Protein 9FMA (pdb70)

Secondary structure (DSSP, 8-state):
-PPPSS-GGG--TTS-TTT-HHHHHHHHHHHH-PPPTT-SEEEHHHHHHHHHHHHHHHHHHHHTTS---TTSHHHHHHHHHHHHT-HHHHHHHTTGGGHHHHHHHHT--SHHHHHHHHHHHHTTT--SSSEEEEEEETTEEEEEEEEEEPPPPTTSSTHHHH--SHHHHHHHHHHHHHHHHHHHHTT--HHHHHHHHHHHHHHHHHHHHHSPPHHHHT-TTTT--EEEHHHHHHH--SS-HHHHHHHTT-TT--EEEESSHHHHHHHHHHHHHS-HHHHHHHHHHHHHHHHTTSS-HHHHHHHIIIIIIIHH---SPPPHHHHHHHHHHHHSHHHHHHHHHHHH--HHHHHHHHHHHHHHHHHHHHHHHH-SSS-HHHHHHHHHHHHT-EEEEES-SS----TT-----S-HHHHHHHHHHHHHHHHHTTTTSBP-TT--SS-TT-S--EEETTTTEEEEEGGGSSTTT--TTS-HHHHIIIIIHHHHHHHHHTTSTTGGGS-TTS-----S-HHHHHHHHHHHHHHHHHHHTSEEETTEE--TTTTHHHHHHHHHHHHHHHHHHHHHHTTS----BTTB-HHHHHHHHHHHTS-EEE-HHHHHHHHHH-SSPPHHHHHHTGGGG-HHHHHHHT--TTSTT---GGG-----

Sequence (652 aa):
EPVPAIDLSAMDTSVRPQDDFYRYCNGNWMKNNPLKPAYSRYGSFDILHDSTLERVHLIVDNLAAGQHEVGTNEYRIATLYRQAMDSIKRNKDGAAPLKEDLQKIEAIADRAAMVKYAAAKDNMGGSTFFGSYVYADAKNSEMNIFHITQTGLALDNRDDYYLKQDAKSQQIREAYVAYLNKIAKLAGYDDEAATRIAKNAMKMETELAQICYSKEELRDTHRNYNKMAVKEFTNKYQGFDWTTYLADRQLTTLEEWDVEQLDFFKKFDSWFAKADLNEMRDYLLAGTISGAASYLSDDFEQARFDFFGKTLSGTTEMHPRWKRSVGMVSSFLGEALGEVYVKQYFPPEAKERMLKLVKNLQTALGERINMLTWMGDSTKMKAQEKLNSFIIKIGYPDKWKDYSKMEIKGDSYYADIKRASKWMHDDNMADLGKTVDRERWLMNPQDVNAYYNPTTNEICFPAAILQPPFFNMDADDAVNYGGIGVVIGHEMTHGFDDQGRNFDKDGNMINWWTAEDAQKFETTARKLADQFSEIYVADGVRANGNMTLGENIADQGGLLISYLAFRNAAKGEVMEEIDGFTPDQRFFIGYARLWGQNIRPEEVLRLTQQIDVHSLGELRVNQALRNIEAFYEAFNIQPTDKMYLEPEKRVVVW

Structure (mmCIF, N/CA/C/O backbone):
data_9FMA
#
_entry.id   9FMA
#
_cell.length_a   93.222
_cell.length_b   93.222
_cell.length_c   182.506
_cell.angle_alpha   90.000
_cell.angle_beta   90.000
_cell.angle_gamma   90.000
#
_symmetry.space_group_name_H-M   'P 41 21 2'
#
loop_
_entity.id
_entity.type
_entity.pdbx_description
1 polymer 'Endopeptidase PepO'
2 non-polymer 1,2-ETHANEDIOL
3 non-polymer 'ZINC ION'
4 water water
#
loop_
_atom_site.group_PDB
_atom_site.id
_atom_site.type_symbol
_atom_site.label_atom_id
_atom_site.label_alt_id
_atom_site.label_comp_id
_atom_site.label_asym_id
_atom_site.label_entity_id
_atom_site.label_seq_id
_atom_site.pdbx_PDB_ins_code
_atom_site.Cartn_x
_atom_site.Cartn_y
_atom_site.Cartn_z
_atom_site.occupancy
_atom_site.B_iso_or_equiv
_atom_site.auth_seq_id
_atom_site.auth_comp_id
_atom_site.auth_asym_id
_atom_site.auth_atom_id
_atom_site.pdbx_PDB_model_num
ATOM 1 N N . GLU A 1 16 ? 45.11105 34.36276 116.12632 1.000 75.92842 13 GLU A N 1
ATOM 2 C CA . GLU A 1 16 ? 44.02679 33.40112 116.29586 1.000 80.37904 13 GLU A CA 1
ATOM 3 C C . GLU A 1 16 ? 44.45997 32.02279 115.79135 1.000 75.22371 13 GLU A C 1
ATOM 4 O O . GLU A 1 16 ? 44.92052 31.89250 114.65661 1.000 64.57164 13 GLU A O 1
ATOM 10 N N . PRO A 1 17 ? 44.31498 30.99947 116.63576 1.000 68.72780 14 PRO A N 1
ATOM 11 C CA . PRO A 1 17 ? 44.84436 29.67453 116.28418 1.000 62.17831 14 PRO A CA 1
ATOM 12 C C . PRO A 1 17 ? 44.10893 29.04405 115.11018 1.000 56.19359 14 PRO A C 1
ATOM 13 O O . PRO A 1 17 ? 42.89288 29.17668 114.96326 1.000 50.42103 14 PRO A O 1
ATOM 17 N N . VAL A 1 18 ? 44.87021 28.35157 114.27665 1.000 37.29736 15 VAL A N 1
ATOM 18 C CA . VAL A 1 18 ? 44.34942 27.63159 113.11653 1.000 35.95767 15 VAL A CA 1
ATOM 19 C C . VAL A 1 18 ? 44.12244 26.17793 113.52488 1.000 33.69426 15 VAL A C 1
ATOM 20 O O . VAL A 1 18 ? 44.99573 25.59468 114.18316 1.000 31.40479 15 VAL A O 1
ATOM 24 N N . PRO A 1 19 ? 42.98518 25.57178 113.17479 1.000 35.20331 16 PRO A N 1
ATOM 25 C CA . PRO A 1 19 ? 42.74545 24.16936 113.55224 1.000 37.22154 16 PRO A CA 1
ATOM 26 C C . PRO A 1 19 ? 43.81506 23.23112 113.00483 1.000 26.04137 16 PRO A C 1
ATOM 27 O O . PRO A 1 19 ? 44.25806 23.36327 111.86238 1.000 25.20966 16 PRO A O 1
ATOM 31 N N . ALA A 1 20 ? 44.21615 22.26643 113.84097 1.000 24.99974 17 ALA A N 1
ATOM 32 C CA . ALA A 1 20 ? 45.25782 21.31409 113.45093 1.000 24.44907 17 ALA A CA 1
ATOM 33 C C . ALA A 1 20 ? 44.85222 20.51135 112.22213 1.000 24.12754 17 ALA A C 1
ATOM 34 O O . ALA A 1 20 ? 45.66532 20.29805 111.31559 1.000 26.10526 17 ALA A O 1
ATOM 36 N N . ILE A 1 21 ? 43.61091 20.02996 112.18994 1.000 27.82024 18 ILE A N 1
ATOM 37 C CA . ILE A 1 21 ? 43.05482 19.32474 111.04054 1.000 27.52296 18 ILE A CA 1
ATOM 38 C C . ILE A 1 21 ? 41.73780 19.99014 110.67457 1.000 25.86868 18 ILE A C 1
ATOM 39 O O . ILE A 1 21 ? 40.88190 20.19924 111.54218 1.000 28.87830 18 ILE A O 1
ATOM 44 N N . ASP A 1 22 ? 41.57613 20.32628 109.39855 1.000 26.80564 19 ASP A N 1
ATOM 45 C CA . ASP A 1 22 ? 40.31086 20.87199 108.91229 1.000 29.96697 19 ASP A CA 1
ATOM 46 C C . ASP A 1 22 ? 39.35503 19.69851 108.73025 1.000 26.07190 19 ASP A C 1
ATOM 47 O O . ASP A 1 22 ? 39.30137 19.06752 107.67294 1.000 24.34938 19 ASP A O 1
ATOM 52 N N . LEU A 1 23 ? 38.58418 19.40153 109.78169 1.000 21.79112 20 LEU A N 1
ATOM 53 C CA . LEU A 1 23 ? 37.70263 18.24277 109.73448 1.000 21.18531 20 LEU A CA 1
ATOM 54 C C . LEU A 1 23 ? 36.62863 18.38738 108.66546 1.000 26.68139 20 LEU A C 1
ATOM 55 O O . LEU A 1 23 ? 36.13615 17.37801 108.14419 1.000 24.10119 20 LEU A O 1
ATOM 60 N N . SER A 1 24 ? 36.25989 19.62194 108.31331 1.000 24.05815 21 SER A N 1
ATOM 61 C CA . SER A 1 24 ? 35.22021 19.82308 107.30795 1.000 26.69420 21 SER A CA 1
ATOM 62 C C . SER A 1 24 ? 35.66563 19.38239 105.91686 1.000 23.51158 21 SER A C 1
ATOM 63 O O . SER A 1 24 ? 34.82009 19.21766 105.02998 1.000 26.04722 21 SER A O 1
ATOM 66 N N . ALA A 1 25 ? 36.96751 19.19277 105.70093 1.000 22.21469 22 ALA A N 1
ATOM 67 C CA . ALA A 1 25 ? 37.44671 18.69382 104.41919 1.000 24.63424 22 ALA A CA 1
ATOM 68 C C . ALA A 1 25 ? 37.26938 17.18883 104.28855 1.000 29.55130 22 ALA A C 1
ATOM 69 O O . ALA A 1 25 ? 37.29549 16.66399 103.16753 1.000 23.74680 22 ALA A O 1
ATOM 71 N N . MET A 1 26 ? 37.09551 16.48749 105.40381 1.000 23.00676 23 MET A N 1
ATOM 72 C CA . MET A 1 26 ? 37.03762 15.03415 105.37985 1.000 24.45713 23 MET A CA 1
ATOM 73 C C . MET A 1 26 ? 35.65468 14.55664 104.95405 1.000 24.05950 23 MET A C 1
ATOM 74 O O . MET A 1 26 ? 34.64411 15.20252 105.23547 1.000 27.57819 23 MET A O 1
ATOM 79 N N . ASP A 1 27 ? 35.61771 13.40733 104.27564 1.000 24.51462 24 ASP A N 1
ATOM 80 C CA . ASP A 1 27 ? 34.37167 12.73329 103.89748 1.000 32.03894 24 ASP A CA 1
ATOM 81 C C . ASP A 1 27 ? 34.26881 11.43226 104.69864 1.000 31.54473 24 ASP A C 1
ATOM 82 O O . ASP A 1 27 ? 34.84495 10.40817 104.32012 1.000 25.19929 24 ASP A O 1
ATOM 87 N N . THR A 1 28 ? 33.52331 11.46199 105.80421 1.000 26.65670 25 THR A N 1
ATOM 88 C CA . THR A 1 28 ? 33.47602 10.29129 106.67635 1.000 23.72387 25 THR A CA 1
ATOM 89 C C . THR A 1 28 ? 32.62114 9.16150 106.12188 1.000 31.01055 25 THR A C 1
ATOM 90 O O . THR A 1 28 ? 32.56756 8.09404 106.74405 1.000 35.33252 25 THR A O 1
ATOM 94 N N . SER A 1 29 ? 31.93307 9.36944 104.99696 1.000 26.90845 26 SER A N 1
ATOM 95 C CA . SER A 1 29 ? 31.22626 8.27308 104.34384 1.000 29.26930 26 SER A CA 1
ATOM 96 C C . SER A 1 29 ? 32.16512 7.36183 103.55949 1.000 31.58311 26 SER A C 1
ATOM 97 O O . SER A 1 29 ? 31.71273 6.33210 103.04289 1.000 29.59181 26 SER A O 1
ATOM 100 N N . VAL A 1 30 ? 33.44655 7.71354 103.47023 1.000 25.07806 27 VAL A N 1
ATOM 101 C CA . VAL A 1 30 ? 34.47553 6.91162 102.80990 1.000 25.04325 27 VAL A CA 1
ATOM 102 C C . VAL A 1 30 ? 35.34619 6.27067 103.88063 1.000 28.53468 27 VAL A C 1
ATOM 103 O O . VAL A 1 30 ? 35.80496 6.95177 104.80623 1.000 24.68993 27 VAL A O 1
ATOM 107 N N . ARG A 1 31 ? 35.57606 4.96859 103.76164 1.000 26.48235 28 ARG A N 1
ATOM 108 C CA . ARG A 1 31 ? 36.39934 4.29662 104.76347 1.000 29.06333 28 ARG A CA 1
ATOM 109 C C . ARG A 1 31 ? 37.87599 4.61125 104.52771 1.000 29.59845 28 ARG A C 1
ATOM 110 O O . ARG A 1 31 ? 38.34321 4.53907 103.38637 1.000 25.89466 28 ARG A O 1
ATOM 118 N N . PRO A 1 32 ? 38.63537 4.96714 105.56997 1.000 24.23762 29 PRO A N 1
ATOM 119 C CA . PRO A 1 32 ? 40.07672 5.20113 105.37816 1.000 25.53730 29 PRO A CA 1
ATOM 120 C C . PRO A 1 32 ? 40.81583 3.97905 104.87429 1.000 25.27742 29 PRO A C 1
ATOM 121 O O . PRO A 1 32 ? 41.87524 4.13034 104.25935 1.000 25.06626 29 PRO A O 1
ATOM 125 N N . GLN A 1 33 ? 40.28953 2.77645 105.12582 1.000 25.59758 30 GLN A N 1
ATOM 126 C CA . GLN A 1 33 ? 40.88491 1.53953 104.63869 1.000 27.52939 30 GLN A CA 1
ATOM 127 C C . GLN A 1 33 ? 40.63944 1.31409 103.15495 1.000 30.45519 30 GLN A C 1
ATOM 128 O O . GLN A 1 33 ? 41.27684 0.43248 102.56826 1.000 30.09744 30 GLN A O 1
ATOM 134 N N . ASP A 1 34 ? 39.72931 2.07181 102.54017 1.000 26.60832 31 ASP A N 1
ATOM 135 C CA . ASP A 1 34 ? 39.36953 1.90054 101.13642 1.000 28.71659 31 ASP A CA 1
ATOM 136 C C . ASP A 1 34 ? 39.94875 2.99549 100.25226 1.000 30.29833 31 ASP A C 1
ATOM 137 O O . ASP A 1 34 ? 40.54229 2.70585 99.20907 1.000 29.44279 31 ASP A O 1
ATOM 142 N N . ASP A 1 35 ? 39.79255 4.25885 100.65544 1.000 25.83024 32 ASP A N 1
ATOM 143 C CA . ASP A 1 35 ? 40.26822 5.38910 99.85588 1.000 23.88653 32 ASP A CA 1
ATOM 144 C C . ASP A 1 35 ? 40.70552 6.46688 100.85239 1.000 25.08969 32 ASP A C 1
ATOM 145 O O . ASP A 1 35 ? 39.92978 7.35707 101.19877 1.000 25.10620 32 ASP A O 1
ATOM 150 N N . PHE A 1 36 ? 41.95227 6.36216 101.32398 1.000 22.95054 33 PHE A N 1
ATOM 151 C CA . PHE A 1 36 ? 42.39563 7.26819 102.37870 1.000 22.65934 33 PHE A CA 1
ATOM 152 C C . PHE A 1 36 ? 42.42206 8.71054 101.88784 1.000 26.80679 33 PHE A C 1
ATOM 153 O O . PHE A 1 36 ? 42.14679 9.63966 102.66240 1.000 22.79764 33 PHE A O 1
ATOM 161 N N . TYR A 1 37 ? 42.73116 8.90293 100.60113 1.000 25.38214 34 TYR A N 1
ATOM 162 C CA . TYR A 1 37 ? 42.76878 10.23431 99.99551 1.000 24.08623 34 TYR A CA 1
ATOM 163 C C . TYR A 1 37 ? 41.41990 10.94010 100.10773 1.000 24.78632 34 TYR A C 1
ATOM 164 O O . TYR A 1 37 ? 41.34708 12.10584 100.51452 1.000 22.79963 34 TYR A O 1
ATOM 173 N N . ARG A 1 38 ? 40.33496 10.25263 99.74823 1.000 22.15252 35 ARG A N 1
ATOM 174 C CA . ARG A 1 38 ? 39.02676 10.90188 99.80538 1.000 22.35039 35 ARG A CA 1
ATOM 175 C C . ARG A 1 38 ? 38.41818 10.87457 101.20489 1.000 23.02963 35 ARG A C 1
ATOM 176 O O . ARG A 1 38 ? 37.61204 11.75296 101.53283 1.000 24.29922 35 ARG A O 1
ATOM 184 N N . TYR A 1 39 ? 38.79385 9.91661 102.05444 1.000 24.98405 36 TYR A N 1
ATOM 185 C CA . TYR A 1 39 ? 38.43341 10.04383 103.46701 1.000 23.03657 36 TYR A CA 1
ATOM 186 C C . TYR A 1 39 ? 38.96906 11.35440 104.04361 1.000 23.32527 36 TYR A C 1
ATOM 187 O O . TYR A 1 39 ? 38.24807 12.08597 104.73092 1.000 23.45261 36 TYR A O 1
ATOM 196 N N . CYS A 1 40 ? 40.22345 11.68916 103.73868 1.000 21.42989 37 CYS A N 1
ATOM 197 C CA . CYS A 1 40 ? 40.84238 12.87300 104.32203 1.000 20.95639 37 CYS A CA 1
ATOM 198 C C . CYS A 1 40 ? 40.52286 14.16618 103.57475 1.000 25.73530 37 CYS A C 1
ATOM 199 O O . CYS A 1 40 ? 40.69690 15.24766 104.15233 1.000 23.25395 37 CYS A O 1
ATOM 202 N N . ASN A 1 41 ? 40.06995 14.09332 102.31146 1.000 21.06702 38 ASN A N 1
ATOM 203 C CA . ASN A 1 41 ? 39.93663 15.28291 101.46917 1.000 21.00462 38 ASN A CA 1
ATOM 204 C C . ASN A 1 41 ? 38.63335 15.36904 100.67582 1.000 23.32640 38 ASN A C 1
ATOM 205 O O . ASN A 1 41 ? 38.43062 16.35982 99.96313 1.000 22.09181 38 ASN A O 1
ATOM 210 N N . GLY A 1 42 ? 37.74206 14.38350 100.78479 1.000 21.86427 39 GLY A N 1
ATOM 211 C CA . GLY A 1 42 ? 36.67353 14.24441 99.80119 1.000 22.41374 39 GLY A CA 1
ATOM 212 C C . GLY A 1 42 ? 35.61901 15.33511 99.85702 1.000 24.47619 39 GLY A C 1
ATOM 213 O O . GLY A 1 42 ? 35.06898 15.72572 98.82139 1.000 25.30565 39 GLY A O 1
ATOM 214 N N . ASN A 1 43 ? 35.29827 15.82300 101.05945 1.000 25.04609 40 ASN A N 1
ATOM 215 C CA . ASN A 1 43 ? 34.30090 16.88242 101.16556 1.000 23.17891 40 ASN A CA 1
ATOM 216 C C . ASN A 1 43 ? 34.84618 18.20292 100.63891 1.000 27.02834 40 ASN A C 1
ATOM 217 O O . ASN A 1 43 ? 34.12732 18.95270 99.96757 1.000 25.29420 40 ASN A O 1
ATOM 222 N N . TRP A 1 44 ? 36.11235 18.51213 100.92761 1.000 25.13647 41 TRP A N 1
ATOM 223 C CA . TRP A 1 44 ? 36.70442 19.70791 100.33151 1.000 24.42434 41 TRP A CA 1
ATOM 224 C C . TRP A 1 44 ? 36.66603 19.62415 98.81164 1.000 28.84365 41 TRP A C 1
ATOM 225 O O . TRP A 1 44 ? 36.36996 20.61595 98.13078 1.000 26.46007 41 TRP A O 1
ATOM 236 N N . MET A 1 45 ? 36.97760 18.44490 98.26569 1.000 23.84985 42 MET A N 1
ATOM 237 C CA . MET A 1 45 ? 36.95817 18.24470 96.82006 1.000 22.41681 42 MET A CA 1
ATOM 238 C C . MET A 1 45 ? 35.54998 18.40547 96.25334 1.000 25.32006 42 MET A C 1
ATOM 239 O O . MET A 1 45 ? 35.36898 18.99888 95.18326 1.000 28.70030 42 MET A O 1
ATOM 244 N N . LYS A 1 46 ? 34.53887 17.89070 96.95921 1.000 23.98921 43 LYS A N 1
ATOM 245 C CA . LYS A 1 46 ? 33.15829 18.04870 96.50328 1.000 24.08673 43 LYS A CA 1
ATOM 246 C C . LYS A 1 46 ? 32.73737 19.51428 96.49311 1.000 28.00081 43 LYS A C 1
ATOM 247 O O . LYS A 1 46 ? 32.01788 19.95842 95.58977 1.000 28.14016 43 LYS A O 1
ATOM 253 N N . ASN A 1 47 ? 33.16404 20.27901 97.49139 1.000 26.15380 44 ASN A N 1
ATOM 254 C CA . ASN A 1 47 ? 32.65861 21.63296 97.66629 1.000 29.81043 44 ASN A CA 1
ATOM 255 C C . ASN A 1 47 ? 33.48797 22.68168 96.94404 1.000 33.66029 44 ASN A C 1
ATOM 256 O O . ASN A 1 47 ? 33.15561 23.86791 97.02231 1.000 34.28944 44 ASN A O 1
ATOM 261 N N . ASN A 1 48 ? 34.54634 22.28573 96.24144 1.000 31.63975 45 ASN A N 1
ATOM 262 C CA . ASN A 1 48 ? 35.43725 23.23392 95.56760 1.000 28.95744 45 ASN A CA 1
ATOM 263 C C . ASN A 1 48 ? 35.72657 22.80516 94.13137 1.000 25.86031 45 ASN A C 1
ATOM 264 O O . ASN A 1 48 ? 36.87555 22.53758 93.76564 1.000 28.09139 45 ASN A O 1
ATOM 269 N N . PRO A 1 49 ? 34.70366 22.75601 93.27715 1.000 31.37508 46 PRO A N 1
ATOM 270 C CA . PRO A 1 49 ? 34.96375 22.53887 91.85338 1.000 30.18799 46 PRO A CA 1
ATOM 271 C C . PRO A 1 49 ? 35.82559 23.66504 91.30318 1.000 33.14015 46 PRO A C 1
ATOM 272 O O . PRO A 1 49 ? 35.69647 24.82495 91.70485 1.000 32.18566 46 PRO A O 1
ATOM 276 N N . LEU A 1 50 ? 36.72342 23.30241 90.39255 1.000 26.37852 47 LEU A N 1
ATOM 277 C CA . LEU A 1 50 ? 37.71493 24.24101 89.88447 1.000 26.92366 47 LEU A CA 1
ATOM 278 C C . LEU A 1 50 ? 37.05837 25.45517 89.24205 1.000 28.27913 47 LEU A C 1
ATOM 279 O O . LEU A 1 50 ? 36.07545 25.33901 88.50691 1.000 31.82291 47 LEU A O 1
ATOM 284 N N . LYS A 1 51 ? 37.61126 26.62807 89.52982 1.000 27.67522 48 LYS A N 1
ATOM 285 C CA . LYS A 1 51 ? 37.18156 27.85552 88.88340 1.000 34.71952 48 LYS A CA 1
ATOM 286 C C . LYS A 1 51 ? 37.83820 27.99938 87.51316 1.000 29.13794 48 LYS A C 1
ATOM 287 O O . LYS A 1 51 ? 38.84213 27.33758 87.22336 1.000 27.94667 48 LYS A O 1
ATOM 293 N N . PRO A 1 52 ? 37.27497 28.85430 86.64215 1.000 28.95841 49 PRO A N 1
ATOM 294 C CA . PRO A 1 52 ? 37.75780 28.93799 85.25099 1.000 29.90978 49 PRO A CA 1
ATOM 295 C C . PRO A 1 52 ? 39.25608 29.13155 85.07653 1.000 30.58458 49 PRO A C 1
ATOM 296 O O . PRO A 1 52 ? 39.82022 28.61266 84.10546 1.000 26.56191 49 PRO A O 1
ATOM 300 N N . ALA A 1 53 ? 39.92230 29.86858 85.95832 1.000 26.88952 50 ALA A N 1
ATOM 301 C CA . ALA A 1 53 ? 41.32886 30.18101 85.73370 1.000 28.84931 50 ALA A CA 1
ATOM 302 C C . ALA A 1 53 ? 42.28716 29.15807 86.33866 1.000 29.22810 50 ALA A C 1
ATOM 303 O O . ALA A 1 53 ? 43.50542 29.31522 86.19260 1.000 26.08036 50 ALA A O 1
ATOM 305 N N . TYR A 1 54 ? 41.78483 28.10157 86.97860 1.000 24.90350 51 TYR A N 1
ATOM 306 C CA . TYR A 1 54 ? 42.62650 27.14593 87.68685 1.000 24.06266 51 TYR A CA 1
ATOM 307 C C . TYR A 1 54 ? 42.63655 25.80056 86.97368 1.000 25.80496 51 TYR A C 1
ATOM 308 O O . TYR A 1 54 ? 41.57249 25.22838 86.70676 1.000 24.09022 51 TYR A O 1
ATOM 317 N N . SER A 1 55 ? 43.84121 25.29979 86.68003 1.000 23.49769 52 SER A N 1
ATOM 318 C CA . SER A 1 55 ? 44.02721 23.93714 86.19000 1.000 23.60750 52 SER A CA 1
ATOM 319 C C . SER A 1 55 ? 44.01487 22.91461 87.31591 1.000 26.55107 52 SER A C 1
ATOM 320 O O . SER A 1 55 ? 43.80742 21.72139 87.05577 1.000 24.41891 52 SER A O 1
ATOM 323 N N . ARG A 1 56 ? 44.26177 23.35672 88.54761 1.000 24.90606 53 ARG A N 1
ATOM 324 C CA . ARG A 1 56 ? 44.24163 22.50326 89.72549 1.000 24.74577 53 ARG A CA 1
ATOM 325 C C . ARG A 1 56 ? 44.19069 23.40402 90.95118 1.000 25.96536 53 ARG A C 1
ATOM 326 O O . ARG A 1 56 ? 44.58553 24.57101 90.89761 1.000 28.13423 53 ARG A O 1
ATOM 334 N N . TYR A 1 57 ? 43.66769 22.86221 92.04792 1.000 24.11337 54 TYR A N 1
ATOM 335 C CA . TYR A 1 57 ? 43.53495 23.64379 93.26863 1.000 23.41722 54 TYR A CA 1
ATOM 336 C C . TYR A 1 57 ? 43.30317 22.70506 94.44450 1.000 27.25365 54 TYR A C 1
ATOM 337 O O . TYR A 1 57 ? 42.69655 21.64657 94.29835 1.000 23.20333 54 TYR A O 1
ATOM 346 N N . GLY A 1 58 ? 43.78258 23.11590 95.61150 1.000 28.47172 55 GLY A N 1
ATOM 347 C CA . GLY A 1 58 ? 43.78434 22.24222 96.76808 1.000 28.28940 55 GLY A CA 1
ATOM 348 C C . GLY A 1 58 ? 44.66011 22.83724 97.85124 1.000 29.75106 55 GLY A C 1
ATOM 349 O O . GLY A 1 58 ? 45.05861 23.99866 97.76744 1.000 26.90733 55 GLY A O 1
ATOM 350 N N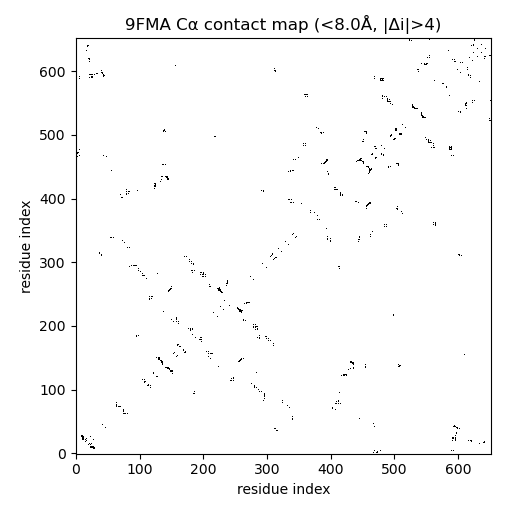 . SER A 1 59 ? 44.97271 22.00734 98.85497 1.000 28.44708 56 SER A N 1
ATOM 351 C CA . SER A 1 59 ? 45.68043 22.48284 100.04538 1.000 27.28740 56 SER A CA 1
ATOM 352 C C . SER A 1 59 ? 46.93143 23.27376 99.68903 1.000 29.37475 56 SER A C 1
ATOM 353 O O . SER A 1 59 ? 47.12677 24.39465 100.17352 1.000 31.02455 56 SER A O 1
ATOM 356 N N . PHE A 1 60 ? 47.79679 22.70468 98.84325 1.000 29.12543 57 PHE A N 1
ATOM 357 C CA . PHE A 1 60 ? 49.05113 23.37695 98.51666 1.000 25.15053 57 PHE A CA 1
ATOM 358 C C . PHE A 1 60 ? 48.80518 24.70042 97.80723 1.000 28.33619 57 PHE A C 1
ATOM 359 O O . PHE A 1 60 ? 49.45099 25.71078 98.11156 1.000 29.33217 57 PHE A O 1
ATOM 367 N N . ASP A 1 61 ? 47.90848 24.70062 96.81855 1.000 27.98427 58 ASP A N 1
ATOM 368 C CA . ASP A 1 61 ? 47.66795 25.90913 96.03572 1.000 28.89229 58 ASP A CA 1
ATOM 369 C C . ASP A 1 61 ? 46.98215 26.98617 96.86056 1.000 27.23680 58 ASP A C 1
ATOM 370 O O . ASP A 1 61 ? 47.11093 28.17352 96.54841 1.000 25.79651 58 ASP A O 1
ATOM 375 N N . ILE A 1 62 ? 46.23283 26.59236 97.89498 1.000 26.65658 59 ILE A N 1
ATOM 376 C CA . ILE A 1 62 ? 45.67355 27.57216 98.81899 1.000 24.47956 59 ILE A CA 1
ATOM 377 C C . ILE A 1 62 ? 46.79473 28.34218 99.49688 1.000 28.69910 59 ILE A C 1
ATOM 378 O O . ILE A 1 62 ? 46.74387 29.57574 99.60994 1.000 25.28783 59 ILE A O 1
ATOM 383 N N . LEU A 1 63 ? 47.83655 27.62909 99.94280 1.000 28.25939 60 LEU A N 1
ATOM 384 C CA . LEU A 1 63 ? 48.95616 28.29440 100.60684 1.000 26.07119 60 LEU A CA 1
ATOM 385 C C . LEU A 1 63 ? 49.82246 29.04168 99.60212 1.000 23.21520 60 LEU A C 1
ATOM 386 O O . LEU A 1 63 ? 50.35071 30.11937 99.90997 1.000 22.45926 60 LEU A O 1
ATOM 391 N N . HIS A 1 64 ? 49.98321 28.48678 98.39793 1.000 23.33679 61 HIS A N 1
ATOM 392 C CA . HIS A 1 64 ? 50.64878 29.23392 97.33532 1.000 23.01518 61 HIS A CA 1
ATOM 393 C C . HIS A 1 64 ? 49.95674 30.57099 97.09948 1.000 24.77377 61 HIS A C 1
ATOM 394 O O . HIS A 1 64 ? 50.61005 31.61747 97.00737 1.000 23.40028 61 HIS A O 1
ATOM 401 N N . ASP A 1 65 ? 48.62406 30.54906 97.00475 1.000 26.42433 62 ASP A N 1
ATOM 402 C CA . ASP A 1 65 ? 47.86341 31.76760 96.73250 1.000 26.32565 62 ASP A CA 1
ATOM 403 C C . ASP A 1 65 ? 47.92166 32.75100 97.89721 1.000 28.09395 62 ASP A C 1
ATOM 404 O O . ASP A 1 65 ? 48.03618 33.96253 97.68266 1.000 23.77397 62 ASP A O 1
ATOM 409 N N . SER A 1 66 ? 47.80229 32.26687 99.13735 1.000 21.92284 63 SER A N 1
ATOM 410 C CA . SER A 1 66 ? 47.80514 33.20513 100.25714 1.000 23.92210 63 SER A CA 1
ATOM 411 C C . SER A 1 66 ? 49.17306 33.84931 100.41826 1.000 27.15521 63 SER A C 1
ATOM 412 O O . SER A 1 66 ? 49.27006 35.03695 100.74582 1.000 24.48754 63 SER A O 1
ATOM 415 N N . THR A 1 67 ? 50.23453 33.09756 100.14151 1.000 22.95519 64 THR A N 1
ATOM 416 C CA . THR A 1 67 ? 51.57425 33.66681 100.19600 1.000 22.26710 64 THR A CA 1
ATOM 417 C C . THR A 1 67 ? 51.79847 34.65076 99.05371 1.000 25.05830 64 THR A C 1
ATOM 418 O O . THR A 1 67 ? 52.39976 35.71328 99.25247 1.000 23.55386 64 THR A O 1
ATOM 422 N N . LEU A 1 68 ? 51.30375 34.33212 97.85089 1.000 22.35835 65 LEU A N 1
ATOM 423 C CA . LEU A 1 68 ? 51.45376 35.27093 96.73977 1.000 24.55063 65 LEU A CA 1
ATOM 424 C C . LEU A 1 68 ? 50.74231 36.58887 97.02078 1.000 23.06108 65 LEU A C 1
ATOM 425 O O . LEU A 1 68 ? 51.23432 37.65404 96.61883 1.000 24.16614 65 LEU A O 1
ATOM 430 N N . GLU A 1 69 ? 49.60277 36.54356 97.72575 1.000 21.64123 66 GLU A N 1
ATOM 431 C CA . GLU A 1 69 ? 48.91116 37.77879 98.08660 1.000 25.59477 66 GLU A CA 1
ATOM 432 C C . GLU A 1 69 ? 49.70605 38.58730 99.10484 1.000 27.11383 66 GLU A C 1
ATOM 433 O O . GLU A 1 69 ? 49.68820 39.82183 99.05823 1.000 25.23994 66 GLU A O 1
ATOM 439 N N . ARG A 1 70 ? 50.42295 37.92045 100.01642 1.000 23.73141 67 ARG A N 1
ATOM 440 C CA . ARG A 1 70 ? 51.35905 38.64111 100.87609 1.000 22.53993 67 ARG A CA 1
ATOM 441 C C . ARG A 1 70 ? 52.41805 39.36070 100.04939 1.000 23.07821 67 ARG A C 1
ATOM 442 O O . ARG A 1 70 ? 52.74774 40.52287 100.31865 1.000 23.01357 67 ARG A O 1
ATOM 450 N N . VAL A 1 71 ? 52.96985 38.68736 99.04157 1.000 22.23276 68 VAL A N 1
ATOM 451 C CA . VAL A 1 71 ? 54.00157 39.32354 98.22710 1.000 22.19472 68 VAL A CA 1
ATOM 452 C C . VAL A 1 71 ? 53.40007 40.45714 97.39560 1.000 24.33847 68 VAL A C 1
ATOM 453 O O . VAL A 1 71 ? 54.04172 41.49024 97.17982 1.000 23.89305 68 VAL A O 1
ATOM 457 N N . HIS A 1 72 ? 52.15175 40.29191 96.94061 1.000 22.37669 69 HIS A N 1
ATOM 458 C CA . HIS A 1 72 ? 51.43078 41.37551 96.26879 1.000 21.83168 69 HIS A CA 1
ATOM 459 C C . HIS A 1 72 ? 51.35947 42.62084 97.15413 1.000 22.14160 69 HIS A C 1
ATOM 460 O O . HIS A 1 72 ? 51.65499 43.73471 96.70424 1.000 22.24918 69 HIS A O 1
ATOM 467 N N . LEU A 1 73 ? 50.99610 42.45342 98.43202 1.000 22.33549 70 LEU A N 1
ATOM 468 C CA . LEU A 1 73 ? 50.95550 43.61049 99.33064 1.000 22.67891 70 LEU A CA 1
ATOM 469 C C . LEU A 1 73 ? 52.33770 44.23543 99.50976 1.000 27.02389 70 LEU A C 1
ATOM 470 O O . LEU A 1 73 ? 52.46049 45.45878 99.65537 1.000 23.18530 70 LEU A O 1
ATOM 475 N N . ILE A 1 74 ? 53.38923 43.40966 99.52821 1.000 22.91152 71 ILE A N 1
ATOM 476 C CA . ILE A 1 74 ? 54.74930 43.93780 99.63166 1.000 23.17567 71 ILE A CA 1
ATOM 477 C C . ILE A 1 74 ? 55.09158 44.76537 98.39900 1.000 23.07926 71 ILE A C 1
ATOM 478 O O . ILE A 1 74 ? 55.70166 45.83491 98.49731 1.000 23.38182 71 ILE A O 1
ATOM 483 N N . VAL A 1 75 ? 54.70597 44.28279 97.21677 1.000 22.70520 72 VAL A N 1
ATOM 484 C CA . VAL A 1 75 ? 54.96337 45.04262 95.99518 1.000 22.64644 72 VAL A CA 1
ATOM 485 C C . VAL A 1 75 ? 54.19516 46.36120 96.01786 1.000 22.83382 72 VAL A C 1
ATOM 486 O O . VAL A 1 75 ? 54.73841 47.41133 95.66131 1.000 23.06381 72 VAL A O 1
ATOM 490 N N . ASP A 1 76 ? 52.93383 46.33496 96.46980 1.000 24.29454 73 ASP A N 1
ATOM 491 C CA . ASP A 1 76 ? 52.16337 47.57549 96.58882 1.000 24.46676 73 ASP A CA 1
ATOM 492 C C . ASP A 1 76 ? 52.81131 48.55239 97.56276 1.000 27.32180 73 ASP A C 1
ATOM 493 O O . ASP A 1 76 ? 52.71764 49.77506 97.37562 1.000 26.47465 73 ASP A O 1
ATOM 498 N N . ASN A 1 77 ? 53.46071 48.03950 98.60966 1.000 23.60138 74 ASN A N 1
ATOM 499 C CA . ASN A 1 77 ? 54.14575 48.91201 99.56112 1.000 24.09061 74 ASN A CA 1
ATOM 500 C C . ASN A 1 77 ? 55.39190 49.53594 98.93457 1.000 26.72913 74 ASN A C 1
ATOM 501 O O . ASN A 1 77 ? 55.64332 50.73641 99.09937 1.000 27.68710 74 ASN A O 1
ATOM 506 N N . LEU A 1 78 ? 56.16737 48.74675 98.18594 1.000 24.03099 75 LEU A N 1
ATOM 507 C CA . LEU A 1 78 ? 57.35874 49.28923 97.53850 1.000 27.93187 75 LEU A CA 1
ATOM 508 C C . LEU A 1 78 ? 57.00425 50.20125 96.36885 1.000 28.75899 75 LEU A C 1
ATOM 509 O O . LEU A 1 78 ? 57.73524 51.16011 96.09422 1.000 33.58489 75 LEU A O 1
ATOM 514 N N . ALA A 1 79 ? 55.89866 49.92783 95.67129 1.000 23.83724 76 ALA A N 1
ATOM 515 C CA . ALA A 1 79 ? 55.48784 50.75386 94.54067 1.000 28.49998 76 ALA A CA 1
ATOM 516 C C . ALA A 1 79 ? 54.76024 52.01930 94.96627 1.000 27.52750 76 ALA A C 1
ATOM 517 O O . ALA A 1 79 ? 54.45023 52.85700 94.10635 1.000 28.08198 76 ALA A O 1
ATOM 519 N N . ALA A 1 80 ? 54.49548 52.18907 96.26524 1.000 26.99978 77 ALA A N 1
ATOM 520 C CA . ALA A 1 80 ? 53.70222 53.31981 96.72950 1.000 24.81902 77 ALA A CA 1
ATOM 521 C C . ALA A 1 80 ? 54.48006 54.62859 96.77351 1.000 31.90409 77 ALA A C 1
ATOM 522 O O . ALA A 1 80 ? 53.85827 55.69079 96.81004 1.000 37.99957 77 ALA A O 1
ATOM 524 N N . GLY A 1 81 ? 55.81183 54.58825 96.77636 1.000 36.60850 78 GLY A N 1
ATOM 525 C CA . GLY A 1 81 ? 56.61803 55.78612 96.76311 1.000 38.12272 78 GLY A CA 1
ATOM 526 C C . GLY A 1 81 ? 57.38293 55.92749 95.45417 1.000 32.49409 78 GLY A C 1
ATOM 527 O O . GLY A 1 81 ? 57.43512 55.02111 94.62296 1.000 31.38678 78 GLY A O 1
ATOM 528 N N . GLN A 1 82 ? 57.98055 57.09991 95.28162 1.000 34.26032 79 GLN A N 1
ATOM 529 C CA . GLN A 1 82 ? 58.87362 57.35008 94.15911 1.000 29.87957 79 GLN A CA 1
ATOM 530 C C . GLN A 1 82 ? 60.31151 57.29980 94.67125 1.000 43.78303 79 GLN A C 1
ATOM 531 O O . GLN A 1 82 ? 60.66607 58.01045 95.61864 1.000 37.86464 79 GLN A O 1
ATOM 537 N N . HIS A 1 83 ? 61.12216 56.43474 94.06438 1.000 32.89704 80 HIS A N 1
ATOM 538 C CA . HIS A 1 83 ? 62.46205 56.12616 94.54531 1.000 36.25778 80 HIS A CA 1
ATOM 539 C C . HIS A 1 83 ? 63.50556 56.49734 93.49986 1.000 35.16891 80 HIS A C 1
ATOM 540 O O . HIS A 1 83 ? 63.20500 56.62443 92.30970 1.000 27.18426 80 HIS A O 1
ATOM 547 N N . GLU A 1 84 ? 64.74791 56.64073 93.95825 1.000 32.91199 81 GLU A N 1
ATOM 548 C CA . GLU A 1 84 ? 65.85590 56.95109 93.06351 1.000 33.50555 81 GLU A CA 1
ATOM 549 C C . GLU A 1 84 ? 66.20470 55.75467 92.18595 1.000 35.75134 81 GLU A C 1
ATOM 550 O O . GLU A 1 84 ? 66.08971 54.59813 92.60082 1.000 33.75938 81 GLU A O 1
ATOM 556 N N . VAL A 1 85 ? 66.64468 56.04221 90.95656 1.000 33.50457 82 VAL A N 1
ATOM 557 C CA . VAL A 1 85 ? 67.08898 54.96810 90.07778 1.000 34.64617 82 VAL A CA 1
ATOM 558 C C . VAL A 1 85 ? 68.31879 54.31775 90.69485 1.000 43.99727 82 VAL A C 1
ATOM 559 O O . VAL A 1 85 ? 69.12648 54.97549 91.36057 1.000 43.14535 82 VAL A O 1
ATOM 563 N N . GLY A 1 86 ? 68.44439 53.00737 90.52345 1.000 44.85268 83 GLY A N 1
ATOM 564 C CA . GLY A 1 86 ? 69.54363 52.30724 91.15310 1.000 39.23616 83 GLY A CA 1
ATOM 565 C C . GLY A 1 86 ? 69.27033 51.79903 92.55318 1.000 37.50382 83 GLY A C 1
ATOM 566 O O . GLY A 1 86 ? 70.18474 51.25685 93.18431 1.000 36.82812 83 GLY A O 1
ATOM 567 N N . THR A 1 87 ? 68.05527 51.96512 93.06577 1.000 33.43072 84 THR A N 1
ATOM 568 C CA . THR A 1 87 ? 67.63736 51.30296 94.29110 1.000 33.02835 84 THR A CA 1
ATOM 569 C C . THR A 1 87 ? 66.80130 50.08277 93.92407 1.000 33.91911 84 THR A C 1
ATOM 570 O O . THR A 1 87 ? 66.16890 50.04244 92.86504 1.000 28.46038 84 THR A O 1
ATOM 574 N N . ASN A 1 88 ? 66.80685 49.07954 94.80676 1.000 27.43831 85 ASN A N 1
ATOM 575 C CA . ASN A 1 88 ? 65.97428 47.90553 94.57347 1.000 27.96824 85 ASN A CA 1
ATOM 576 C C . ASN A 1 88 ? 64.49574 48.26270 94.55003 1.000 27.01108 85 ASN A C 1
ATOM 577 O O . ASN A 1 88 ? 63.71896 47.63848 93.81633 1.000 27.88849 85 ASN A O 1
ATOM 582 N N . GLU A 1 89 ? 64.09168 49.25837 95.34174 1.000 25.71924 86 GLU A N 1
ATOM 583 C CA . GLU A 1 89 ? 62.69986 49.69180 95.33351 1.000 28.98953 86 GLU A CA 1
ATOM 584 C C . GLU A 1 89 ? 62.31413 50.23102 93.96386 1.000 26.85019 86 GLU A C 1
ATOM 585 O O . GLU A 1 89 ? 61.23065 49.92975 93.45102 1.000 25.53953 86 GLU A O 1
ATOM 591 N N . TYR A 1 90 ? 63.20024 51.01622 93.34630 1.000 25.02252 87 TYR A N 1
ATOM 592 C CA . TYR A 1 90 ? 62.93219 51.48481 91.99135 1.000 30.51041 87 TYR A CA 1
ATOM 593 C C . TYR A 1 90 ? 62.87560 50.32376 91.00260 1.000 27.12266 87 TYR A C 1
ATOM 594 O O . TYR A 1 90 ? 62.01307 50.30220 90.12081 1.000 24.16998 87 TYR A O 1
ATOM 603 N N . ARG A 1 91 ? 63.80241 49.36510 91.11070 1.000 24.62829 88 ARG A N 1
ATOM 604 C CA . ARG A 1 91 ? 63.80522 48.22952 90.18199 1.000 25.39873 88 ARG A CA 1
ATOM 605 C C . ARG A 1 91 ? 62.49194 47.46204 90.24533 1.000 23.43322 88 ARG A C 1
ATOM 606 O O . ARG A 1 91 ? 61.89129 47.13754 89.21311 1.000 23.14125 88 ARG A O 1
ATOM 614 N N . ILE A 1 92 ? 62.04062 47.15349 91.45913 1.000 23.42451 89 ILE A N 1
ATOM 615 C CA . ILE A 1 92 ? 60.81915 46.37513 91.63810 1.000 25.21537 89 ILE A CA 1
ATOM 616 C C . ILE A 1 92 ? 59.60493 47.16853 91.16562 1.000 23.00357 89 ILE A C 1
ATOM 617 O O . ILE A 1 92 ? 58.77687 46.67387 90.38824 1.000 23.34856 89 ILE A O 1
ATOM 622 N N . ALA A 1 93 ? 59.48322 48.41570 91.62445 1.000 23.36016 90 ALA A N 1
ATOM 623 C CA . ALA A 1 93 ? 58.33030 49.23197 91.24609 1.000 24.62777 90 ALA A CA 1
ATOM 624 C C . ALA A 1 93 ? 58.26204 49.44735 89.73687 1.000 23.30189 90 ALA A C 1
ATOM 625 O O . ALA A 1 93 ? 57.17536 49.40763 89.14572 1.000 26.37992 90 ALA A O 1
ATOM 627 N N . THR A 1 94 ? 59.41099 49.63642 89.08753 1.000 23.45676 91 THR A N 1
ATOM 628 C CA . THR A 1 94 ? 59.40245 49.95741 87.66185 1.000 23.47106 91 THR A CA 1
ATOM 629 C C . THR A 1 94 ? 59.06119 48.73130 86.80986 1.000 29.25555 91 THR A C 1
ATOM 630 O O . THR A 1 94 ? 58.29016 48.83568 85.84470 1.000 23.83399 91 THR A O 1
ATOM 634 N N . LEU A 1 95 ? 59.59676 47.55341 87.15815 1.000 22.79011 92 LEU A N 1
ATOM 635 C CA . LEU A 1 95 ? 59.15229 46.33309 86.48437 1.000 22.40367 92 LEU A CA 1
ATOM 636 C C . LEU A 1 95 ? 57.65902 46.09620 86.69994 1.000 24.43304 92 LEU A C 1
ATOM 637 O O . LEU A 1 95 ? 56.93127 45.77014 85.75353 1.000 24.90740 92 LEU A O 1
ATOM 642 N N . TYR A 1 96 ? 57.17739 46.26758 87.93585 1.000 22.24881 93 TYR A N 1
ATOM 643 C CA . TYR A 1 96 ? 55.76793 45.99183 88.21787 1.000 22.08224 93 TYR A CA 1
ATOM 644 C C . TYR A 1 96 ? 54.85519 46.97619 87.49308 1.000 22.53550 93 TYR A C 1
ATOM 645 O O . TYR A 1 96 ? 53.87326 46.57628 86.84966 1.000 22.07895 93 TYR A O 1
ATOM 654 N N . ARG A 1 97 ? 55.17412 48.27341 87.58083 1.000 24.57752 94 ARG A N 1
ATOM 655 C CA . ARG A 1 97 ? 54.35882 49.30922 86.94348 1.000 22.98194 94 ARG A CA 1
ATOM 656 C C . ARG A 1 97 ? 54.23939 49.09420 85.43836 1.000 26.97114 94 ARG A C 1
ATOM 657 O O . ARG A 1 97 ? 53.16390 49.28935 84.85300 1.000 24.09391 94 ARG A O 1
ATOM 665 N N . GLN A 1 98 ? 55.34099 48.72756 84.78832 1.000 24.76501 95 GLN A N 1
ATOM 666 C CA . GLN A 1 98 ? 55.30356 48.51717 83.34610 1.000 22.72674 95 GLN A CA 1
ATOM 667 C C . GLN A 1 98 ? 54.51975 47.26115 82.99467 1.000 26.31301 95 GLN A C 1
ATOM 668 O O . GLN A 1 98 ? 53.77741 47.24102 82.00425 1.000 25.61518 95 GLN A O 1
ATOM 674 N N . ALA A 1 99 ? 54.65517 46.20507 83.80267 1.000 22.07717 96 ALA A N 1
ATOM 675 C CA . ALA A 1 99 ? 53.88318 44.99085 83.55414 1.000 21.79009 96 ALA A CA 1
ATOM 676 C C . ALA A 1 99 ? 52.38315 45.26336 83.60748 1.000 22.01316 96 ALA A C 1
ATOM 677 O O . ALA A 1 99 ? 51.60899 44.69456 82.82386 1.000 23.42723 96 ALA A O 1
ATOM 679 N N . MET A 1 100 ? 51.95601 46.13399 84.51858 1.000 23.19046 97 MET A N 1
ATOM 680 C CA . MET A 1 100 ? 50.54414 46.42211 84.73809 1.000 24.49329 97 MET A CA 1
ATOM 681 C C . MET A 1 100 ? 49.99251 47.51335 83.83064 1.000 24.92033 97 MET A C 1
ATOM 682 O O . MET A 1 100 ? 48.78803 47.79820 83.89135 1.000 22.64068 97 MET A O 1
ATOM 687 N N . ASP A 1 101 ? 50.82632 48.13380 82.99588 1.000 22.59222 98 ASP A N 1
ATOM 688 C CA . ASP A 1 101 ? 50.38331 49.25337 82.16103 1.000 25.26915 98 ASP A CA 1
ATOM 689 C C . ASP A 1 101 ? 49.85076 48.70031 80.83651 1.000 23.00939 98 ASP A C 1
ATOM 690 O O . ASP A 1 101 ? 50.52349 48.71374 79.80557 1.000 24.26343 98 ASP A O 1
ATOM 695 N N . SER A 1 102 ? 48.60022 48.21710 80.87368 1.000 22.93646 99 SER A N 1
ATOM 696 C CA . SER A 1 102 ? 48.00722 47.57915 79.69260 1.000 24.86604 99 SER A CA 1
ATOM 697 C C . SER A 1 102 ? 47.90092 48.55143 78.52122 1.000 23.45175 99 SER A C 1
ATOM 698 O O . SER A 1 102 ? 48.12168 48.16992 77.36194 1.000 26.04082 99 SER A O 1
ATOM 701 N N . ILE A 1 103 ? 47.55137 49.80981 78.80098 1.000 23.79257 100 ILE A N 1
ATOM 702 C CA . ILE A 1 103 ? 47.36631 50.78822 77.73082 1.000 24.31649 100 ILE A CA 1
ATOM 703 C C . ILE A 1 103 ? 48.66860 50.98851 76.96269 1.000 26.44290 100 ILE A C 1
ATOM 704 O O . ILE A 1 103 ? 48.69082 50.96822 75.72374 1.000 24.69740 100 ILE A O 1
ATOM 709 N N . LYS A 1 104 ? 49.78210 51.14883 77.68180 1.000 24.26420 101 LYS A N 1
ATOM 710 C CA . LYS A 1 104 ? 51.05512 51.31964 76.98969 1.000 25.35646 101 LYS A CA 1
ATOM 711 C C . LYS A 1 104 ? 51.47428 50.04448 76.26705 1.000 24.09801 101 LYS A C 1
ATOM 712 O O . LYS A 1 104 ? 51.97268 50.10225 75.13350 1.000 24.33229 101 LYS A O 1
ATOM 718 N N . ARG A 1 105 ? 51.30343 48.88712 76.91509 1.000 23.98278 102 ARG A N 1
ATOM 719 C CA . ARG A 1 105 ? 51.67871 47.63153 76.27169 1.000 25.99811 102 ARG A CA 1
ATOM 720 C C . ARG A 1 105 ? 50.86927 47.40582 74.99806 1.000 24.49014 102 ARG A C 1
ATOM 721 O O . ARG A 1 105 ? 51.40186 46.91302 73.99349 1.000 24.80660 102 ARG A O 1
ATOM 729 N N . ASN A 1 106 ? 49.58553 47.78600 75.01031 1.000 24.30974 103 ASN A N 1
ATOM 730 C CA . ASN A 1 106 ? 48.73658 47.57723 73.83820 1.000 24.12778 103 ASN A CA 1
ATOM 731 C C . ASN A 1 106 ? 49.03883 48.58462 72.73764 1.000 27.69742 103 ASN A C 1
ATOM 732 O O . ASN A 1 106 ? 48.94390 48.25370 71.55065 1.000 27.10310 103 ASN A O 1
ATOM 737 N N . LYS A 1 107 ? 49.39045 49.82184 73.10606 1.000 28.24444 104 LYS A N 1
ATOM 738 C CA . LYS A 1 107 ? 49.76576 50.80744 72.09536 1.000 28.07992 104 LYS A CA 1
ATOM 739 C C . LYS A 1 107 ? 51.07642 50.43323 71.40957 1.000 25.44898 104 LYS A C 1
ATOM 740 O O . LYS A 1 107 ? 51.21593 50.60219 70.19001 1.000 28.15766 104 LYS A O 1
ATOM 746 N N . ASP A 1 108 ? 52.05721 49.95255 72.18147 1.000 25.00144 105 ASP A N 1
ATOM 747 C CA . ASP A 1 108 ? 53.34087 49.53912 71.61825 1.000 32.82330 105 ASP A CA 1
ATOM 748 C C . ASP A 1 108 ? 53.19930 48.32722 70.70816 1.000 35.24175 105 ASP A C 1
ATOM 749 O O . ASP A 1 108 ? 53.93162 48.20883 69.71798 1.000 27.02643 105 ASP A O 1
ATOM 754 N N . GLY A 1 109 ? 52.29348 47.41200 71.03992 1.000 26.51418 106 GLY A N 1
ATOM 755 C CA . GLY A 1 109 ? 52.10743 46.23194 70.20944 1.000 30.52505 106 GLY A CA 1
ATOM 756 C C . GLY A 1 109 ? 53.40478 45.46476 70.04494 1.000 31.85278 106 GLY A C 1
ATOM 757 O O . GLY A 1 109 ? 54.13904 45.21709 71.01065 1.000 27.52325 106 GLY A O 1
ATOM 758 N N . ALA A 1 110 ? 53.70245 45.09702 68.79996 1.000 24.85622 107 ALA A N 1
ATOM 759 C CA . ALA A 1 110 ? 54.89212 44.32631 68.46243 1.000 25.65834 107 ALA A CA 1
ATOM 760 C C . ALA A 1 110 ? 56.12396 45.18827 68.22132 1.000 29.31839 107 ALA A C 1
ATOM 761 O O . ALA A 1 110 ? 57.19721 44.63740 67.95089 1.000 28.78125 107 ALA A O 1
ATOM 763 N N . ALA A 1 111 ? 56.0010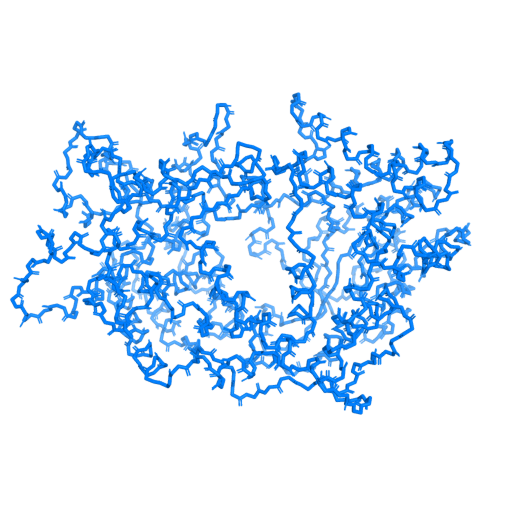3 46.51566 68.31498 1.000 27.54290 108 ALA A N 1
ATOM 764 C CA . ALA A 1 111 ? 57.13643 47.39041 68.02383 1.000 31.26545 108 ALA A CA 1
ATOM 765 C C . ALA A 1 111 ? 58.38246 47.10002 68.86185 1.000 27.84084 108 ALA A C 1
ATOM 766 O O . ALA A 1 111 ? 59.49033 47.17248 68.30294 1.000 27.68140 108 ALA A O 1
ATOM 768 N N . PRO A 1 112 ? 58.30155 46.77654 70.15965 1.000 25.32221 109 PRO A N 1
ATOM 769 C CA . PRO A 1 112 ? 59.53547 46.44966 70.89753 1.000 24.18853 109 PRO A CA 1
ATOM 770 C C . PRO A 1 112 ? 60.27828 45.21794 70.37115 1.000 31.63650 109 PRO A C 1
ATOM 771 O O . PRO A 1 112 ? 61.44049 45.02234 70.73758 1.000 27.89455 109 PRO A O 1
ATOM 775 N N . LEU A 1 113 ? 59.64334 44.38594 69.54211 1.000 25.91547 110 LEU A N 1
ATOM 776 C CA . LEU A 1 113 ? 60.24295 43.16958 68.99540 1.000 27.42761 110 LEU A CA 1
ATOM 777 C C . LEU A 1 113 ? 60.98489 43.38741 67.68098 1.000 28.13296 110 LEU A C 1
ATOM 778 O O . LEU A 1 113 ? 61.76744 42.51664 67.27266 1.000 30.21150 110 LEU A O 1
ATOM 783 N N . LYS A 1 114 ? 60.75754 44.51842 67.01345 1.000 29.01841 111 LYS A N 1
ATOM 784 C CA . LYS A 1 114 ? 61.09512 44.63387 65.59643 1.000 32.22822 111 LYS A CA 1
ATOM 785 C C . LYS A 1 114 ? 62.59787 44.52935 65.35287 1.000 30.49633 111 LYS A C 1
ATOM 786 O O . LYS A 1 114 ? 63.03064 43.85413 64.41162 1.000 29.78896 111 LYS A O 1
ATOM 792 N N . GLU A 1 115 ? 63.41448 45.19008 66.17899 1.000 29.65314 112 GLU A N 1
ATOM 793 C CA . GLU A 1 115 ? 64.85500 45.13879 65.93863 1.000 33.92418 112 GLU A CA 1
ATOM 794 C C . GLU A 1 115 ? 65.39673 43.73027 66.14348 1.000 34.32384 112 GLU A C 1
ATOM 795 O O . GLU A 1 115 ? 66.26921 43.27944 65.38925 1.000 31.43489 112 GLU A O 1
ATOM 801 N N . ASP A 1 116 ? 64.87807 43.01197 67.14388 1.000 26.25381 113 ASP A N 1
ATOM 802 C CA . ASP A 1 116 ? 65.32604 41.64033 67.37279 1.000 24.74309 113 ASP A CA 1
ATOM 803 C C . ASP A 1 116 ? 65.00057 40.74789 66.17933 1.000 32.12558 113 ASP A C 1
ATOM 804 O O . ASP A 1 116 ? 65.81298 39.89788 65.79498 1.000 29.35816 113 ASP A O 1
ATOM 809 N N . LEU A 1 117 ? 63.81967 40.93125 65.57267 1.000 24.23892 114 LEU A N 1
ATOM 810 C CA . LEU A 1 117 ? 63.45947 40.13724 64.39602 1.000 25.66758 114 LEU A CA 1
ATOM 811 C C . LEU A 1 117 ? 64.30736 40.50950 63.18009 1.000 30.75371 114 LEU A C 1
ATOM 812 O O . LEU A 1 117 ? 64.74081 39.63142 62.42657 1.000 25.30251 114 LEU A O 1
ATOM 817 N N . GLN A 1 118 ? 64.54370 41.80446 62.96025 1.000 26.07210 115 GLN A N 1
ATOM 818 C CA . GLN A 1 118 ? 65.36951 42.21892 61.82737 1.000 28.11995 115 GLN A CA 1
ATOM 819 C C . GLN A 1 118 ? 66.77112 41.63457 61.91154 1.000 27.39384 115 GLN A C 1
ATOM 820 O O . GLN A 1 118 ? 67.38133 41.32563 60.88127 1.000 32.74347 115 GLN A O 1
ATOM 826 N N . LYS A 1 119 ? 67.29710 41.47875 63.12657 1.000 28.86622 116 LYS A N 1
ATOM 827 C CA . LYS A 1 119 ? 68.64137 40.93400 63.28822 1.000 29.97348 116 LYS A CA 1
ATOM 828 C C . LYS A 1 119 ? 68.68609 39.46284 62.88836 1.000 31.05586 116 LYS A C 1
ATOM 829 O O . LYS A 1 119 ? 69.67904 38.99805 62.31117 1.000 26.82959 116 LYS A O 1
ATOM 835 N N . ILE A 1 120 ? 67.61214 38.71738 63.16837 1.000 25.60157 117 ILE A N 1
ATOM 836 C CA . ILE A 1 120 ? 67.54645 37.32838 62.72058 1.000 28.03516 117 ILE A CA 1
ATOM 837 C C . ILE A 1 120 ? 67.39874 37.27044 61.20872 1.000 27.62228 117 ILE A C 1
ATOM 838 O O . ILE A 1 120 ? 68.02949 36.44197 60.53863 1.000 28.19993 117 ILE A O 1
ATOM 843 N N . GLU A 1 121 ? 66.56510 38.14884 60.64314 1.000 27.21400 118 GLU A N 1
ATOM 844 C CA . GLU A 1 121 ? 66.33806 38.11660 59.20305 1.000 25.72224 118 GLU A CA 1
ATOM 845 C C . GLU A 1 121 ? 67.60949 38.43044 58.43277 1.000 26.63210 118 GLU A C 1
ATOM 846 O O . GLU A 1 121 ? 67.77433 37.97289 57.29632 1.000 30.44306 118 GLU A O 1
ATOM 852 N N . ALA A 1 122 ? 68.52417 39.18392 59.04246 1.000 28.32016 119 ALA A N 1
ATOM 853 C CA . ALA A 1 122 ? 69.77009 39.57272 58.39968 1.000 30.47858 119 ALA A CA 1
ATOM 854 C C . ALA A 1 122 ? 70.83436 38.48066 58.43022 1.000 29.51923 119 ALA A C 1
ATOM 855 O O . ALA A 1 122 ? 71.89828 38.66768 57.83150 1.000 34.41616 119 ALA A O 1
ATOM 857 N N . ILE A 1 123 ? 70.59282 37.36097 59.11159 1.000 26.37393 120 ILE A N 1
ATOM 858 C CA . ILE A 1 123 ? 71.58797 36.29141 59.16770 1.000 29.36004 120 ILE A CA 1
ATOM 859 C C . ILE A 1 123 ? 71.75587 35.71166 57.76925 1.000 36.64821 120 ILE A C 1
ATOM 860 O O . ILE A 1 123 ? 70.80456 35.18672 57.18055 1.000 31.52495 120 ILE A O 1
ATOM 865 N N . ALA A 1 124 ? 72.96601 35.81434 57.22651 1.000 32.50788 121 ALA A N 1
ATOM 866 C CA . ALA A 1 124 ? 73.18106 35.56299 55.80990 1.000 36.25782 121 ALA A CA 1
ATOM 867 C C . ALA A 1 124 ? 73.69287 34.16644 55.50127 1.000 40.44311 121 ALA A C 1
ATOM 868 O O . ALA A 1 124 ? 73.43028 33.66451 54.40635 1.000 34.59613 121 ALA A O 1
ATOM 870 N N . ASP A 1 125 ? 74.41697 33.52654 56.41842 1.000 32.01974 122 ASP A N 1
ATOM 871 C CA . ASP A 1 125 ? 75.00275 32.22000 56.13434 1.000 35.52256 122 ASP A CA 1
ATOM 872 C C . ASP A 1 125 ? 75.19482 31.46375 57.44358 1.000 31.06312 122 ASP A C 1
ATOM 873 O O . ASP A 1 125 ? 74.93012 31.98421 58.53073 1.000 30.17872 122 ASP A O 1
ATOM 878 N N . ARG A 1 126 ? 75.67072 30.21933 57.32509 1.000 27.78549 123 ARG A N 1
ATOM 879 C CA . ARG A 1 126 ? 75.82257 29.36483 58.49812 1.000 26.54606 123 ARG A CA 1
ATOM 880 C C . ARG A 1 126 ? 76.81891 29.95245 59.48918 1.000 28.35061 123 ARG A C 1
ATOM 881 O O . ARG A 1 126 ? 76.64107 29.82546 60.70661 1.000 31.34054 123 ARG A O 1
ATOM 889 N N . ALA A 1 127 ? 77.87434 30.60037 58.98999 1.000 28.17975 124 ALA A N 1
ATOM 890 C CA . ALA A 1 127 ? 78.84449 31.22269 59.88805 1.000 27.11355 124 ALA A CA 1
ATOM 891 C C . ALA A 1 127 ? 78.20060 32.32896 60.71985 1.000 26.49294 124 ALA A C 1
ATOM 892 O O . ALA A 1 127 ? 78.49731 32.47348 61.91107 1.000 26.88391 124 ALA A O 1
ATOM 894 N N . ALA A 1 128 ? 77.32572 33.12816 60.10908 1.000 32.10282 125 ALA A N 1
ATOM 895 C CA . ALA A 1 128 ? 76.64528 34.17699 60.86657 1.000 29.47626 125 ALA A CA 1
ATOM 896 C C . ALA A 1 128 ? 75.63824 33.59291 61.84487 1.000 28.74240 125 ALA A C 1
ATOM 897 O O . ALA A 1 128 ? 75.32637 34.22072 62.86524 1.000 29.40732 125 ALA A O 1
ATOM 899 N N . MET A 1 129 ? 75.10488 32.40850 61.54069 1.000 24.70406 126 MET A N 1
ATOM 900 C CA . MET A 1 129 ? 74.23798 31.70551 62.48079 1.000 29.22050 126 MET A CA 1
ATOM 901 C C . MET A 1 129 ? 74.98602 31.36852 63.76748 1.000 28.15586 126 MET A C 1
ATOM 902 O O . MET A 1 129 ? 74.43688 31.49199 64.87042 1.000 25.39937 126 MET A O 1
ATOM 907 N N . VAL A 1 130 ? 76.24800 30.94954 63.64587 1.000 24.20598 127 VAL A N 1
ATOM 908 C CA . VAL A 1 130 ? 77.04184 30.63180 64.82879 1.000 27.11967 127 VAL A CA 1
ATOM 909 C C . VAL A 1 130 ? 77.30048 31.88593 65.64923 1.000 24.12165 127 VAL A C 1
ATOM 910 O O . VAL A 1 130 ? 77.18642 31.86938 66.87900 1.000 24.53431 127 VAL A O 1
ATOM 914 N N . LYS A 1 131 ? 77.66278 32.99022 64.99065 1.000 24.37938 128 LYS A N 1
ATOM 915 C CA . LYS A 1 131 ? 77.91736 34.21974 65.73761 1.000 24.44804 128 LYS A CA 1
ATOM 916 C C . LYS A 1 131 ? 76.64010 34.75603 66.37048 1.000 24.47725 128 LYS A C 1
ATOM 917 O O . LYS A 1 131 ? 76.67927 35.31364 67.47234 1.000 24.07080 128 LYS A O 1
ATOM 923 N N . TYR A 1 132 ? 75.49642 34.58917 65.69891 1.000 27.14796 129 TYR A N 1
ATOM 924 C CA . TYR A 1 132 ? 74.23369 35.02642 66.29268 1.000 24.69901 129 TYR A CA 1
ATOM 925 C C . TYR A 1 132 ? 73.93180 34.25802 67.57214 1.000 27.65217 129 TYR A C 1
ATOM 926 O O . TYR A 1 132 ? 73.47044 34.84196 68.56215 1.000 30.44631 129 TYR A O 1
ATOM 935 N N . ALA A 1 133 ? 74.14670 32.93821 67.56061 1.000 23.99260 130 ALA A N 1
ATOM 936 C CA . ALA A 1 133 ? 73.90261 32.14642 68.76189 1.000 25.26330 130 ALA A CA 1
ATOM 937 C C . ALA A 1 133 ? 74.76660 32.62874 69.92408 1.000 25.44561 130 ALA A C 1
ATOM 938 O O . ALA A 1 133 ? 74.28386 32.74072 71.05777 1.000 27.16515 130 ALA A O 1
ATOM 940 N N . ALA A 1 134 ? 76.04066 32.93603 69.65894 1.000 23.33617 131 ALA A N 1
ATOM 941 C CA . ALA A 1 134 ? 76.90809 33.45570 70.71462 1.000 23.44998 131 ALA A CA 1
ATOM 942 C C . ALA A 1 134 ? 76.41983 34.81342 71.20630 1.000 26.64798 131 ALA A C 1
ATOM 943 O O . ALA A 1 134 ? 76.39559 35.07157 72.41723 1.000 27.39985 131 ALA A O 1
ATOM 945 N N . ALA A 1 135 ? 76.00382 35.68691 70.28415 1.000 26.43124 132 ALA A N 1
ATOM 946 C CA . ALA A 1 135 ? 75.53310 37.01276 70.68060 1.000 28.28825 132 ALA A CA 1
ATOM 947 C C . ALA A 1 135 ? 74.27749 36.92237 71.54113 1.000 24.14297 132 ALA A C 1
ATOM 948 O O . ALA A 1 135 ? 74.15331 37.62517 72.55067 1.000 25.72120 132 ALA A O 1
ATOM 950 N N . LYS A 1 136 ? 73.33190 36.06420 71.15743 1.000 24.07263 133 LYS A N 1
ATOM 951 C CA . LYS A 1 136 ? 72.10764 35.92353 71.93979 1.000 26.54954 133 LYS A CA 1
ATOM 952 C C . LYS A 1 136 ? 72.36703 35.20739 73.26202 1.000 26.97602 133 LYS A C 1
ATOM 953 O O . LYS A 1 136 ? 71.81191 35.59110 74.30048 1.000 28.22658 133 LYS A O 1
ATOM 959 N N . ASP A 1 137 ? 73.19091 34.15369 73.24792 1.000 25.03087 134 ASP A N 1
ATOM 960 C CA . ASP A 1 137 ? 73.51757 33.47417 74.49901 1.000 24.21814 134 ASP A CA 1
ATOM 961 C C . ASP A 1 137 ? 74.25669 34.40535 75.45953 1.000 22.68146 134 ASP A C 1
ATOM 962 O O . ASP A 1 137 ? 74.08886 34.28990 76.67835 1.000 23.74782 134 ASP A O 1
ATOM 967 N N . ASN A 1 138 ? 75.03665 35.36065 74.93173 1.000 26.52161 135 ASN A N 1
ATOM 968 C CA . ASN A 1 138 ? 75.68516 36.36479 75.77506 1.000 26.16878 135 ASN A CA 1
ATOM 969 C C . ASN A 1 138 ? 74.68139 37.22934 76.52725 1.000 29.47536 135 ASN A C 1
ATOM 970 O O . ASN A 1 138 ? 75.05177 37.87043 77.52272 1.000 28.34018 135 ASN A O 1
ATOM 975 N N . MET A 1 139 ? 73.43525 37.28355 76.06074 1.000 26.68426 136 MET A N 1
ATOM 976 C CA . MET A 1 139 ? 72.37686 38.03502 76.72219 1.000 29.03635 136 MET A CA 1
ATOM 977 C C . MET A 1 139 ? 71.51751 37.16590 77.62210 1.000 29.98793 136 MET A C 1
ATOM 978 O O . MET A 1 139 ? 70.52502 37.65897 78.17648 1.000 31.02891 136 MET A O 1
ATOM 983 N N . GLY A 1 140 ? 71.87851 35.89458 77.79648 1.000 23.72014 137 GLY A N 1
ATOM 984 C CA . GLY A 1 140 ? 71.09620 34.96959 78.59060 1.000 22.62890 137 GLY A CA 1
ATOM 985 C C . GLY A 1 140 ? 70.26046 33.98709 77.79253 1.000 31.01291 137 GLY A C 1
ATOM 986 O O . GLY A 1 140 ? 69.54533 33.17923 78.39820 1.000 28.44522 137 GLY A O 1
ATOM 987 N N . GLY A 1 141 ? 70.32943 34.02751 76.45912 1.000 25.73608 138 GLY A N 1
ATOM 988 C CA . GLY A 1 141 ? 69.53764 33.13382 75.63620 1.000 25.65302 138 GLY A CA 1
ATOM 989 C C . GLY A 1 141 ? 70.08539 31.71594 75.61891 1.000 27.41517 138 GLY A C 1
ATOM 990 O O . GLY A 1 141 ? 71.15923 31.41409 76.14574 1.000 28.44933 138 GLY A O 1
ATOM 991 N N . SER A 1 142 ? 69.30583 30.82003 74.99643 1.000 27.16882 139 SER A N 1
ATOM 992 C CA . SER A 1 142 ? 69.70360 29.42357 74.76289 1.000 25.93530 139 SER A CA 1
ATOM 993 C C . SER A 1 142 ? 69.33738 29.12004 73.31076 1.000 27.32362 139 SER A C 1
ATOM 994 O O . SER A 1 142 ? 68.35038 28.43530 73.02897 1.000 29.30461 139 SER A O 1
ATOM 997 N N . THR A 1 143 ? 70.14816 29.64285 72.38505 1.000 21.87945 140 THR A N 1
ATOM 998 C CA . THR A 1 143 ? 69.73598 29.71400 70.98623 1.000 26.42029 140 THR A CA 1
ATOM 999 C C . THR A 1 143 ? 69.49077 28.32495 70.39737 1.000 26.37984 140 THR A C 1
ATOM 1000 O O . THR A 1 143 ? 68.40854 28.04187 69.86845 1.000 22.55686 140 THR A O 1
ATOM 1004 N N . PHE A 1 144 ? 70.49525 27.44200 70.46657 1.000 25.17835 141 PHE A N 1
ATOM 1005 C CA . PHE A 1 144 ? 70.34376 26.06302 70.01237 1.000 24.99823 141 PHE A CA 1
ATOM 1006 C C . PHE A 1 144 ? 70.53015 25.03736 71.11995 1.000 26.26408 141 PHE A C 1
ATOM 1007 O O . PHE A 1 144 ? 70.17391 23.86867 70.92093 1.000 22.38353 141 PHE A O 1
ATOM 1015 N N . PHE A 1 145 ? 71.08013 25.43766 72.26501 1.000 22.02593 142 PHE A N 1
ATOM 1016 C CA . PHE A 1 145 ? 71.40288 24.54673 73.37467 1.000 26.11137 142 PHE A CA 1
ATOM 1017 C C . PHE A 1 145 ? 71.54725 25.40059 74.63027 1.000 21.93728 142 PHE A C 1
ATOM 1018 O O . PHE A 1 145 ? 71.63881 26.63290 74.56323 1.000 22.84244 142 PHE A O 1
ATOM 1026 N N . GLY A 1 146 ? 71.58463 24.72999 75.78735 1.000 22.13746 143 GLY A N 1
ATOM 1027 C CA . GLY A 1 146 ? 71.77721 25.42345 77.04355 1.000 23.30376 143 GLY A CA 1
ATOM 1028 C C . GLY A 1 146 ? 73.24204 25.48792 77.48039 1.000 25.05665 143 GLY A C 1
ATOM 1029 O O . GLY A 1 146 ? 74.07993 24.70437 77.02928 1.000 22.97721 143 GLY A O 1
ATOM 1030 N N . SER A 1 147 ? 73.54235 26.44745 78.36427 1.000 23.46907 144 SER A N 1
ATOM 1031 C CA . SER A 1 147 ? 74.86188 26.53625 78.98750 1.000 25.45689 144 SER A CA 1
ATOM 1032 C C . SER A 1 147 ? 74.75967 27.33594 80.28509 1.000 24.71378 144 SER A C 1
ATOM 1033 O O . SER A 1 147 ? 73.90829 28.22145 80.41086 1.000 26.66061 144 SER A O 1
ATOM 1036 N N . TYR A 1 148 ? 75.62669 27.01509 81.25142 1.000 24.44919 145 TYR A N 1
ATOM 1037 C CA . TYR A 1 148 ? 75.60304 27.70766 82.54141 1.000 24.22536 145 TYR A CA 1
ATOM 1038 C C . TYR A 1 148 ? 76.85139 27.35790 83.34202 1.000 31.99490 145 TYR A C 1
ATOM 1039 O O . TYR A 1 148 ? 77.57018 26.40536 83.02854 1.000 26.27345 145 TYR A O 1
ATOM 1048 N N . VAL A 1 149 ? 77.07660 28.12447 84.41079 1.000 24.26476 146 VAL A N 1
ATOM 1049 C CA . VAL A 1 149 ? 78.20205 27.92023 85.31695 1.000 24.07917 146 VAL A CA 1
ATOM 1050 C C . VAL A 1 149 ? 77.67012 27.38973 86.64342 1.000 24.81620 146 VAL A C 1
ATOM 1051 O O . VAL A 1 149 ? 76.72797 27.95718 87.21853 1.000 26.07116 146 VAL A O 1
ATOM 1055 N N . TYR A 1 150 ? 78.27605 26.31386 87.13818 1.000 27.35601 147 TYR A N 1
ATOM 1056 C CA . TYR A 1 150 ? 77.86463 25.75331 88.42203 1.000 28.67867 147 TYR A CA 1
ATOM 1057 C C . TYR A 1 150 ? 78.95275 24.80042 88.89766 1.000 31.75108 147 TYR A C 1
ATOM 1058 O O . TYR A 1 150 ? 79.89758 24.49584 88.16588 1.000 25.37937 147 TYR A O 1
ATOM 1067 N N . ALA A 1 151 ? 78.79343 24.31488 90.13086 1.000 25.53266 148 ALA A N 1
ATOM 1068 C CA . ALA A 1 151 ? 79.79195 23.44420 90.73736 1.000 26.12611 148 ALA A CA 1
ATOM 1069 C C . ALA A 1 151 ? 80.10850 22.24138 89.85361 1.000 26.11336 148 ALA A C 1
ATOM 1070 O O . ALA A 1 151 ? 79.22547 21.67341 89.20266 1.000 28.55754 148 ALA A O 1
ATOM 1072 N N . ASP A 1 152 ? 81.38900 21.86505 89.83924 1.000 26.60555 149 ASP A N 1
ATOM 1073 C CA . ASP A 1 152 ? 81.84993 20.60690 89.25327 1.000 27.81223 149 ASP A CA 1
ATOM 1074 C C . ASP A 1 152 ? 81.36705 19.44006 90.11460 1.000 27.02137 149 ASP A C 1
ATOM 1075 O O . ASP A 1 152 ? 81.70283 19.35806 91.30160 1.000 29.07706 149 ASP A O 1
ATOM 1080 N N . ALA A 1 153 ? 80.60093 18.52435 89.51514 1.000 29.41809 150 ALA A N 1
ATOM 1081 C CA . ALA A 1 153 ? 80.08323 17.38457 90.26544 1.000 32.19836 150 ALA A CA 1
ATOM 1082 C C . ALA A 1 153 ? 81.18841 16.52270 90.86526 1.000 30.54407 150 ALA A C 1
ATOM 1083 O O . ALA A 1 153 ? 80.94259 15.82325 91.85550 1.000 32.60908 150 ALA A O 1
ATOM 1085 N N . LYS A 1 154 ? 82.39858 16.55893 90.30466 1.000 29.82714 151 LYS A N 1
ATOM 1086 C CA . LYS A 1 154 ? 83.52745 15.82825 90.86507 1.000 28.74472 151 LYS A CA 1
ATOM 1087 C C . LYS A 1 154 ? 84.50266 16.71370 91.62823 1.000 32.70396 151 LYS A C 1
ATOM 1088 O O . LYS A 1 154 ? 85.51618 16.20989 92.12494 1.000 35.26746 151 LYS A O 1
ATOM 1094 N N . ASN A 1 155 ? 84.23231 18.01868 91.72690 1.000 28.87605 152 ASN A N 1
ATOM 1095 C CA . ASN A 1 155 ? 85.02496 18.92803 92.57309 1.000 32.15933 152 ASN A CA 1
ATOM 1096 C C . ASN A 1 155 ? 84.06559 20.04481 92.99769 1.000 31.31361 152 ASN A C 1
ATOM 1097 O O . ASN A 1 155 ? 84.01316 21.12476 92.39945 1.000 33.65841 152 ASN A O 1
ATOM 1102 N N . SER A 1 156 ? 83.29182 19.76951 94.05162 1.000 29.04381 153 SER A N 1
ATOM 1103 C CA . SER A 1 156 ? 82.15819 20.62138 94.41282 1.000 28.59236 153 SER A CA 1
ATOM 1104 C C . SER A 1 156 ? 82.57287 21.99125 94.94111 1.000 28.90213 153 SER A C 1
ATOM 1105 O O . SER A 1 156 ? 81.69057 22.81909 95.21120 1.000 28.41342 153 SER A O 1
ATOM 1108 N N . GLU A 1 157 ? 83.87087 22.24888 95.09603 1.000 29.33672 154 GLU A N 1
ATOM 1109 C CA . GLU A 1 157 ? 84.36362 23.55775 95.50376 1.000 35.91417 154 GLU A CA 1
ATOM 1110 C C . GLU A 1 157 ? 84.68169 24.47946 94.33177 1.000 30.89978 154 GLU A C 1
ATOM 1111 O O . GLU A 1 157 ? 85.05011 25.63651 94.56187 1.000 30.55616 154 GLU A O 1
ATOM 1117 N N . MET A 1 158 ? 84.55073 24.01247 93.09190 1.000 28.68411 155 MET A N 1
ATOM 1118 C CA . MET A 1 158 ? 84.96580 24.78132 91.92387 1.000 33.36137 155 MET A CA 1
ATOM 1119 C C . MET A 1 158 ? 83.81308 24.95360 90.94595 1.000 31.65729 155 MET A C 1
ATOM 1120 O O . MET A 1 158 ? 83.12461 23.98154 90.62047 1.000 27.27635 155 MET A O 1
ATOM 1125 N N . ASN A 1 159 ? 83.63110 26.18489 90.45832 1.000 31.81842 156 ASN A N 1
ATOM 1126 C CA . ASN A 1 159 ? 82.64905 26.47549 89.41615 1.000 27.71570 156 ASN A CA 1
ATOM 1127 C C . ASN A 1 159 ? 83.24220 26.20641 88.03696 1.000 27.30220 156 ASN A C 1
ATOM 1128 O O . ASN A 1 159 ? 84.34977 26.66499 87.73162 1.000 27.41213 156 ASN A O 1
ATOM 1133 N N . ILE A 1 160 ? 82.49870 25.47122 87.20248 1.000 29.20063 157 ILE A N 1
ATOM 1134 C CA . ILE A 1 160 ? 82.92121 25.12646 85.84982 1.000 28.14561 157 ILE A CA 1
ATOM 1135 C C . ILE A 1 160 ? 81.77691 25.40710 84.88146 1.000 27.31817 157 ILE A C 1
ATOM 1136 O O . ILE A 1 160 ? 80.63621 25.64819 85.27678 1.000 24.91670 157 ILE A O 1
ATOM 1141 N N . PHE A 1 161 ? 82.10352 25.36266 83.59149 1.000 25.10627 158 PHE A N 1
ATOM 1142 C CA . PHE A 1 161 ? 81.14858 25.63854 82.52009 1.000 24.60357 158 PHE A CA 1
ATOM 1143 C C . PHE A 1 161 ? 80.49924 24.33524 82.05367 1.000 24.39679 158 PHE A C 1
ATOM 1144 O O . PHE A 1 161 ? 81.18377 23.32245 81.88265 1.000 24.65316 158 PHE A O 1
ATOM 1152 N N . HIS A 1 162 ? 79.17070 24.35686 81.87725 1.000 23.97615 159 HIS A N 1
ATOM 1153 C CA . HIS A 1 162 ? 78.39583 23.19064 81.45317 1.000 23.79008 159 HIS A CA 1
ATOM 1154 C C . HIS A 1 162 ? 77.61790 23.51644 80.18188 1.000 23.41962 159 HIS A C 1
ATOM 1155 O O . HIS A 1 162 ? 77.09794 24.62674 80.04228 1.000 27.46407 159 HIS A O 1
ATOM 1162 N N . ILE A 1 163 ? 77.47659 22.54819 79.27010 1.000 23.38429 160 ILE A N 1
ATOM 1163 C CA . ILE A 1 163 ? 76.57871 22.71052 78.12352 1.000 23.07871 160 ILE A CA 1
ATOM 1164 C C . ILE A 1 163 ? 75.55631 21.57624 78.11806 1.000 24.15574 160 ILE A C 1
ATOM 1165 O O . ILE A 1 163 ? 75.86500 20.44938 78.51799 1.000 23.40422 160 ILE A O 1
ATOM 1170 N N . THR A 1 164 ? 74.32524 21.88962 77.70190 1.000 22.66111 161 THR A N 1
ATOM 1171 C CA . THR A 1 164 ? 73.19858 20.96982 77.82268 1.000 25.18251 161 THR A CA 1
ATOM 1172 C C . THR A 1 164 ? 72.34901 21.00891 76.55900 1.000 23.07265 161 THR A C 1
ATOM 1173 O O . THR A 1 164 ? 72.38104 21.97362 75.79124 1.000 22.88874 161 THR A O 1
ATOM 1177 N N . GLN A 1 165 ? 71.55010 19.95448 76.37804 1.000 25.35151 162 GLN A N 1
ATOM 1178 C CA . GLN A 1 165 ? 70.73617 19.80928 75.18003 1.000 23.05719 162 GLN A CA 1
ATOM 1179 C C . GLN A 1 165 ? 69.69620 20.92567 75.06995 1.000 22.65713 162 GLN A C 1
ATOM 1180 O O . GLN A 1 165 ? 69.40060 21.64872 76.02963 1.000 22.57668 162 GLN A O 1
ATOM 1186 N N . THR A 1 166 ? 69.13220 21.03799 73.86791 1.000 22.10320 163 THR A N 1
ATOM 1187 C CA . THR A 1 166 ? 68.11360 22.03396 73.54981 1.000 22.02643 163 THR A CA 1
ATOM 1188 C C . THR A 1 166 ? 66.97192 22.00363 74.55704 1.000 26.55018 163 THR A C 1
ATOM 1189 O O . THR A 1 166 ? 66.45645 20.93598 74.90104 1.000 27.34138 163 THR A O 1
ATOM 1193 N N . GLY A 1 167 ? 66.56732 23.18656 75.01672 1.000 24.39379 164 GLY A N 1
ATOM 1194 C CA . GLY A 1 167 ? 65.33133 23.30618 75.77355 1.000 29.67629 164 GLY A CA 1
ATOM 1195 C C . GLY A 1 167 ? 64.15587 23.40390 74.81530 1.000 23.84022 164 GLY A C 1
ATOM 1196 O O . GLY A 1 167 ? 64.13811 24.25406 73.91959 1.000 25.10604 164 GLY A O 1
ATOM 1197 N N . LEU A 1 168 ? 63.17897 22.52458 74.99315 1.000 25.30788 165 LEU A N 1
ATOM 1198 C CA . LEU A 1 168 ? 62.05055 22.42091 74.07784 1.000 22.12017 165 LEU A CA 1
ATOM 1199 C C . LEU A 1 168 ? 60.84743 23.14956 74.65559 1.000 26.29056 165 LEU A C 1
ATOM 1200 O O . LEU A 1 168 ? 60.61154 23.10303 75.86518 1.000 21.58422 165 LEU A O 1
ATOM 1205 N N . ALA A 1 169 ? 60.08133 23.81153 73.77944 1.000 22.45806 166 ALA A N 1
ATOM 1206 C CA . ALA A 1 169 ? 58.92861 24.59359 74.22751 1.000 23.95261 166 ALA A CA 1
ATOM 1207 C C . ALA A 1 169 ? 57.88526 23.73333 74.93597 1.000 29.42537 166 ALA A C 1
ATOM 1208 O O . ALA A 1 169 ? 57.23750 24.19987 75.88017 1.000 26.57727 166 ALA A O 1
ATOM 1210 N N . LEU A 1 170 ? 57.70693 22.48537 74.50747 1.000 25.25801 167 LEU A N 1
ATOM 1211 C CA . LEU A 1 170 ? 56.75204 21.58197 75.13749 1.000 25.72759 167 LEU A CA 1
ATOM 1212 C C . LEU A 1 170 ? 57.38409 20.73022 76.23177 1.000 26.39803 167 LEU A C 1
ATOM 1213 O O . LEU A 1 170 ? 56.68939 19.88169 76.81321 1.000 26.60004 167 LEU A O 1
ATOM 1218 N N . ASP A 1 171 ? 58.67926 20.93843 76.50110 1.000 26.77534 168 ASP A N 1
ATOM 1219 C CA . ASP A 1 171 ? 59.43479 20.38580 77.62775 1.000 26.32594 168 ASP A CA 1
ATOM 1220 C C . ASP A 1 171 ? 59.86851 18.94526 77.36961 1.000 30.32903 168 ASP A C 1
ATOM 1221 O O . ASP A 1 171 ? 61.05383 18.67988 77.13622 1.000 24.51488 168 ASP A O 1
ATOM 1226 N N . ASN A 1 172 ? 58.92824 18.01153 77.42632 1.000 24.79843 169 ASN A N 1
ATOM 1227 C CA . ASN A 1 172 ? 59.22877 16.60629 77.19456 1.000 22.16871 169 ASN A CA 1
ATOM 1228 C C . ASN A 1 172 ? 59.34597 16.35240 75.69457 1.000 24.92562 169 ASN A C 1
ATOM 1229 O O . ASN A 1 172 ? 58.46420 16.73303 74.91715 1.000 24.70912 169 ASN A O 1
ATOM 1234 N N . ARG A 1 173 ? 60.44691 15.72119 75.28031 1.000 24.07840 170 ARG A N 1
ATOM 1235 C CA . ARG A 1 173 ? 60.63145 15.44399 73.85552 1.000 22.65820 170 ARG A CA 1
ATOM 1236 C C . ARG A 1 173 ? 59.51478 14.57377 73.28529 1.000 25.96133 170 ARG A C 1
ATOM 1237 O O . ARG A 1 173 ? 59.25533 14.63048 72.07723 1.000 24.55978 170 ARG A O 1
ATOM 1245 N N A ASP A 1 174 ? 58.83521 13.78797 74.12639 0.542 23.09750 171 ASP A N 1
ATOM 1246 N N B ASP A 1 174 ? 58.82108 13.79798 74.12340 0.458 23.09580 171 ASP A N 1
ATOM 1247 C CA A ASP A 1 174 ? 57.80283 12.88483 73.62917 0.542 28.36026 171 ASP A CA 1
ATOM 1248 C CA B ASP A 1 174 ? 57.81501 12.88610 73.59039 0.458 28.29432 171 ASP A CA 1
ATOM 1249 C C A ASP A 1 174 ? 56.63861 13.61925 72.97374 0.542 24.74474 171 ASP A C 1
ATOM 1250 C C B ASP A 1 174 ? 56.62738 13.61647 72.97202 0.458 24.75559 171 ASP A C 1
ATOM 1251 O O A ASP A 1 174 ? 55.96441 13.03329 72.12126 0.542 24.40166 171 ASP A O 1
ATOM 1252 O O B ASP A 1 174 ? 55.92383 13.02554 72.14716 0.458 24.47446 171 ASP A O 1
ATOM 1261 N N . TYR A 1 175 ? 56.39318 14.88471 73.33439 1.000 23.05962 172 TYR A N 1
ATOM 1262 C CA . TYR A 1 175 ? 55.32254 15.64331 72.67959 1.000 23.06163 172 TYR A CA 1
ATOM 1263 C C . TYR A 1 175 ? 55.51317 15.70054 71.16687 1.000 23.27776 172 TYR A C 1
ATOM 1264 O O . TYR A 1 175 ? 54.52811 15.71042 70.41193 1.000 23.86207 172 TYR A O 1
ATOM 1273 N N . TYR A 1 176 ? 56.77004 15.75864 70.72017 1.000 23.22444 173 TYR A N 1
ATOM 1274 C CA . TYR A 1 176 ? 57.12432 15.88354 69.31313 1.000 23.42948 173 TYR A CA 1
ATOM 1275 C C . TYR A 1 176 ? 57.08617 14.55360 68.57395 1.000 26.03224 173 TYR A C 1
ATOM 1276 O O . TYR A 1 176 ? 57.04016 14.55473 67.33810 1.000 26.85600 173 TYR A O 1
ATOM 1285 N N . LEU A 1 177 ? 57.04934 13.42962 69.29737 1.000 28.12534 174 LEU A N 1
ATOM 1286 C CA . LEU A 1 177 ? 57.23713 12.10877 68.70975 1.000 24.48058 174 LEU A CA 1
ATOM 1287 C C . LEU A 1 177 ? 56.04959 11.17382 68.85341 1.000 24.85327 174 LEU A C 1
ATOM 1288 O O . LEU A 1 177 ? 55.84037 10.33236 67.97222 1.000 25.31929 174 LEU A O 1
ATOM 1293 N N . LYS A 1 178 ? 55.28153 11.28778 69.93492 1.000 24.70078 175 LYS A N 1
ATOM 1294 C CA . LYS A 1 178 ? 54.28479 10.28278 70.27823 1.000 25.42988 175 LYS A CA 1
ATOM 1295 C C . LYS A 1 178 ? 53.22051 10.17008 69.18479 1.000 31.67318 175 LYS A C 1
ATOM 1296 O O . LYS A 1 178 ? 52.76721 11.17442 68.62584 1.000 26.01176 175 LYS A O 1
ATOM 1302 N N . GLN A 1 179 ? 52.81934 8.93676 68.87876 1.000 27.08612 176 GLN A N 1
ATOM 1303 C CA . GLN A 1 179 ? 51.88620 8.66253 67.78950 1.000 28.48489 176 GLN A CA 1
ATOM 1304 C C . GLN A 1 179 ? 50.56811 8.16275 68.37098 1.000 34.20929 176 GLN A C 1
ATOM 1305 O O . GLN A 1 179 ? 50.30006 6.96131 68.43084 1.000 29.71386 176 GLN A O 1
ATOM 1311 N N . ASP A 1 180 ? 49.74020 9.10747 68.80241 1.000 26.55095 177 ASP A N 1
ATOM 1312 C CA . ASP A 1 180 ? 48.34066 8.84538 69.10135 1.000 27.37977 177 ASP A CA 1
ATOM 1313 C C . ASP A 1 180 ? 47.56135 10.11413 68.78633 1.000 31.83304 177 ASP A C 1
ATOM 1314 O O . ASP A 1 180 ? 48.14243 11.15894 68.48667 1.000 29.46536 177 ASP A O 1
ATOM 1319 N N . ALA A 1 181 ? 46.23006 10.01196 68.85141 1.000 34.81918 178 ALA A N 1
ATOM 1320 C CA . ALA A 1 181 ? 45.37942 11.11131 68.40148 1.000 26.99589 178 ALA A CA 1
ATOM 1321 C C . ALA A 1 181 ? 45.60697 12.37159 69.23472 1.000 30.20043 178 ALA A C 1
ATOM 1322 O O . ALA A 1 181 ? 45.78346 13.46698 68.68553 1.000 30.63724 178 ALA A O 1
ATOM 1324 N N . LYS A 1 182 ? 45.61101 12.23310 70.56577 1.000 27.64078 179 LYS A N 1
ATOM 1325 C CA . LYS A 1 182 ? 45.77028 13.39280 71.44584 1.000 29.38819 179 LYS A CA 1
ATOM 1326 C C . LYS A 1 182 ? 47.10114 14.09468 71.20544 1.000 29.29163 179 LYS A C 1
ATOM 1327 O O . LYS A 1 182 ? 47.17940 15.32998 71.21157 1.000 25.36953 179 LYS A O 1
ATOM 1333 N N . SER A 1 183 ? 48.16251 13.32513 70.99900 1.000 26.54959 180 SER A N 1
ATOM 1334 C CA . SER A 1 183 ? 49.47041 13.93855 70.79549 1.000 24.66028 180 SER A CA 1
ATOM 1335 C C . SER A 1 183 ? 49.51300 14.73092 69.49517 1.000 27.95495 180 SER A C 1
ATOM 1336 O O . SER A 1 183 ? 50.08309 15.82998 69.45124 1.000 26.61074 180 SER A O 1
ATOM 1339 N N . GLN A 1 184 ? 48.92877 14.18248 68.42185 1.000 25.26674 181 GLN A N 1
ATOM 1340 C CA . GLN A 1 184 ? 48.91849 14.88954 67.14429 1.000 25.88848 181 GLN A CA 1
ATOM 1341 C C . GLN A 1 184 ? 48.09579 16.16809 67.23640 1.000 28.55165 181 GLN A C 1
ATOM 1342 O O . GLN A 1 184 ? 48.48687 17.20725 66.68803 1.000 27.65062 181 GLN A O 1
ATOM 1348 N N . GLN A 1 185 ? 46.96029 16.10823 67.93761 1.000 27.13608 182 GLN A N 1
ATOM 1349 C CA . GLN A 1 185 ? 46.13761 17.29672 68.15649 1.000 28.56933 182 GLN A CA 1
ATOM 1350 C C . GLN A 1 185 ? 46.92652 18.39732 68.85786 1.000 27.74071 182 GLN A C 1
ATOM 1351 O O . GLN A 1 185 ? 46.84571 19.57186 68.47777 1.000 26.20190 182 GLN A O 1
ATOM 1357 N N . ILE A 1 186 ? 47.68510 18.03982 69.90073 1.000 26.36391 183 ILE A N 1
ATOM 1358 C CA . ILE A 1 186 ? 48.47934 19.04298 70.61237 1.000 23.98804 183 ILE A CA 1
ATOM 1359 C C . ILE A 1 186 ? 49.52578 19.65569 69.68516 1.000 26.96469 183 ILE A C 1
ATOM 1360 O O . ILE A 1 186 ? 49.73744 20.87260 69.68728 1.000 23.39650 183 ILE A O 1
ATOM 1365 N N . ARG A 1 187 ? 50.18117 18.83026 68.86150 1.000 23.87343 184 ARG A N 1
ATOM 1366 C CA . ARG A 1 187 ? 51.18992 19.36168 67.94545 1.000 25.37012 184 ARG A CA 1
ATOM 1367 C C . ARG A 1 187 ? 50.58210 20.37096 66.97582 1.000 25.63855 184 ARG A C 1
ATOM 1368 O O . ARG A 1 187 ? 51.17626 21.42320 66.70869 1.000 28.56163 184 ARG A O 1
ATOM 1376 N N . GLU A 1 188 ? 49.39209 20.07779 66.45149 1.000 26.37109 185 GLU A N 1
ATOM 1377 C CA . GLU A 1 188 ? 48.78136 20.99059 65.48731 1.000 25.86992 185 GLU A CA 1
ATOM 1378 C C . GLU A 1 188 ? 48.31526 22.27649 66.15627 1.000 24.49284 185 GLU A C 1
ATOM 1379 O O . GLU A 1 188 ? 48.40207 23.35411 65.55715 1.000 25.03544 185 GLU A O 1
ATOM 1385 N N . ALA A 1 189 ? 47.82462 22.18808 67.39851 1.000 24.21510 186 ALA A N 1
ATOM 1386 C CA . ALA A 1 189 ? 47.47407 23.40114 68.13491 1.000 23.91848 186 ALA A CA 1
ATOM 1387 C C . ALA A 1 189 ? 48.70107 24.26308 68.41301 1.000 26.84561 186 ALA A C 1
ATOM 1388 O O . ALA A 1 189 ? 48.60670 25.49629 68.39999 1.000 23.42033 186 ALA A O 1
ATOM 1390 N N . TYR A 1 190 ? 49.85855 23.63792 68.65471 1.000 23.29100 187 TYR A N 1
ATOM 1391 C CA . TYR A 1 190 ? 51.07980 24.41043 68.87470 1.000 22.95710 187 TYR A CA 1
ATOM 1392 C C . TYR A 1 190 ? 51.48964 25.15307 67.60591 1.000 26.57172 187 TYR A C 1
ATOM 1393 O O . TYR A 1 190 ? 51.84962 26.33788 67.65578 1.000 23.24712 187 TYR A O 1
ATOM 1402 N N . VAL A 1 191 ? 51.40510 24.47992 66.45622 1.000 27.65894 188 VAL A N 1
ATOM 1403 C CA . VAL A 1 191 ? 51.70936 25.12340 65.17963 1.000 26.44078 188 VAL A CA 1
ATOM 1404 C C . VAL A 1 191 ? 50.76437 26.29784 64.92536 1.000 24.07989 188 VAL A C 1
ATOM 1405 O O . VAL A 1 191 ? 51.18100 27.34106 64.40799 1.000 24.14522 188 VAL A O 1
ATOM 1409 N N . ALA A 1 192 ? 49.47773 26.15409 65.28410 1.000 24.20297 189 ALA A N 1
ATOM 1410 C CA . ALA A 1 192 ? 48.54641 27.26557 65.10176 1.000 24.39949 189 ALA A CA 1
ATOM 1411 C C . ALA A 1 192 ? 48.89460 28.43297 66.01151 1.000 24.48568 189 ALA A C 1
ATOM 1412 O O . ALA A 1 192 ? 48.71185 29.59422 65.62451 1.000 24.13764 189 ALA A O 1
ATOM 1414 N N . TYR A 1 193 ? 49.37977 28.14221 67.22139 1.000 23.50183 190 TYR A N 1
ATOM 1415 C CA . TYR A 1 193 ? 49.85164 29.20104 68.11000 1.000 24.07917 190 TYR A CA 1
ATOM 1416 C C . TYR A 1 193 ? 51.02815 29.94965 67.48690 1.000 23.99797 190 TYR A C 1
ATOM 1417 O O . TYR A 1 193 ? 51.06314 31.18610 67.48790 1.000 25.26689 190 TYR A O 1
ATOM 1426 N N . LEU A 1 194 ? 52.00903 29.21674 66.95194 1.000 23.14770 191 LEU A N 1
ATOM 1427 C CA . LEU A 1 194 ? 53.12623 29.87665 66.27418 1.000 23.20746 191 LEU A CA 1
ATOM 1428 C C . LEU A 1 194 ? 52.64935 30.69733 65.07960 1.000 23.67903 191 LEU A C 1
ATOM 1429 O O . LEU A 1 194 ? 53.13920 31.80920 64.84207 1.000 23.73397 191 LEU A O 1
ATOM 1434 N N . ASN A 1 195 ? 51.68602 30.17355 64.31916 1.000 24.07794 192 ASN A N 1
ATOM 1435 C CA . ASN A 1 195 ? 51.14691 30.93332 63.19221 1.000 24.60432 192 ASN A CA 1
ATOM 1436 C C . ASN A 1 195 ? 50.52346 32.24529 63.66012 1.000 24.89948 192 ASN A C 1
ATOM 1437 O O . ASN A 1 195 ? 50.75306 33.30241 63.05849 1.000 24.93640 192 ASN A O 1
ATOM 1442 N N . LYS A 1 196 ? 49.74134 32.19683 64.74083 1.000 24.32423 193 LYS A N 1
ATOM 1443 C CA . LYS A 1 196 ? 49.04627 33.39346 65.21346 1.000 24.49353 193 LYS A CA 1
ATOM 1444 C C . LYS A 1 196 ? 50.02715 34.45767 65.70322 1.000 25.01356 193 LYS A C 1
ATOM 1445 O O . LYS A 1 196 ? 49.88584 35.63717 65.36072 1.000 27.25306 193 LYS A O 1
ATOM 1451 N N . ILE A 1 197 ? 51.03343 34.07370 66.49450 1.000 24.56177 194 ILE A N 1
ATOM 1452 C CA . ILE A 1 197 ? 51.93893 35.10338 67.00507 1.000 23.41025 194 ILE A CA 1
ATOM 1453 C C . ILE A 1 197 ? 52.82621 35.64117 65.88900 1.000 23.71856 194 ILE A C 1
ATOM 1454 O O . ILE A 1 197 ? 53.24372 36.80341 65.92632 1.000 25.02301 194 ILE A O 1
ATOM 1459 N N . ALA A 1 198 ? 53.12239 34.82598 64.87560 1.000 23.94501 195 ALA A N 1
ATOM 1460 C CA . ALA A 1 198 ? 53.81305 35.35652 63.70299 1.000 27.56671 195 ALA A CA 1
ATOM 1461 C C . ALA A 1 198 ? 52.97394 36.42999 63.02275 1.000 27.35409 195 ALA A C 1
ATOM 1462 O O . ALA A 1 198 ? 53.49275 37.48665 62.64341 1.000 27.75072 195 ALA A O 1
ATOM 1464 N N . LYS A 1 199 ? 51.66696 36.18176 62.86821 1.000 25.05422 196 LYS A N 1
ATOM 1465 C CA . LYS A 1 199 ? 50.78001 37.20314 62.31605 1.000 27.08012 196 LYS A CA 1
ATOM 1466 C C . LYS A 1 199 ? 50.76068 38.45017 63.19729 1.000 28.89742 196 LYS A C 1
ATOM 1467 O O . LYS A 1 199 ? 50.82047 39.57773 62.69128 1.000 26.04691 196 LYS A O 1
ATOM 1473 N N . LEU A 1 200 ? 50.68576 38.26489 64.51980 1.000 24.84970 197 LEU A N 1
ATOM 1474 C CA . LEU A 1 200 ? 50.65185 39.40717 65.43162 1.000 27.19100 197 LEU A CA 1
ATOM 1475 C C . LEU A 1 200 ? 51.94345 40.20826 65.37314 1.000 27.88316 197 LEU A C 1
ATOM 1476 O O . LEU A 1 200 ? 51.93152 41.42380 65.60617 1.000 27.14359 197 LEU A O 1
ATOM 1481 N N . ALA A 1 201 ? 53.05992 39.55257 65.06031 1.000 27.33670 198 ALA A N 1
ATOM 1482 C CA . ALA A 1 201 ? 54.33084 40.24817 64.91063 1.000 26.22841 198 ALA A CA 1
ATOM 1483 C C . ALA A 1 201 ? 54.46735 40.95024 63.56589 1.000 26.70674 198 ALA A C 1
ATOM 1484 O O . ALA A 1 201 ? 55.45474 41.66594 63.36196 1.000 33.19198 198 ALA A O 1
ATOM 1486 N N . GLY A 1 202 ? 53.51834 40.76476 62.64471 1.000 30.89686 199 GLY A N 1
ATOM 1487 C CA . GLY A 1 202 ? 53.48605 41.52454 61.40530 1.000 30.04517 199 GLY A CA 1
ATOM 1488 C C . GLY A 1 202 ? 53.74005 40.74114 60.13096 1.000 37.79470 199 GLY A C 1
ATOM 1489 O O . GLY A 1 202 ? 53.73561 41.34335 59.05094 1.000 29.78328 199 GLY A O 1
ATOM 1490 N N . TYR A 1 203 ? 53.93846 39.42826 60.20264 1.000 28.70572 200 TYR A N 1
ATOM 1491 C CA . TYR A 1 203 ? 54.20406 38.64051 59.00359 1.000 29.58441 200 TYR A CA 1
ATOM 1492 C C . TYR A 1 203 ? 52.91774 38.36007 58.23159 1.000 33.26168 200 TYR A C 1
ATOM 1493 O O . TYR A 1 203 ? 51.83653 38.22804 58.81345 1.000 32.23899 200 TYR A O 1
ATOM 1502 N N . ASP A 1 204 ? 53.03374 38.28009 56.90354 1.000 32.65195 201 ASP A N 1
ATOM 1503 C CA . ASP A 1 204 ? 51.83403 38.01305 56.12508 1.000 39.30854 201 ASP A CA 1
ATOM 1504 C C . ASP A 1 204 ? 51.44126 36.53989 56.26729 1.000 31.56207 201 ASP A C 1
ATOM 1505 O O . ASP A 1 204 ? 52.13543 35.74106 56.90767 1.000 31.61943 201 ASP A O 1
ATOM 1510 N N . ASP A 1 205 ? 50.29629 36.18952 55.67681 1.000 33.90846 202 ASP A N 1
ATOM 1511 C CA . ASP A 1 205 ? 49.75520 34.84241 55.84652 1.000 37.73615 202 ASP A CA 1
ATOM 1512 C C . ASP A 1 205 ? 50.74696 33.78447 55.38031 1.000 39.73141 202 ASP A C 1
ATOM 1513 O O . ASP A 1 205 ? 50.96478 32.77503 56.06238 1.000 32.79380 202 ASP A O 1
ATOM 1518 N N . GLU A 1 206 ? 51.36360 34.00522 54.21718 1.000 33.36508 203 GLU A N 1
ATOM 1519 C CA . GLU A 1 206 ? 52.28633 33.02046 53.66535 1.000 30.37786 203 GLU A CA 1
ATOM 1520 C C . GLU A 1 206 ? 53.51364 32.84824 54.55542 1.000 33.74604 203 GLU A C 1
ATOM 1521 O O . GLU A 1 206 ? 53.95971 31.72031 54.80064 1.000 28.22693 203 GLU A O 1
ATOM 1527 N N . ALA A 1 207 ? 54.06491 33.95430 55.06020 1.000 27.36336 204 ALA A N 1
ATOM 1528 C CA . ALA A 1 207 ? 55.24164 33.87213 55.91941 1.000 30.36311 204 ALA A CA 1
ATOM 1529 C C . ALA A 1 207 ? 54.89638 33.27720 57.28232 1.000 25.80535 204 ALA A C 1
ATOM 1530 O O . ALA A 1 207 ? 55.66996 32.48743 57.83284 1.000 29.19282 204 ALA A O 1
ATOM 1532 N N . ALA A 1 208 ? 53.73219 33.63004 57.83631 1.000 26.05144 205 ALA A N 1
ATOM 1533 C CA . ALA A 1 208 ? 53.32599 33.06294 59.11954 1.000 25.65495 205 ALA A CA 1
ATOM 1534 C C . ALA A 1 208 ? 53.20108 31.54488 59.03526 1.000 31.97947 205 ALA A C 1
ATOM 1535 O O . ALA A 1 208 ? 53.63748 30.82522 59.94194 1.000 25.34206 205 ALA A O 1
ATOM 1537 N N . THR A 1 209 ? 52.61133 31.04233 57.94843 1.000 26.55742 206 THR A N 1
ATOM 1538 C CA . THR A 1 209 ? 52.52570 29.60018 57.73301 1.000 29.83925 206 THR A CA 1
ATOM 1539 C C . THR A 1 209 ? 53.91469 28.98332 57.61240 1.000 33.66380 206 THR A C 1
ATOM 1540 O O . THR A 1 209 ? 54.20804 27.94946 58.23089 1.000 28.48910 206 THR A O 1
ATOM 1544 N N . ARG A 1 210 ? 54.78858 29.62216 56.82781 1.000 27.79975 207 ARG A N 1
ATOM 1545 C CA . ARG A 1 210 ? 56.14071 29.11350 56.61503 1.000 31.29721 207 ARG A CA 1
ATOM 1546 C C . ARG A 1 210 ? 56.91902 29.04709 57.92402 1.000 29.80184 207 ARG A C 1
ATOM 1547 O O . ARG A 1 210 ? 57.58434 28.04489 58.21665 1.000 27.89728 207 ARG A O 1
ATOM 1555 N N . ILE A 1 211 ? 56.84936 30.11496 58.72162 1.000 26.09633 208 ILE A N 1
ATOM 1556 C CA . ILE A 1 211 ? 57.61238 30.17831 59.96464 1.000 26.46851 208 ILE A CA 1
ATOM 1557 C C . ILE A 1 211 ? 57.14609 29.09833 60.93098 1.000 27.63656 208 ILE A C 1
ATOM 1558 O O . ILE A 1 211 ? 57.95752 28.37960 61.52186 1.000 26.26270 208 ILE A O 1
ATOM 1563 N N . ALA A 1 212 ? 55.82925 28.95978 61.09658 1.000 23.85242 209 ALA A N 1
ATOM 1564 C CA . ALA A 1 212 ? 55.30926 27.97325 62.03701 1.000 25.28653 209 ALA A CA 1
ATOM 1565 C C . ALA A 1 212 ? 55.68515 26.55865 61.61382 1.000 25.74177 209 ALA A C 1
ATOM 1566 O O . ALA A 1 212 ? 56.12256 25.75172 62.44349 1.000 25.45284 209 ALA A O 1
ATOM 1568 N N . LYS A 1 213 ? 55.53646 26.24761 60.32373 1.000 25.22446 210 LYS A N 1
ATOM 1569 C CA . LYS A 1 213 ? 55.86747 24.91178 59.82894 1.000 27.07276 210 LYS A CA 1
ATOM 1570 C C . LYS A 1 213 ? 57.35140 24.61144 60.00105 1.000 28.74677 210 LYS A C 1
ATOM 1571 O O . LYS A 1 213 ? 57.72374 23.54403 60.50164 1.000 27.01175 210 LYS A O 1
ATOM 1577 N N . ASN A 1 214 ? 58.21540 25.54042 59.57015 1.000 26.58237 211 ASN A N 1
ATOM 1578 C CA . ASN A 1 214 ? 59.65854 25.31189 59.64314 1.000 25.91083 211 ASN A CA 1
ATOM 1579 C C . ASN A 1 214 ? 60.15233 25.24860 61.08727 1.000 23.48004 211 ASN A C 1
ATOM 1580 O O . ASN A 1 214 ? 61.03783 24.44747 61.41131 1.000 25.25259 211 ASN A O 1
ATOM 1585 N N . ALA A 1 215 ? 59.61079 26.09199 61.96736 1.000 23.49124 212 ALA A N 1
ATOM 1586 C CA . ALA A 1 215 ? 60.03629 26.06049 63.36405 1.000 26.47577 212 ALA A CA 1
ATOM 1587 C C . ALA A 1 215 ? 59.68253 24.73344 64.02959 1.000 22.02877 212 ALA A C 1
ATOM 1588 O O . ALA A 1 215 ? 60.49526 24.17232 64.77659 1.000 24.38123 212 ALA A O 1
ATOM 1590 N N . MET A 1 216 ? 58.48202 24.21197 63.76535 1.000 22.61423 213 MET A N 1
ATOM 1591 C CA . MET A 1 216 ? 58.10418 22.91908 64.33007 1.000 22.89786 213 MET A CA 1
ATOM 1592 C C . MET A 1 216 ? 58.96356 21.80313 63.75645 1.000 23.08445 213 MET A C 1
ATOM 1593 O O . MET A 1 216 ? 59.36483 20.88785 64.48347 1.000 26.65878 213 MET A O 1
ATOM 1598 N N . LYS A 1 217 ? 59.25144 21.86099 62.45159 1.000 25.93556 214 LYS A N 1
ATOM 1599 C CA . LYS A 1 217 ? 60.15283 20.88845 61.83858 1.000 27.03880 214 LYS A CA 1
ATOM 1600 C C . LYS A 1 217 ? 61.50874 20.88684 62.53685 1.000 24.85364 214 LYS A C 1
ATOM 1601 O O . LYS A 1 217 ? 62.01750 19.82928 62.92723 1.000 23.89162 214 LYS A O 1
ATOM 1607 N N . MET A 1 218 ? 62.10022 22.07067 62.72601 1.000 22.46313 215 MET A N 1
ATOM 1608 C CA . MET A 1 218 ? 63.42834 22.13991 63.33798 1.000 24.44968 215 MET A CA 1
ATOM 1609 C C . MET A 1 218 ? 63.40201 21.67299 64.78895 1.000 25.56567 215 MET A C 1
ATOM 1610 O O . MET A 1 218 ? 64.27960 20.91223 65.21737 1.000 23.95831 215 MET A O 1
ATOM 1615 N N . GLU A 1 219 ? 62.41375 22.12823 65.56658 1.000 23.66159 216 GLU A N 1
ATOM 1616 C CA . GLU A 1 219 ? 62.35578 21.72573 66.96807 1.000 23.08280 216 GLU A CA 1
ATOM 1617 C C . GLU A 1 219 ? 62.08752 20.23311 67.10716 1.000 23.25106 216 GLU A C 1
ATOM 1618 O O . GLU A 1 219 ? 62.55001 19.60872 68.06777 1.000 24.69386 216 GLU A O 1
ATOM 1624 N N . THR A 1 220 ? 61.35109 19.64763 66.16339 1.000 22.27494 217 THR A N 1
ATOM 1625 C CA . THR A 1 220 ? 61.11352 18.20895 66.20228 1.000 22.88536 217 THR A CA 1
ATOM 1626 C C . THR A 1 220 ? 62.41156 17.44250 65.96762 1.000 26.05526 217 THR A C 1
ATOM 1627 O O . THR A 1 220 ? 62.69510 16.45443 66.65993 1.000 23.05640 217 THR A O 1
ATOM 1631 N N . GLU A 1 221 ? 63.21683 17.89362 65.00470 1.000 22.81830 218 GLU A N 1
ATOM 1632 C CA . GLU A 1 221 ? 64.50151 17.24440 64.73950 1.000 22.92763 218 GLU A CA 1
ATOM 1633 C C . GLU A 1 221 ? 65.44577 17.35017 65.93863 1.000 23.21491 218 GLU A C 1
ATOM 1634 O O . GLU A 1 221 ? 66.18705 16.40522 66.24036 1.000 22.89046 218 GLU A O 1
ATOM 1640 N N . LEU A 1 222 ? 65.43402 18.48620 66.63647 1.000 21.69189 219 LEU A N 1
ATOM 1641 C CA . LEU A 1 222 ? 66.22781 18.60734 67.85325 1.000 21.77098 219 LEU A CA 1
ATOM 1642 C C . LEU A 1 222 ? 65.67943 17.70721 68.95776 1.000 24.31974 219 LEU A C 1
ATOM 1643 O O . LEU A 1 222 ? 66.45102 17.06859 69.68366 1.000 23.48737 219 LEU A O 1
ATOM 1648 N N . ALA A 1 223 ? 64.34965 17.62424 69.08451 1.000 22.61639 220 ALA A N 1
ATOM 1649 C CA . ALA A 1 223 ? 63.75282 16.73996 70.08347 1.000 21.94058 220 ALA A CA 1
ATOM 1650 C C . ALA A 1 223 ? 64.14645 15.28780 69.84603 1.000 22.51252 220 ALA A C 1
ATOM 1651 O O . ALA A 1 223 ? 64.33518 14.52294 70.79864 1.000 22.68686 220 ALA A O 1
ATOM 1653 N N . GLN A 1 224 ? 64.28037 14.89099 68.57771 1.000 24.67069 221 GLN A N 1
ATOM 1654 C CA . GLN A 1 224 ? 64.65449 13.51753 68.26647 1.000 23.61862 221 GLN A CA 1
ATOM 1655 C C . GLN A 1 224 ? 66.03518 13.16841 68.82515 1.000 23.40191 221 GLN A C 1
ATOM 1656 O O . GLN A 1 224 ? 66.26196 12.03331 69.26757 1.000 24.62668 221 GLN A O 1
ATOM 1662 N N . ILE A 1 225 ? 66.97138 14.12443 68.81967 1.000 22.87930 222 ILE A N 1
ATOM 1663 C CA . ILE A 1 225 ? 68.32097 13.82776 69.30395 1.000 23.93672 222 ILE A CA 1
ATOM 1664 C C . ILE A 1 225 ? 68.51093 14.17332 70.77455 1.000 24.55492 222 ILE A C 1
ATOM 1665 O O . ILE A 1 225 ? 69.56589 13.84743 71.34006 1.000 24.87863 222 ILE A O 1
ATOM 1670 N N . CYS A 1 226 ? 67.50965 14.77179 71.42557 1.000 24.75744 223 CYS A N 1
ATOM 1671 C CA . CYS A 1 226 ? 67.54312 14.99198 72.86409 1.000 24.06518 223 CYS A CA 1
ATOM 1672 C C . CYS A 1 226 ? 67.41216 13.67688 73.63669 1.000 28.40539 223 CYS A C 1
ATOM 1673 O O . CYS A 1 226 ? 66.88487 12.67063 73.13667 1.000 24.51982 223 CYS A O 1
ATOM 1676 N N . TYR A 1 227 ? 67.89891 13.70412 74.88114 1.000 24.30299 224 TYR A N 1
ATOM 1677 C CA . TYR A 1 227 ? 67.64465 12.63265 75.83682 1.000 23.17863 224 TYR A CA 1
ATOM 1678 C C . TYR A 1 227 ? 66.22248 12.72380 76.37762 1.000 23.01752 224 TYR A C 1
ATOM 1679 O O . TYR A 1 227 ? 65.65265 13.81396 76.51384 1.000 24.50632 224 TYR A O 1
ATOM 1688 N N . SER A 1 228 ? 65.67388 11.56789 76.74837 1.000 23.73932 225 SER A N 1
ATOM 1689 C CA . SER A 1 228 ? 64.38030 11.52770 77.42115 1.000 24.16052 225 SER A CA 1
ATOM 1690 C C . SER A 1 228 ? 64.48206 12.09979 78.83502 1.000 24.06105 225 SER A C 1
ATOM 1691 O O . SER A 1 228 ? 65.56561 12.23319 79.40623 1.000 25.89013 225 SER A O 1
ATOM 1694 N N . LYS A 1 229 ? 63.31776 12.43178 79.40518 1.000 24.90906 226 LYS A N 1
ATOM 1695 C CA . LYS A 1 229 ? 63.27531 12.89107 80.79149 1.000 24.51924 226 LYS A CA 1
ATOM 1696 C C . LYS A 1 229 ? 63.86575 11.85224 81.72457 1.000 27.47546 226 LYS A C 1
ATOM 1697 O O . LYS A 1 229 ? 64.55176 12.19174 82.69652 1.000 30.01083 226 LYS A O 1
ATOM 1703 N N . GLU A 1 230 ? 63.59197 10.57543 81.44992 1.000 25.74884 227 GLU A N 1
ATOM 1704 C CA . GLU A 1 230 ? 64.14538 9.50277 82.26138 1.000 28.64021 227 GLU A CA 1
ATOM 1705 C C . GLU A 1 230 ? 65.66203 9.47356 82.15811 1.000 33.47281 227 GLU A C 1
ATOM 1706 O O . GLU A 1 230 ? 66.36426 9.37348 83.17269 1.000 31.73632 227 GLU A O 1
ATOM 1712 N N . GLU A 1 231 ? 66.18998 9.56347 80.93327 1.000 26.10077 228 GLU A N 1
ATOM 1713 C CA . GLU A 1 231 ? 67.63430 9.49255 80.76480 1.000 25.66390 228 GLU A CA 1
ATOM 1714 C C . GLU A 1 231 ? 68.32936 10.71155 81.36051 1.000 28.07842 228 GLU A C 1
ATOM 1715 O O . GLU A 1 231 ? 69.46269 10.59893 81.84302 1.000 28.60284 228 GLU A O 1
ATOM 1721 N N . LEU A 1 232 ? 67.67079 11.87371 81.35412 1.000 24.09175 229 LEU A N 1
ATOM 1722 C CA . LEU A 1 232 ? 68.27171 13.06021 81.95942 1.000 23.71337 229 LEU A CA 1
ATOM 1723 C C . LEU A 1 232 ? 68.49754 12.90178 83.46097 1.000 32.75660 229 LEU A C 1
ATOM 1724 O O . LEU A 1 232 ? 69.31433 13.63485 84.03227 1.000 27.49993 229 LEU A O 1
ATOM 1729 N N . ARG A 1 233 ? 67.80724 11.96079 84.11122 1.000 24.99422 230 ARG A N 1
ATOM 1730 C CA . ARG A 1 233 ? 67.96014 11.76202 85.54648 1.000 28.50797 230 ARG A CA 1
ATOM 1731 C C . ARG A 1 233 ? 69.14604 10.87333 85.90624 1.000 37.39466 230 ARG A C 1
ATOM 1732 O O . ARG A 1 233 ? 69.50032 10.80547 87.09026 1.000 31.88383 230 ARG A O 1
ATOM 1740 N N . ASP A 1 234 ? 69.75142 10.18578 84.92989 1.000 27.06024 231 ASP A N 1
ATOM 1741 C CA . ASP A 1 234 ? 70.88320 9.29414 85.18696 1.000 27.93618 231 ASP A CA 1
ATOM 1742 C C . ASP A 1 234 ? 72.11265 10.12729 85.53820 1.000 32.77990 231 ASP A C 1
ATOM 1743 O O . ASP A 1 234 ? 72.64825 10.85278 84.69137 1.000 30.53880 231 ASP A O 1
ATOM 1748 N N . THR A 1 235 ? 72.57387 9.99868 86.78338 1.000 28.67497 232 THR A N 1
ATOM 1749 C CA . THR A 1 235 ? 73.60339 10.89112 87.30960 1.000 31.68714 232 THR A CA 1
ATOM 1750 C C . THR A 1 235 ? 74.90801 10.78120 86.52179 1.000 28.01639 232 THR A C 1
ATOM 1751 O O . THR A 1 235 ? 75.43335 11.78157 86.02017 1.000 28.74017 232 THR A O 1
ATOM 1755 N N . HIS A 1 236 ? 75.44990 9.56906 86.39879 1.000 26.94461 233 HIS A N 1
ATOM 1756 C CA . HIS A 1 236 ? 76.75283 9.42288 85.75098 1.000 28.21219 233 HIS A CA 1
ATOM 1757 C C . HIS A 1 236 ? 76.67699 9.65697 84.24420 1.000 27.91170 233 HIS A C 1
ATOM 1758 O O . HIS A 1 236 ? 77.62940 10.17655 83.64809 1.000 27.29554 233 HIS A O 1
ATOM 1765 N N . ARG A 1 237 ? 75.56184 9.28393 83.61367 1.000 28.83402 234 ARG A N 1
ATOM 1766 C CA . ARG A 1 237 ? 75.41496 9.47639 82.17256 1.000 29.16951 234 ARG A CA 1
ATOM 1767 C C . ARG A 1 237 ? 75.51399 10.94985 81.78290 1.000 29.71523 234 ARG A C 1
ATOM 1768 O O . ARG A 1 237 ? 76.03229 11.28510 80.71059 1.000 29.97007 234 ARG A O 1
ATOM 1776 N N . ASN A 1 238 ? 75.02899 11.84698 82.63960 1.000 26.89837 235 ASN A N 1
ATOM 1777 C CA . ASN A 1 238 ? 74.92152 13.25550 82.29033 1.000 23.97849 235 ASN A CA 1
ATOM 1778 C C . ASN A 1 238 ? 76.05898 14.09800 82.87049 1.000 26.93466 235 ASN A C 1
ATOM 1779 O O . ASN A 1 238 ? 75.90782 15.31200 83.03630 1.000 26.67743 235 ASN A O 1
ATOM 1784 N N . TYR A 1 239 ? 77.19726 13.48030 83.17517 1.000 24.94228 236 TYR A N 1
ATOM 1785 C CA . TYR A 1 239 ? 78.41751 14.20154 83.52515 1.000 25.07181 236 TYR A CA 1
ATOM 1786 C C . TYR A 1 239 ? 79.51793 13.69724 82.60758 1.000 28.11283 236 TYR A C 1
ATOM 1787 O O . TYR A 1 239 ? 79.78913 12.49179 82.57681 1.000 26.04888 236 TYR A O 1
ATOM 1796 N N . ASN A 1 240 ? 80.13142 14.61003 81.83944 1.000 27.09389 237 ASN A N 1
ATOM 1797 C CA . ASN A 1 240 ? 81.24222 14.25764 80.94201 1.000 25.38585 237 ASN A CA 1
ATOM 1798 C C . ASN A 1 240 ? 82.19508 15.45871 80.90842 1.000 30.58395 237 ASN A C 1
ATOM 1799 O O . ASN A 1 240 ? 82.09282 16.32312 80.03264 1.000 26.68049 237 ASN A O 1
ATOM 1804 N N . LYS A 1 241 ? 83.12103 15.50309 81.86520 1.000 26.40916 238 LYS A N 1
ATOM 1805 C CA . LYS A 1 241 ? 84.11542 16.57096 81.90882 1.000 27.25030 238 LYS A CA 1
ATOM 1806 C C . LYS A 1 241 ? 85.30141 16.20161 81.02499 1.000 28.29761 238 LYS A C 1
ATOM 1807 O O . LYS A 1 241 ? 85.81155 15.08003 81.09569 1.000 29.19151 238 LYS A O 1
ATOM 1813 N N . MET A 1 242 ? 85.74887 17.15552 80.21295 1.000 27.48248 239 MET A N 1
ATOM 1814 C CA . MET A 1 242 ? 86.83514 16.90945 79.27506 1.000 28.07395 239 MET A CA 1
ATOM 1815 C C . MET A 1 242 ? 87.47272 18.23842 78.89864 1.000 32.64311 239 MET A C 1
ATOM 1816 O O . MET A 1 242 ? 86.89232 19.30348 79.11224 1.000 28.08393 239 MET A O 1
ATOM 1821 N N . ALA A 1 243 ? 88.67147 18.16586 78.32375 1.000 29.33933 240 ALA A N 1
ATOM 1822 C CA . ALA A 1 243 ? 89.25741 19.34898 77.71157 1.000 29.79452 240 ALA A CA 1
ATOM 1823 C C . ALA A 1 243 ? 88.37115 19.82489 76.56725 1.000 30.27541 240 ALA A C 1
ATOM 1824 O O . ALA A 1 243 ? 87.94453 19.02341 75.73051 1.000 28.46289 240 ALA A O 1
ATOM 1826 N N . VAL A 1 244 ? 88.09914 21.13638 76.53121 1.000 28.79007 241 VAL A N 1
ATOM 1827 C CA . VAL A 1 244 ? 87.24099 21.70475 75.48757 1.000 28.03230 241 VAL A CA 1
ATOM 1828 C C . VAL A 1 244 ? 87.75084 21.31479 74.10446 1.000 28.35779 241 VAL A C 1
ATOM 1829 O O . VAL A 1 244 ? 86.99627 20.81763 73.25842 1.000 27.70433 241 VAL A O 1
ATOM 1833 N N . LYS A 1 245 ? 89.04667 21.53078 73.86044 1.000 29.86895 242 LYS A N 1
ATOM 1834 C CA . LYS A 1 245 ? 89.61520 21.31929 72.53191 1.000 34.58842 242 LYS A CA 1
ATOM 1835 C C . LYS A 1 245 ? 89.65924 19.85049 72.12894 1.000 33.98647 242 LYS A C 1
ATOM 1836 O O . LYS A 1 245 ? 89.78396 19.55592 70.93514 1.000 30.30179 242 LYS A O 1
ATOM 1842 N N . GLU A 1 246 ? 89.60094 18.91873 73.08269 1.000 31.43517 243 GLU A N 1
ATOM 1843 C CA . GLU A 1 246 ? 89.51791 17.51799 72.68694 1.000 33.19020 243 GLU A CA 1
ATOM 1844 C C . GLU A 1 246 ? 88.22085 17.26219 71.93765 1.000 35.78468 243 GLU A C 1
ATOM 1845 O O . GLU A 1 246 ? 88.20660 16.56640 70.91338 1.000 33.85599 243 GLU A O 1
ATOM 1851 N N . PHE A 1 247 ? 87.12508 17.84863 72.41603 1.000 27.90512 244 PHE A N 1
ATOM 1852 C CA . PHE A 1 247 ? 85.86163 17.74446 71.70073 1.000 29.75590 244 PHE A CA 1
ATOM 1853 C C . PHE A 1 247 ? 85.86531 18.60432 70.43836 1.000 28.38754 244 PHE A C 1
ATOM 1854 O O . PHE A 1 247 ? 85.46915 18.14057 69.36458 1.000 30.09524 244 PHE A O 1
ATOM 1862 N N . THR A 1 248 ? 86.31198 19.85996 70.53635 1.000 27.39582 245 THR A N 1
ATOM 1863 C CA . THR A 1 248 ? 86.09738 20.76395 69.41115 1.000 27.40968 245 THR A CA 1
ATOM 1864 C C . THR A 1 248 ? 87.07097 20.53297 68.25646 1.000 28.45094 245 THR A C 1
ATOM 1865 O O . THR A 1 248 ? 86.75966 20.93010 67.12949 1.000 28.49312 245 THR A O 1
ATOM 1869 N N . ASN A 1 249 ? 88.23167 19.90658 68.49027 1.000 29.39080 246 ASN A N 1
ATOM 1870 C CA . ASN A 1 249 ? 89.06062 19.50202 67.35337 1.000 30.45548 246 ASN A CA 1
ATOM 1871 C C . ASN A 1 249 ? 88.33705 18.47995 66.48484 1.000 30.75214 246 ASN A C 1
ATOM 1872 O O . ASN A 1 249 ? 88.53809 18.44303 65.26691 1.000 30.81533 246 ASN A O 1
ATOM 1877 N N . LYS A 1 250 ? 87.49002 17.65101 67.08899 1.000 29.35811 247 LYS A N 1
ATOM 1878 C CA . LYS A 1 250 ? 86.89274 16.53461 66.36690 1.000 36.16186 247 LYS A CA 1
ATOM 1879 C C . LYS A 1 250 ? 85.53053 16.87521 65.76787 1.000 28.45455 247 LYS A C 1
ATOM 1880 O O . LYS A 1 250 ? 85.21695 16.41859 64.66399 1.000 31.21982 247 LYS A O 1
ATOM 1886 N N . TYR A 1 251 ? 84.71256 17.66656 66.46499 1.000 27.46009 248 TYR A N 1
ATOM 1887 C CA . TYR A 1 251 ? 83.32555 17.92485 66.06314 1.000 27.81037 248 TYR A CA 1
ATOM 1888 C C . TYR A 1 251 ? 83.21897 19.38049 65.61298 1.000 28.52595 248 TYR A C 1
ATOM 1889 O O . TYR A 1 251 ? 82.94469 20.27740 66.41245 1.000 27.93081 248 TYR A O 1
ATOM 1898 N N . GLN A 1 252 ? 83.44004 19.60991 64.31869 1.000 27.77912 249 GLN A N 1
ATOM 1899 C CA . GLN A 1 252 ? 83.49014 20.96075 63.77595 1.000 28.63900 249 GLN A CA 1
ATOM 1900 C C . GLN A 1 252 ? 82.29105 21.29800 62.88945 1.000 33.35656 249 GLN A C 1
ATOM 1901 O O . GLN A 1 252 ? 82.31263 22.32357 62.19997 1.000 29.05197 249 GLN A O 1
ATOM 1907 N N . GLY A 1 253 ? 81.23446 20.47940 62.90765 1.000 29.41162 250 GLY A N 1
ATOM 1908 C CA . GLY A 1 253 ? 80.03600 20.82321 62.15298 1.000 26.67229 250 GLY A CA 1
ATOM 1909 C C . GLY A 1 253 ? 79.37517 22.08820 62.67038 1.000 27.17246 250 GLY A C 1
ATOM 1910 O O . GLY A 1 253 ? 78.91088 22.92432 61.88728 1.000 29.11091 250 GLY A O 1
ATOM 1911 N N . PHE A 1 254 ? 79.28716 22.22288 63.99222 1.000 27.61546 251 PHE A N 1
ATOM 1912 C CA . PHE A 1 254 ? 79.02931 23.50023 64.64687 1.000 26.13112 251 PHE A CA 1
ATOM 1913 C C . PHE A 1 254 ? 80.37659 24.10065 65.02670 1.000 29.22636 251 PHE A C 1
ATOM 1914 O O . PHE A 1 254 ? 81.18944 23.43499 65.67619 1.000 29.41063 251 PHE A O 1
ATOM 1922 N N . ASP A 1 255 ? 80.61904 25.34836 64.61057 1.000 30.83984 252 ASP A N 1
ATOM 1923 C CA . ASP A 1 255 ? 81.92207 25.99347 64.80745 1.000 27.31532 252 ASP A CA 1
ATOM 1924 C C . ASP A 1 255 ? 82.02713 26.45020 66.26048 1.000 28.40006 252 ASP A C 1
ATOM 1925 O O . ASP A 1 255 ? 81.83020 27.61916 66.59689 1.000 27.97517 252 ASP A O 1
ATOM 1930 N N . TRP A 1 256 ? 82.36263 25.49617 67.13527 1.000 27.93275 253 TRP A N 1
ATOM 1931 C CA . TRP A 1 256 ? 82.50163 25.79650 68.55977 1.000 31.64619 253 TRP A CA 1
ATOM 1932 C C . TRP A 1 256 ? 83.58509 26.83392 68.82629 1.000 26.22644 253 TRP A C 1
ATOM 1933 O O . TRP A 1 256 ? 83.46215 27.63526 69.76135 1.000 26.20898 253 TRP A O 1
ATOM 1944 N N . THR A 1 257 ? 84.65934 26.83213 68.03855 1.000 27.17957 254 THR A N 1
ATOM 1945 C CA . THR A 1 257 ? 85.76605 27.73999 68.32440 1.000 30.37393 254 THR A CA 1
ATOM 1946 C C . THR A 1 257 ? 85.33741 29.19680 68.17353 1.000 31.19064 254 THR A C 1
ATOM 1947 O O . THR A 1 257 ? 85.63959 30.03781 69.02996 1.000 28.78346 254 THR A O 1
ATOM 1951 N N . THR A 1 258 ? 84.61540 29.50840 67.09487 1.000 29.06536 255 THR A N 1
ATOM 1952 C CA . THR A 1 258 ? 84.06397 30.85102 66.92210 1.000 33.91336 255 THR A CA 1
ATOM 1953 C C . THR A 1 258 ? 83.02333 31.16805 67.99268 1.000 27.34502 255 THR A C 1
ATOM 1954 O O . THR A 1 258 ? 83.02725 32.26161 68.57512 1.000 29.12872 255 THR A O 1
ATOM 1958 N N . TYR A 1 259 ? 82.11272 30.22726 68.25262 1.000 26.15248 256 TYR A N 1
ATOM 1959 C CA . TYR A 1 259 ? 81.08556 30.44464 69.27038 1.000 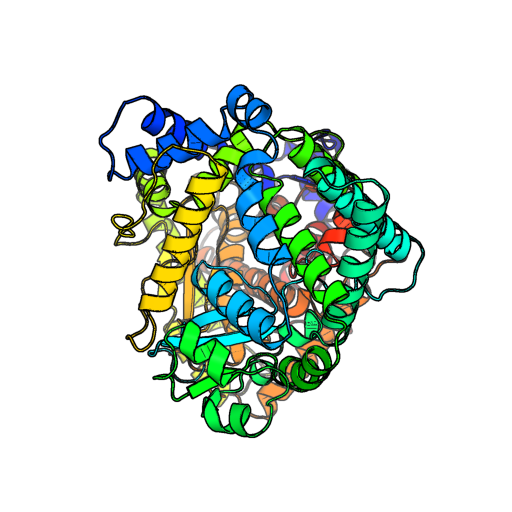27.73554 256 TYR A CA 1
ATOM 1960 C C . TYR A 1 259 ? 81.71090 30.80578 70.61118 1.000 27.93235 256 TYR A C 1
ATOM 1961 O O . TYR A 1 259 ? 81.34544 31.81155 71.22747 1.000 26.41354 256 TYR A O 1
ATOM 1970 N N . LEU A 1 260 ? 82.68176 30.00695 71.06202 1.000 26.87330 257 LEU A N 1
ATOM 1971 C CA . LEU A 1 260 ? 83.30510 30.24099 72.36103 1.000 30.04166 257 LEU A CA 1
ATOM 1972 C C . LEU A 1 260 ? 84.11107 31.53330 72.36912 1.000 28.03007 257 LEU A C 1
ATOM 1973 O O . LEU A 1 260 ? 84.15160 32.24222 73.38489 1.000 28.47905 257 LEU A O 1
ATOM 1978 N N . ALA A 1 261 ? 84.76207 31.85877 71.25195 1.000 28.67643 258 ALA A N 1
ATOM 1979 C CA . ALA A 1 261 ? 85.49219 33.11998 71.18192 1.000 29.91997 258 ALA A CA 1
ATOM 1980 C C . ALA A 1 261 ? 84.54762 34.30694 71.32882 1.000 34.30203 258 ALA A C 1
ATOM 1981 O O . ALA A 1 261 ? 84.85992 35.27685 72.03337 1.000 31.47962 258 ALA A O 1
ATOM 1983 N N . ASP A 1 262 ? 83.38433 34.24892 70.67505 1.000 28.72042 259 ASP A N 1
ATOM 1984 C CA . ASP A 1 262 ? 82.41906 35.33671 70.79602 1.000 33.49310 259 ASP A CA 1
ATOM 1985 C C . ASP A 1 262 ? 81.73694 35.35704 72.16095 1.000 28.64078 259 ASP A C 1
ATOM 1986 O O . ASP A 1 262 ? 81.27709 36.42217 72.59278 1.000 30.22324 259 ASP A O 1
ATOM 1991 N N . ARG A 1 263 ? 81.67478 34.21947 72.85331 1.000 29.06453 260 ARG A N 1
ATOM 1992 C CA . ARG A 1 263 ? 81.24706 34.20003 74.24970 1.000 27.41662 260 ARG A CA 1
ATOM 1993 C C . ARG A 1 263 ? 82.33306 34.70166 75.19029 1.000 28.67830 260 ARG A C 1
ATOM 1994 O O . ARG A 1 263 ? 82.11271 34.70883 76.40549 1.000 34.02888 260 ARG A O 1
ATOM 2002 N N . GLN A 1 264 ? 83.49733 35.09468 74.65965 1.000 31.44858 261 GLN A N 1
ATOM 2003 C CA . GLN A 1 264 ? 84.65493 35.50357 75.46721 1.000 36.32149 261 GLN A CA 1
ATOM 2004 C C . GLN A 1 264 ? 85.11722 34.36400 76.37340 1.000 36.17131 261 GLN A C 1
ATOM 2005 O O . GLN A 1 264 ? 85.51840 34.57786 77.51847 1.000 38.61035 261 GLN A O 1
ATOM 2011 N N . LEU A 1 265 ? 85.06754 33.13892 75.84202 1.000 37.75980 262 LEU A N 1
ATOM 2012 C CA . LEU A 1 265 ? 85.41914 31.92983 76.57722 1.000 31.59644 262 LEU A CA 1
ATOM 2013 C C . LEU A 1 265 ? 86.59071 31.18630 75.94406 1.000 39.30400 262 LEU A C 1
ATOM 2014 O O . LEU A 1 265 ? 86.77234 29.99463 76.20335 1.000 40.54389 262 LEU A O 1
ATOM 2019 N N . THR A 1 266 ? 87.38939 31.85239 75.11094 1.000 44.38789 263 THR A N 1
ATOM 2020 C CA . THR A 1 266 ? 88.52572 31.15772 74.51946 1.000 56.81958 263 THR A CA 1
ATOM 2021 C C . THR A 1 266 ? 89.59463 30.80775 75.55179 1.000 56.43198 263 THR A C 1
ATOM 2022 O O . THR A 1 266 ? 90.50396 30.03200 75.23760 1.000 57.84508 263 THR A O 1
ATOM 2026 N N . THR A 1 267 ? 89.49262 31.34242 76.77191 1.000 43.36835 264 THR A N 1
ATOM 2027 C CA . THR A 1 267 ? 90.35566 30.97408 77.88983 1.000 50.16872 264 THR A CA 1
ATOM 2028 C C . THR A 1 267 ? 89.90978 29.69748 78.60395 1.000 49.39938 264 THR A C 1
ATOM 2029 O O . THR A 1 267 ? 90.51490 29.32783 79.61485 1.000 51.88740 264 THR A O 1
ATOM 2033 N N . LEU A 1 268 ? 88.88316 29.01345 78.10799 1.000 37.56589 265 LEU A N 1
ATOM 2034 C CA . LEU A 1 268 ? 88.28578 27.88330 78.80603 1.000 32.39167 265 LEU A CA 1
ATOM 2035 C C . LEU A 1 268 ? 89.01169 26.59184 78.43957 1.000 39.10483 265 LEU A C 1
ATOM 2036 O O . LEU A 1 268 ? 88.98786 26.16825 77.27661 1.000 39.05105 265 LEU A O 1
ATOM 2041 N N . GLU A 1 269 ? 89.62671 25.94859 79.43650 1.000 31.87641 266 GLU A N 1
ATOM 2042 C CA . GLU A 1 269 ? 90.36848 24.71358 79.19288 1.000 38.24782 266 GLU A CA 1
ATOM 2043 C C . GLU A 1 269 ? 89.49313 23.46653 79.25694 1.000 38.17613 266 GLU A C 1
ATOM 2044 O O . GLU A 1 269 ? 89.66474 22.55337 78.43990 1.000 31.30675 266 GLU A O 1
ATOM 2050 N N . GLU A 1 270 ? 88.55981 23.39933 80.20838 1.000 30.34973 267 GLU A N 1
ATOM 2051 C CA . GLU A 1 270 ? 87.72075 22.22066 80.39068 1.000 29.42304 267 GLU A CA 1
ATOM 2052 C C . GLU A 1 270 ? 86.25775 22.63006 80.46006 1.000 30.84998 267 GLU A C 1
ATOM 2053 O O . GLU A 1 270 ? 85.93525 23.78775 80.73446 1.000 28.42880 267 GLU A O 1
ATOM 2059 N N . TRP A 1 271 ? 85.36927 21.66141 80.21666 1.000 27.43822 268 TRP A N 1
ATOM 2060 C CA . TRP A 1 271 ? 83.94146 21.89257 80.39014 1.000 26.52316 268 TRP A CA 1
ATOM 2061 C C . TRP A 1 271 ? 83.24005 20.56541 80.67019 1.000 31.53642 268 TRP A C 1
ATOM 2062 O O . TRP A 1 271 ? 83.84350 19.48730 80.60383 1.000 26.31113 268 TRP A O 1
ATOM 2073 N N . ASP A 1 272 ? 81.95089 20.66134 81.00595 1.000 25.35696 269 ASP A N 1
ATOM 2074 C CA . ASP A 1 272 ? 81.09603 19.50837 81.29493 1.000 25.32544 269 ASP A CA 1
ATOM 2075 C C . ASP A 1 272 ? 80.05680 19.40329 80.17833 1.000 26.71259 269 ASP A C 1
ATOM 2076 O O . ASP A 1 272 ? 79.12481 20.21448 80.11267 1.000 25.10133 269 ASP A O 1
ATOM 2081 N N . VAL A 1 273 ? 80.22597 18.41647 79.29808 1.000 23.97236 270 VAL A N 1
ATOM 2082 C CA . VAL A 1 273 ? 79.28746 18.17711 78.19640 1.000 23.33715 270 VAL A CA 1
ATOM 2083 C C . VAL A 1 273 ? 78.26237 17.18446 78.73973 1.000 24.34390 270 VAL A C 1
ATOM 2084 O O . VAL A 1 273 ? 78.45390 15.97256 78.69421 1.000 24.03474 270 VAL A O 1
ATOM 2088 N N . GLU A 1 274 ? 77.15209 17.71226 79.26090 1.000 24.87116 271 GLU A N 1
ATOM 2089 C CA . GLU A 1 274 ? 76.24500 16.88745 80.05288 1.000 22.95030 271 GLU A CA 1
ATOM 2090 C C . GLU A 1 274 ? 75.57256 15.81894 79.20045 1.000 23.47863 271 GLU A C 1
ATOM 2091 O O . GLU A 1 274 ? 75.65841 14.62468 79.50871 1.000 26.31859 271 GLU A O 1
ATOM 2097 N N . GLN A 1 275 ? 74.89294 16.21903 78.12382 1.000 24.37768 272 GLN A N 1
ATOM 2098 C CA . GLN A 1 275 ? 74.25772 15.25330 77.22319 1.000 23.87302 272 GLN A CA 1
ATOM 2099 C C . GLN A 1 275 ? 75.19617 15.03418 76.03677 1.000 26.59838 272 GLN A C 1
ATOM 2100 O O . GLN A 1 275 ? 75.01790 15.58505 74.94729 1.000 24.81946 272 GLN A O 1
ATOM 2106 N N . LEU A 1 276 ? 76.22311 14.20205 76.26855 1.000 22.81698 273 LEU A N 1
ATOM 2107 C CA . LEU A 1 276 ? 77.30273 14.05644 75.29438 1.000 23.13181 273 LEU A CA 1
ATOM 2108 C C . LEU A 1 276 ? 76.79539 13.54712 73.95069 1.000 29.40290 273 LEU A C 1
ATOM 2109 O O . LEU A 1 276 ? 77.25686 14.00017 72.89713 1.000 27.02084 273 LEU A O 1
ATOM 2114 N N . ASP A 1 277 ? 75.85632 12.59951 73.95602 1.000 27.36723 274 ASP A N 1
ATOM 2115 C CA . ASP A 1 277 ? 75.38076 12.08168 72.67989 1.000 29.41743 274 ASP A CA 1
ATOM 2116 C C . ASP A 1 277 ? 74.46250 13.06151 71.95788 1.000 26.97135 274 ASP A C 1
ATOM 2117 O O . ASP A 1 277 ? 74.34984 12.98356 70.72753 1.000 28.89269 274 ASP A O 1
ATOM 2122 N N . PHE A 1 278 ? 73.81366 13.98302 72.67819 1.000 23.23282 275 PHE A N 1
ATOM 2123 C CA . PHE A 1 278 ? 73.13581 15.08113 71.99060 1.000 23.15605 275 PHE A CA 1
ATOM 2124 C C . PHE A 1 278 ? 74.12668 15.89087 71.16297 1.000 25.51716 275 PHE A C 1
ATOM 2125 O O . PHE A 1 278 ? 73.88044 16.19043 69.99014 1.000 23.47970 275 PHE A O 1
ATOM 2133 N N . PHE A 1 279 ? 75.25702 16.26848 71.76511 1.000 24.74078 276 PHE A N 1
ATOM 2134 C CA . PHE A 1 279 ? 76.16854 17.16358 71.06513 1.000 24.38199 276 PHE A CA 1
ATOM 2135 C C . PHE A 1 279 ? 76.90289 16.46333 69.92956 1.000 27.22620 276 PHE A C 1
ATOM 2136 O O . PHE A 1 279 ? 77.25062 17.10879 68.93234 1.000 24.41108 276 PHE A O 1
ATOM 2144 N N . LYS A 1 280 ? 77.11788 15.14963 70.03025 1.000 24.93395 277 LYS A N 1
ATOM 2145 C CA . LYS A 1 280 ? 77.67039 14.43522 68.88652 1.000 23.89141 277 LYS A CA 1
ATOM 2146 C C . LYS A 1 280 ? 76.68323 14.42370 67.72117 1.000 31.64080 277 LYS A C 1
ATOM 2147 O O . LYS A 1 280 ? 77.08183 14.58357 66.56038 1.000 24.34587 277 LYS A O 1
ATOM 2153 N N . LYS A 1 281 ? 75.38841 14.23912 68.00154 1.000 24.71071 278 LYS A N 1
ATOM 2154 C CA . LYS A 1 281 ? 74.41363 14.25671 66.90960 1.000 25.83122 278 LYS A CA 1
ATOM 2155 C C . LYS A 1 281 ? 74.18138 15.67496 66.40484 1.000 24.00899 278 LYS A C 1
ATOM 2156 O O . LYS A 1 281 ? 73.97156 15.88496 65.20517 1.000 27.53428 278 LYS A O 1
ATOM 2162 N N . PHE A 1 282 ? 74.21685 16.65619 67.31041 1.000 23.13409 279 PHE A N 1
ATOM 2163 C CA . PHE A 1 282 ? 74.05456 18.05570 66.91892 1.000 27.84180 279 PHE A CA 1
ATOM 2164 C C . PHE A 1 282 ? 75.13754 18.49051 65.93534 1.000 30.26799 279 PHE A C 1
ATOM 2165 O O . PHE A 1 282 ? 74.88263 19.33495 65.06659 1.000 25.70888 279 PHE A O 1
ATOM 2173 N N . ASP A 1 283 ? 76.33857 17.90420 66.03942 1.000 26.57967 280 ASP A N 1
ATOM 2174 C CA . ASP A 1 283 ? 77.42310 18.18389 65.09746 1.000 27.89608 280 ASP A CA 1
ATOM 2175 C C . ASP A 1 283 ? 76.97442 18.02146 63.64595 1.000 33.81602 280 ASP A C 1
ATOM 2176 O O . ASP A 1 283 ? 77.21816 18.89528 62.80509 1.000 29.56995 280 ASP A O 1
ATOM 2181 N N . SER A 1 284 ? 76.32358 16.90400 63.32330 1.000 29.37783 281 SER A N 1
ATOM 2182 C CA . SER A 1 284 ? 75.91210 16.71287 61.93863 1.000 29.02067 281 SER A CA 1
ATOM 2183 C C . SER A 1 284 ? 74.56942 17.37160 61.63497 1.000 29.79397 281 SER A C 1
ATOM 2184 O O . SER A 1 284 ? 74.36157 17.82587 60.50289 1.000 30.98527 281 SER A O 1
ATOM 2187 N N . TRP A 1 285 ? 73.66448 17.46734 62.61584 1.000 26.65281 282 TRP A N 1
ATOM 2188 C CA . TRP A 1 285 ? 72.41219 18.18024 62.37149 1.000 27.55550 282 TRP A CA 1
ATOM 2189 C C . TRP A 1 285 ? 72.68457 19.61528 61.95164 1.000 31.37274 282 TRP A C 1
ATOM 2190 O O . TRP A 1 285 ? 72.12413 20.10446 60.96403 1.000 28.33791 282 TRP A O 1
ATOM 2201 N N . PHE A 1 286 ? 73.55319 20.30353 62.69274 1.000 24.17645 283 PHE A N 1
ATOM 2202 C CA . PHE A 1 286 ? 73.77959 21.72343 62.43394 1.000 30.42892 283 PHE A CA 1
ATOM 2203 C C . PHE A 1 286 ? 74.50779 21.93245 61.11420 1.000 27.41220 283 PHE A C 1
ATOM 2204 O O . PHE A 1 286 ? 74.20684 22.87704 60.37341 1.000 26.81643 283 PHE A O 1
ATOM 2212 N N . ALA A 1 287 ? 75.46442 21.05711 60.79991 1.000 28.97799 284 ALA A N 1
ATOM 2213 C CA . ALA A 1 287 ? 76.18627 21.17378 59.53848 1.000 27.47995 284 ALA A CA 1
ATOM 2214 C C . ALA A 1 287 ? 75.25650 21.04702 58.33443 1.000 30.13947 284 ALA A C 1
ATOM 2215 O O . ALA A 1 287 ? 75.52423 21.63659 57.28309 1.000 32.28160 284 ALA A O 1
ATOM 2217 N N . LYS A 1 288 ? 74.16338 20.28928 58.46475 1.000 25.57989 285 LYS A N 1
ATOM 2218 C CA . LYS A 1 288 ? 73.34217 19.92485 57.31851 1.000 29.95436 285 LYS A CA 1
ATOM 2219 C C . LYS A 1 288 ? 71.98386 20.61799 57.25942 1.000 34.00844 285 LYS A C 1
ATOM 2220 O O . LYS A 1 288 ? 71.30928 20.52909 56.22273 1.000 32.98442 285 LYS A O 1
ATOM 2226 N N . ALA A 1 289 ? 71.57030 21.30645 58.31631 1.000 30.01230 286 ALA A N 1
ATOM 2227 C CA . ALA A 1 289 ? 70.22419 21.86428 58.36822 1.000 32.67617 286 ALA A CA 1
ATOM 2228 C C . ALA A 1 289 ? 70.05634 23.00702 57.37055 1.000 39.55278 286 ALA A C 1
ATOM 2229 O O . ALA A 1 289 ? 70.98010 23.79155 57.12855 1.000 27.60736 286 ALA A O 1
ATOM 2231 N N . ASP A 1 290 ? 68.85917 23.10337 56.79818 1.000 28.38111 287 ASP A N 1
ATOM 2232 C CA . ASP A 1 290 ? 68.57102 24.16385 55.84092 1.000 29.13342 287 ASP A CA 1
ATOM 2233 C C . ASP A 1 290 ? 68.60571 25.51812 56.53790 1.000 28.57967 287 ASP A C 1
ATOM 2234 O O . ASP A 1 290 ? 67.99664 25.69505 57.59679 1.000 27.52112 287 ASP A O 1
ATOM 2239 N N . LEU A 1 291 ? 69.31893 26.47484 55.93679 1.000 28.66927 288 LEU A N 1
ATOM 2240 C CA . LEU A 1 291 ? 69.54620 27.75825 56.59175 1.000 32.78371 288 LEU A CA 1
ATOM 2241 C C . LEU A 1 291 ? 68.24216 28.52337 56.79360 1.000 26.54380 288 LEU A C 1
ATOM 2242 O O . LEU A 1 291 ? 68.03242 29.13533 57.84340 1.000 28.24239 288 LEU A O 1
ATOM 2247 N N . ASN A 1 292 ? 67.35946 28.51304 55.79472 1.000 30.32941 289 ASN A N 1
ATOM 2248 C CA . ASN A 1 292 ? 66.08902 29.22233 55.92887 1.000 34.99395 289 ASN A CA 1
ATOM 2249 C C . ASN A 1 292 ? 65.22146 28.61115 57.02128 1.000 28.99703 289 ASN A C 1
ATOM 2250 O O . ASN A 1 292 ? 64.54788 29.33493 57.76739 1.000 29.23047 289 ASN A O 1
ATOM 2255 N N . GLU A 1 293 ? 65.22625 27.28124 57.12980 1.000 25.34558 290 GLU A N 1
ATOM 2256 C CA . GLU A 1 293 ? 64.45159 26.61046 58.17286 1.000 24.69382 290 GLU A CA 1
ATOM 2257 C C . GLU A 1 293 ? 64.99185 26.93060 59.56288 1.000 27.20673 290 GLU A C 1
ATOM 2258 O O . GLU A 1 293 ? 64.21658 27.13153 60.50869 1.000 23.69759 290 GLU A O 1
ATOM 2264 N N . MET A 1 294 ? 66.32056 26.97756 59.71225 1.000 26.44881 291 MET A N 1
ATOM 2265 C CA . MET A 1 294 ? 66.90116 27.36222 60.99750 1.000 24.05606 291 MET A CA 1
ATOM 2266 C C . MET A 1 294 ? 66.52748 28.79433 61.34995 1.000 27.74789 291 MET A C 1
ATOM 2267 O O . MET A 1 294 ? 66.21477 29.09789 62.50822 1.000 23.41965 291 MET A O 1
ATOM 2272 N N . ARG A 1 295 ? 66.56054 29.68703 60.35750 1.000 25.06589 292 ARG A N 1
ATOM 2273 C CA . ARG A 1 295 ? 66.19481 31.07884 60.58943 1.000 24.35439 292 ARG A CA 1
ATOM 2274 C C . ARG A 1 295 ? 64.76451 31.19155 61.11988 1.000 27.94031 292 ARG A C 1
ATOM 2275 O O . ARG A 1 295 ? 64.50015 31.92175 62.08537 1.000 25.40602 292 ARG A O 1
ATOM 2283 N N . ASP A 1 296 ? 63.83142 30.44943 60.51879 1.000 24.92642 293 ASP A N 1
ATOM 2284 C CA . ASP A 1 296 ? 62.43949 30.48981 60.97405 1.000 24.07910 293 ASP A CA 1
ATOM 2285 C C . ASP A 1 296 ? 62.27922 29.92415 62.37878 1.000 24.06922 293 ASP A C 1
ATOM 2286 O O . ASP A 1 296 ? 61.42512 30.39193 63.14461 1.000 23.51520 293 ASP A O 1
ATOM 2291 N N . TYR A 1 297 ? 63.06796 28.90384 62.72699 1.000 22.80845 294 TYR A N 1
ATOM 2292 C CA . TYR A 1 297 ? 63.09197 28.41885 64.10325 1.000 23.85521 294 TYR A CA 1
ATOM 2293 C C . TYR A 1 297 ? 63.49107 29.53637 65.06579 1.000 25.48577 294 TYR A C 1
ATOM 2294 O O . TYR A 1 297 ? 62.88136 29.69842 66.12944 1.000 22.44876 294 TYR A O 1
ATOM 2303 N N . LEU A 1 298 ? 64.48172 30.34851 64.68485 1.000 23.44555 295 LEU A N 1
ATOM 2304 C CA . LEU A 1 298 ? 64.92209 31.44014 65.54983 1.000 22.34761 295 LEU A CA 1
ATOM 2305 C C . LEU A 1 298 ? 63.85894 32.52589 65.65518 1.000 25.50442 295 LEU A C 1
ATOM 2306 O O . LEU A 1 298 ? 63.61428 33.05969 66.74566 1.000 26.14376 295 LEU A O 1
ATOM 2311 N N . LEU A 1 299 ? 63.21909 32.87153 64.53449 1.000 24.29575 296 LEU A N 1
ATOM 2312 C CA . LEU A 1 299 ? 62.13766 33.85126 64.57504 1.000 22.72327 296 LEU A CA 1
ATOM 2313 C C . LEU A 1 299 ? 61.02022 33.39460 65.50804 1.000 24.91643 296 LEU A C 1
ATOM 2314 O O . LEU A 1 299 ? 60.54319 34.16375 66.34921 1.000 23.89370 296 LEU A O 1
ATOM 2319 N N . ALA A 1 300 ? 60.61149 32.12801 65.39232 1.000 23.97728 297 ALA A N 1
ATOM 2320 C CA . ALA A 1 300 ? 59.49894 31.63057 66.19870 1.000 26.68318 297 ALA A CA 1
ATOM 2321 C C . ALA A 1 300 ? 59.83338 31.62947 67.69103 1.000 25.54059 297 ALA A C 1
ATOM 2322 O O . ALA A 1 300 ? 58.99103 31.99534 68.52218 1.000 25.15260 297 ALA A O 1
ATOM 2324 N N . GLY A 1 301 ? 61.05278 31.21843 68.05578 1.000 22.29842 298 GLY A N 1
ATOM 2325 C CA . GLY A 1 301 ? 61.42947 31.22240 69.45709 1.000 25.59265 298 GLY A CA 1
ATOM 2326 C C . GLY A 1 301 ? 61.51983 32.61793 70.04088 1.000 29.63513 298 GLY A C 1
ATOM 2327 O O . GLY A 1 301 ? 61.19200 32.82924 71.21303 1.000 27.79531 298 GLY A O 1
ATOM 2328 N N . THR A 1 302 ? 61.94633 33.58978 69.23388 1.000 22.92686 299 THR A N 1
ATOM 2329 C CA . THR A 1 302 ? 62.04590 34.96558 69.71727 1.000 23.05822 299 THR A CA 1
ATOM 2330 C C . THR A 1 302 ? 60.66648 35.58087 69.92459 1.000 23.26609 299 THR A C 1
ATOM 2331 O O . THR A 1 302 ? 60.42665 36.25473 70.93602 1.000 25.07372 299 THR A O 1
ATOM 2335 N N . ILE A 1 303 ? 59.74819 35.36460 68.97839 1.000 21.75655 300 ILE A N 1
ATOM 2336 C CA . ILE A 1 303 ? 58.38564 35.86889 69.15101 1.000 21.70331 300 ILE A CA 1
ATOM 2337 C C . ILE A 1 303 ? 57.72799 35.19336 70.34771 1.000 24.04323 300 ILE A C 1
ATOM 2338 O O . ILE A 1 303 ? 57.09776 35.85000 71.18644 1.000 22.99469 300 ILE A O 1
ATOM 2343 N N . SER A 1 304 ? 57.86825 33.86470 70.45206 1.000 21.74746 301 SER A N 1
ATOM 2344 C CA . SER A 1 304 ? 57.20944 33.15134 71.54524 1.000 21.49656 301 SER A CA 1
ATOM 2345 C C . SER A 1 304 ? 57.77500 33.57552 72.89384 1.000 27.76848 301 SER A C 1
ATOM 2346 O O . SER A 1 304 ? 57.02513 33.75391 73.86441 1.000 23.51114 301 SER A O 1
ATOM 2349 N N . GLY A 1 305 ? 59.09404 33.77412 72.96777 1.000 24.29039 302 GLY A N 1
ATOM 2350 C CA . GLY A 1 305 ? 59.70375 34.21055 74.21176 1.000 25.33683 302 GLY A CA 1
ATOM 2351 C C . GLY A 1 305 ? 59.29821 35.60594 74.63286 1.000 27.62712 302 GLY A C 1
ATOM 2352 O O . GLY A 1 305 ? 59.43890 35.95230 75.81299 1.000 28.86006 302 GLY A O 1
ATOM 2353 N N . ALA A 1 306 ? 58.79037 36.41095 73.70074 1.000 21.89240 303 ALA A N 1
ATOM 2354 C CA . ALA A 1 306 ? 58.33597 37.76217 73.99687 1.000 22.17628 303 ALA A CA 1
ATOM 2355 C C . ALA A 1 306 ? 56.82845 37.85886 74.21189 1.000 29.77538 303 ALA A C 1
ATOM 2356 O O . ALA A 1 306 ? 56.33654 38.94186 74.55209 1.000 26.12007 303 ALA A O 1
ATOM 2358 N N . ALA A 1 307 ? 56.08827 36.75976 74.03269 1.000 24.62749 304 ALA A N 1
ATOM 2359 C CA . ALA A 1 307 ? 54.63103 36.83271 73.99049 1.000 23.58158 304 ALA A CA 1
ATOM 2360 C C . ALA A 1 307 ? 54.00100 37.21149 75.33094 1.000 23.02207 304 ALA A C 1
ATOM 2361 O O . ALA A 1 307 ? 52.84403 37.64068 75.34752 1.000 24.33134 304 ALA A O 1
ATOM 2363 N N . SER A 1 308 ? 54.70996 37.04514 76.44687 1.000 21.61652 305 SER A N 1
ATOM 2364 C CA . SER A 1 308 ? 54.18941 37.46062 77.74321 1.000 25.51838 305 SER A CA 1
ATOM 2365 C C . SER A 1 308 ? 54.57883 38.88384 78.11073 1.000 23.88093 305 SER A C 1
ATOM 2366 O O . SER A 1 308 ? 54.20774 39.35294 79.19348 1.000 23.29622 305 SER A O 1
ATOM 2369 N N . TYR A 1 309 ? 55.29605 39.58517 77.23563 1.000 21.78297 306 TYR A N 1
ATOM 2370 C CA . TYR A 1 309 ? 55.84157 40.90099 77.55763 1.000 24.10421 306 TYR A CA 1
ATOM 2371 C C . TYR A 1 309 ? 55.39689 41.98471 76.58239 1.000 27.11933 306 TYR A C 1
ATOM 2372 O O . TYR A 1 309 ? 55.94504 43.09364 76.61948 1.000 26.32919 306 TYR A O 1
ATOM 2381 N N . LEU A 1 310 ? 54.40544 41.70833 75.72966 1.000 22.42792 307 LEU A N 1
ATOM 2382 C CA . LEU A 1 310 ? 53.95267 42.67945 74.73803 1.000 23.06714 307 LEU A CA 1
ATOM 2383 C C . LEU A 1 310 ? 52.47747 43.02396 74.94865 1.000 26.43663 307 LEU A C 1
ATOM 2384 O O . LEU A 1 310 ? 52.05139 43.23701 76.08840 1.000 23.73644 307 LEU A O 1
ATOM 2389 N N . SER A 1 311 ? 51.69016 43.07942 73.87226 1.000 25.36564 308 SER A N 1
ATOM 2390 C CA . SER A 1 311 ? 50.29748 43.50503 73.95251 1.000 24.64626 308 SER A CA 1
ATOM 2391 C C . SER A 1 311 ? 49.39169 42.35292 74.40405 1.000 26.23661 308 SER A C 1
ATOM 2392 O O . SER A 1 311 ? 49.80600 41.19686 74.50659 1.000 23.78959 308 SER A O 1
ATOM 2395 N N . ASP A 1 312 ? 48.11988 42.67816 74.66298 1.000 26.19770 309 ASP A N 1
ATOM 2396 C CA . ASP A 1 312 ? 47.20597 41.64591 75.15009 1.000 24.85835 309 ASP A CA 1
ATOM 2397 C C . ASP A 1 312 ? 46.92686 40.59109 74.08736 1.000 28.28448 309 ASP A C 1
ATOM 2398 O O . ASP A 1 312 ? 46.67405 39.42828 74.42971 1.000 27.04868 309 ASP A O 1
ATOM 2403 N N . ASP A 1 313 ? 46.98378 40.96450 72.80301 1.000 25.41654 310 ASP A N 1
ATOM 2404 C CA . ASP A 1 313 ? 46.82849 39.98162 71.72830 1.000 25.48433 310 ASP A CA 1
ATOM 2405 C C . ASP A 1 313 ? 47.80892 38.82142 71.88076 1.000 32.67611 310 ASP A C 1
ATOM 2406 O O . ASP A 1 313 ? 47.42518 37.64933 71.76143 1.000 24.09972 310 ASP A O 1
ATOM 2411 N N . PHE A 1 314 ? 49.09000 39.13274 72.13474 1.000 25.44994 311 PHE A N 1
ATOM 2412 C CA . PHE A 1 314 ? 50.08900 38.08052 72.30869 1.000 23.12084 311 PHE A CA 1
ATOM 2413 C C . PHE A 1 314 ? 49.78208 37.20011 73.51597 1.000 25.41053 311 PHE A C 1
ATOM 2414 O O . PHE A 1 314 ? 49.92202 35.97813 73.44267 1.000 22.33726 311 PHE A O 1
ATOM 2422 N N . GLU A 1 315 ? 49.39254 37.79827 74.64640 1.000 22.78483 312 GLU A N 1
ATOM 2423 C CA . GLU A 1 315 ? 49.09796 36.98697 75.82564 1.000 25.30204 312 GLU A CA 1
ATOM 2424 C C . GLU A 1 315 ? 47.87627 36.10290 75.59995 1.000 22.70837 312 GLU A C 1
ATOM 2425 O O . GLU A 1 315 ? 47.82310 34.96895 76.09261 1.000 25.52030 312 GLU A O 1
ATOM 2431 N N . GLN A 1 316 ? 46.88909 36.60285 74.85968 1.000 27.87946 313 GLN A N 1
ATOM 2432 C CA . GLN A 1 316 ? 45.69752 35.80427 74.59040 1.000 27.49126 313 GLN A CA 1
ATOM 2433 C C . GLN A 1 316 ? 46.01925 34.62297 73.68431 1.000 24.68335 313 GLN A C 1
ATOM 2434 O O . GLN A 1 316 ? 45.52563 33.51075 73.90858 1.000 25.19461 313 GLN A O 1
ATOM 2440 N N . ALA A 1 317 ? 46.84168 34.84477 72.65256 1.000 24.39072 314 ALA A N 1
ATOM 2441 C CA . ALA A 1 317 ? 47.27617 33.73767 71.80237 1.000 24.49158 314 ALA A CA 1
ATOM 2442 C C . ALA A 1 317 ? 48.02086 32.69306 72.61568 1.000 23.47058 314 ALA A C 1
ATOM 2443 O O . ALA A 1 317 ? 47.79559 31.48850 72.45399 1.000 24.80616 314 ALA A O 1
ATOM 2445 N N . ARG A 1 318 ? 48.90327 33.14057 73.51169 1.000 24.71136 315 ARG A N 1
ATOM 2446 C CA . ARG A 1 318 ? 49.65179 32.20611 74.33958 1.000 25.18010 315 ARG A CA 1
ATOM 2447 C C . ARG A 1 318 ? 48.72691 31.45868 75.29047 1.000 26.93440 315 ARG A C 1
ATOM 2448 O O . ARG A 1 318 ? 48.88043 30.24630 75.48510 1.000 24.16457 315 ARG A O 1
ATOM 2456 N N . PHE A 1 319 ? 47.75376 32.16275 75.88006 1.000 27.67158 316 PHE A N 1
ATOM 2457 C CA . PHE A 1 319 ? 46.80332 31.51571 76.77991 1.000 28.07107 316 PHE A CA 1
ATOM 2458 C C . PHE A 1 319 ? 45.99912 30.43925 76.06262 1.000 27.26924 316 PHE A C 1
ATOM 2459 O O . PHE A 1 319 ? 45.74747 29.36449 76.62417 1.000 23.11268 316 PHE A O 1
ATOM 2467 N N . ASP A 1 320 ? 45.57714 30.71541 74.82475 1.000 23.41461 317 ASP A N 1
ATOM 2468 C CA . ASP A 1 320 ? 44.77805 29.74820 74.08056 1.000 22.92962 317 ASP A CA 1
ATOM 2469 C C . ASP A 1 320 ? 45.49548 28.41103 73.95402 1.000 25.97794 317 ASP A C 1
ATOM 2470 O O . ASP A 1 320 ? 44.84371 27.36099 73.93006 1.000 25.26126 317 ASP A O 1
ATOM 2475 N N . PHE A 1 321 ? 46.82830 28.41817 73.88418 1.000 21.97081 318 PHE A N 1
ATOM 2476 C CA . PHE A 1 321 ? 47.52695 27.14277 73.77867 1.000 23.31295 318 PHE A CA 1
ATOM 2477 C C . PHE A 1 321 ? 47.97042 26.61541 75.14138 1.000 25.00299 318 PHE A C 1
ATOM 2478 O O . PHE A 1 321 ? 47.53690 25.53867 75.56134 1.000 23.19147 318 PHE A O 1
ATOM 2486 N N . PHE A 1 322 ? 48.84950 27.34930 75.83594 1.000 22.16846 319 PHE A N 1
ATOM 2487 C CA . PHE A 1 322 ? 49.40068 26.81492 77.08157 1.000 24.22258 319 PHE A CA 1
ATOM 2488 C C . PHE A 1 322 ? 48.34738 26.71563 78.17834 1.000 23.49076 319 PHE A C 1
ATOM 2489 O O . PHE A 1 322 ? 48.47369 25.87991 79.08159 1.000 25.23161 319 PHE A O 1
ATOM 2497 N N . GLY A 1 323 ? 47.30848 27.54075 78.12194 1.000 24.34720 320 GLY A N 1
ATOM 2498 C CA . GLY A 1 323 ? 46.23846 27.44293 79.09288 1.000 22.69354 320 GLY A CA 1
ATOM 2499 C C . GLY A 1 323 ? 45.09699 26.54065 78.66086 1.000 24.69474 320 GLY A C 1
ATOM 2500 O O . GLY A 1 323 ? 44.90929 25.45374 79.22753 1.000 22.38515 320 GLY A O 1
ATOM 2501 N N . LYS A 1 324 ? 44.32439 26.97635 77.66065 1.000 22.47365 321 LYS A N 1
ATOM 2502 C CA . LYS A 1 324 ? 43.12312 26.23449 77.27745 1.000 23.21218 321 LYS A CA 1
ATOM 2503 C C . LYS A 1 324 ? 43.46568 24.84064 76.76138 1.000 27.68121 321 LYS A C 1
ATOM 2504 O O . LYS A 1 324 ? 42.83636 23.84884 77.15275 1.000 27.12787 321 LYS A O 1
ATOM 2510 N N . THR A 1 325 ? 44.44256 24.74836 75.85505 1.000 22.87400 322 THR A N 1
ATOM 2511 C CA . THR A 1 325 ? 44.71510 23.47014 75.20289 1.000 26.34685 322 THR A CA 1
ATOM 2512 C C . THR A 1 325 ? 45.47179 22.51486 76.12080 1.000 26.28455 322 THR A C 1
ATOM 2513 O O . THR A 1 325 ? 45.05258 21.36729 76.30646 1.000 22.25304 322 THR A O 1
ATOM 2517 N N . LEU A 1 326 ? 46.58082 22.97143 76.71569 1.000 25.83793 323 LEU A N 1
ATOM 2518 C CA . LEU A 1 326 ? 47.41956 22.07455 77.50760 1.000 24.11036 323 LEU A CA 1
ATOM 2519 C C . LEU A 1 326 ? 46.92143 21.87639 78.93327 1.000 24.05413 323 LEU A C 1
ATOM 2520 O O . LEU A 1 326 ? 47.18031 20.81899 79.51948 1.000 23.05479 323 LEU A O 1
ATOM 2525 N N . SER A 1 327 ? 46.24197 22.86923 79.52620 1.000 24.49686 324 SER A N 1
ATOM 2526 C CA . SER A 1 327 ? 45.81319 22.76905 80.92111 1.000 29.03486 324 SER A CA 1
ATOM 2527 C C . SER A 1 327 ? 44.30367 22.75264 81.12952 1.000 26.22346 324 SER A C 1
ATOM 2528 O O . SER A 1 327 ? 43.85775 22.44597 82.24512 1.000 24.42611 324 SER A O 1
ATOM 2531 N N . GLY A 1 328 ? 43.50498 23.07991 80.11794 1.000 23.36788 325 GLY A N 1
ATOM 2532 C CA . GLY A 1 328 ? 42.05984 22.99576 80.24884 1.000 23.99365 325 GLY A CA 1
ATOM 2533 C C . GLY A 1 328 ? 41.38185 24.18415 80.90029 1.000 26.66373 325 GLY A C 1
ATOM 2534 O O . GLY A 1 328 ? 40.15749 24.14130 81.11131 1.000 24.34885 325 GLY A O 1
ATOM 2535 N N . THR A 1 329 ? 42.12627 25.23377 81.23242 1.000 24.56309 326 THR A N 1
ATOM 2536 C CA . THR A 1 329 ? 41.53779 26.42727 81.82351 1.000 23.70041 326 THR A CA 1
ATOM 2537 C C . THR A 1 329 ? 40.72651 27.19613 80.78362 1.000 31.28206 326 THR A C 1
ATOM 2538 O O . THR A 1 329 ? 40.88526 27.01412 79.57473 1.000 27.16720 326 THR A O 1
ATOM 2542 N N . THR A 1 330 ? 39.84315 28.07449 81.27108 1.000 25.00777 327 THR A N 1
ATOM 2543 C CA . THR A 1 330 ? 38.98606 28.85529 80.39076 1.000 30.29485 327 THR A CA 1
ATOM 2544 C C . THR A 1 330 ? 39.11998 30.36414 80.56907 1.000 36.48998 327 THR A C 1
ATOM 2545 O O . THR A 1 330 ? 38.51660 31.11012 79.78858 1.000 35.61242 327 THR A O 1
ATOM 2549 N N . GLU A 1 331 ? 39.86464 30.83365 81.57336 1.000 30.40081 328 GLU A N 1
ATOM 2550 C CA . GLU A 1 331 ? 40.09198 32.25516 81.80462 1.000 29.15768 328 GLU A CA 1
ATOM 2551 C C . GLU A 1 331 ? 41.51232 32.44905 82.31255 1.000 37.87733 328 GLU A C 1
ATOM 2552 O O . GLU A 1 331 ? 42.13450 31.52506 82.84492 1.000 28.43864 328 GLU A O 1
ATOM 2558 N N . MET A 1 332 ? 42.02339 33.66679 82.14386 1.000 31.59595 329 MET A N 1
ATOM 2559 C CA . MET A 1 332 ? 43.32415 34.01008 82.69513 1.000 28.53908 329 MET A CA 1
ATOM 2560 C C . MET A 1 332 ? 43.18537 34.44276 84.14951 1.000 26.84913 329 MET A C 1
ATOM 2561 O O . MET A 1 332 ? 42.11911 34.87469 84.59303 1.000 28.23433 329 MET A O 1
ATOM 2566 N N . HIS A 1 333 ? 44.28046 34.30855 84.89345 1.000 30.12230 330 HIS A N 1
ATOM 2567 C CA . HIS A 1 333 ? 44.36055 34.86352 86.23340 1.000 30.23275 330 HIS A CA 1
ATOM 2568 C C . HIS A 1 333 ? 44.39326 36.38969 86.16598 1.000 32.66146 330 HIS A C 1
ATOM 2569 O O . HIS A 1 333 ? 44.68395 36.96474 85.11201 1.000 34.64082 330 HIS A O 1
ATOM 2576 N N . PRO A 1 334 ? 44.08807 37.06779 87.27752 1.000 29.97780 331 PRO A N 1
ATOM 2577 C CA . PRO A 1 334 ? 44.20998 38.53197 87.30415 1.000 25.60749 331 PRO A CA 1
ATOM 2578 C C . PRO A 1 334 ? 45.61288 38.98450 86.92134 1.000 28.48990 331 PRO A C 1
ATOM 2579 O O . PRO A 1 334 ? 46.60139 38.27742 87.14175 1.000 26.76686 331 PRO A O 1
ATOM 2583 N N . ARG A 1 335 ? 45.68683 40.18796 86.34088 1.000 28.62236 332 ARG A N 1
ATOM 2584 C CA . ARG A 1 335 ? 46.96051 40.69480 85.83132 1.000 25.67287 332 ARG A CA 1
ATOM 2585 C C . ARG A 1 335 ? 48.03329 40.74138 86.91530 1.000 27.11345 332 ARG A C 1
ATOM 2586 O O . ARG A 1 335 ? 49.21783 40.52529 86.62880 1.000 25.21100 332 ARG A O 1
ATOM 2594 N N . TRP A 1 336 ? 47.65123 41.04225 88.16385 1.000 28.98328 333 TRP A N 1
ATOM 2595 C CA . TRP A 1 336 ? 48.67446 41.23454 89.19472 1.000 27.55483 333 TRP A CA 1
ATOM 2596 C C . TRP A 1 336 ? 49.42304 39.94176 89.50852 1.000 25.96820 333 TRP A C 1
ATOM 2597 O O . TRP A 1 336 ? 50.59276 39.98770 89.90475 1.000 24.39644 333 TRP A O 1
ATOM 2608 N N . LYS A 1 337 ? 48.78557 38.78152 89.32588 1.000 25.02207 334 LYS A N 1
ATOM 2609 C CA . LYS A 1 337 ? 49.43413 37.52961 89.70954 1.000 25.92724 334 LYS A CA 1
ATOM 2610 C C . LYS A 1 337 ? 50.65568 37.24788 88.84151 1.000 25.88597 334 LYS A C 1
ATOM 2611 O O . LYS A 1 337 ? 51.72154 36.88217 89.35395 1.000 27.05487 334 LYS A O 1
ATOM 2617 N N . ARG A 1 338 ? 50.51993 37.40474 87.52407 1.000 23.53271 335 ARG A N 1
ATOM 2618 C CA . ARG A 1 338 ? 51.67238 37.19552 86.64917 1.000 26.64039 335 ARG A CA 1
ATOM 2619 C C . ARG A 1 338 ? 52.73072 38.26665 86.88048 1.000 24.38759 335 ARG A C 1
ATOM 2620 O O . ARG A 1 338 ? 53.93238 37.97715 86.85464 1.000 22.40106 335 ARG A O 1
ATOM 2628 N N . SER A 1 339 ? 52.29811 39.50118 87.14776 1.000 25.95836 336 SER A N 1
ATOM 2629 C CA . SER A 1 339 ? 53.24430 40.59214 87.36255 1.000 23.47300 336 SER A CA 1
ATOM 2630 C C . SER A 1 339 ? 54.03528 40.39950 88.65471 1.000 25.98805 336 SER A C 1
ATOM 2631 O O . SER A 1 339 ? 55.25182 40.61969 88.68201 1.000 25.38992 336 SER A O 1
ATOM 2634 N N . VAL A 1 340 ? 53.36459 39.99387 89.73696 1.000 21.87216 337 VAL A N 1
ATOM 2635 C CA . VAL A 1 340 ? 54.06939 39.71000 90.98501 1.000 24.19201 337 VAL A CA 1
ATOM 2636 C C . VAL A 1 340 ? 55.00765 38.52037 90.81223 1.000 26.01272 337 VAL A C 1
ATOM 2637 O O . VAL A 1 340 ? 56.14749 38.53285 91.29282 1.000 26.31805 337 VAL A O 1
ATOM 2641 N N . GLY A 1 341 ? 54.55746 37.48068 90.11476 1.000 24.07075 338 GLY A N 1
ATOM 2642 C CA . GLY A 1 341 ? 55.43687 36.34637 89.87405 1.000 23.18603 338 GLY A CA 1
ATOM 2643 C C . GLY A 1 341 ? 56.69506 36.74954 89.13073 1.000 27.77769 338 GLY A C 1
ATOM 2644 O O . GLY A 1 341 ? 57.79008 36.26390 89.43169 1.000 26.74898 338 GLY A O 1
ATOM 2645 N N . MET A 1 342 ? 56.55881 37.67774 88.17825 1.000 23.69349 339 MET A N 1
ATOM 2646 C CA . MET A 1 342 ? 57.70243 38.14671 87.39843 1.000 24.89585 339 MET A CA 1
ATOM 2647 C C . MET A 1 342 ? 58.70682 38.90709 88.26846 1.000 27.30832 339 MET A C 1
ATOM 2648 O O . MET A 1 342 ? 59.91612 38.64501 88.20512 1.000 26.82803 339 MET A O 1
ATOM 2653 N N . VAL A 1 343 ? 58.24401 39.84977 89.09509 1.000 22.01785 340 VAL A N 1
ATOM 2654 C CA . VAL A 1 343 ? 59.22574 40.55627 89.92035 1.000 25.23770 340 VAL A CA 1
ATOM 2655 C C . VAL A 1 343 ? 59.87821 39.60965 90.92462 1.000 28.77949 340 VAL A C 1
ATOM 2656 O O . VAL A 1 343 ? 61.05038 39.78540 91.27589 1.000 27.95939 340 VAL A O 1
ATOM 2660 N N . SER A 1 344 ? 59.15173 38.59040 91.39483 1.000 22.75543 341 SER A N 1
ATOM 2661 C CA . SER A 1 344 ? 59.74637 37.65811 92.34574 1.000 23.15676 341 SER A CA 1
ATOM 2662 C C . SER A 1 344 ? 60.80995 36.78952 91.67853 1.000 30.10517 341 SER A C 1
ATOM 2663 O O . SER A 1 344 ? 61.74345 36.32810 92.34739 1.000 27.67658 341 SER A O 1
ATOM 2666 N N . SER A 1 345 ? 60.69432 36.56282 90.36945 1.000 23.06055 342 SER A N 1
ATOM 2667 C CA . SER A 1 345 ? 61.67805 35.74969 89.67043 1.000 24.88216 342 SER A CA 1
ATOM 2668 C C . SER A 1 345 ? 62.96521 36.51175 89.37022 1.000 30.28582 342 SER A C 1
ATOM 2669 O O . SER A 1 345 ? 64.00786 35.87768 89.17515 1.000 27.97186 342 SER A O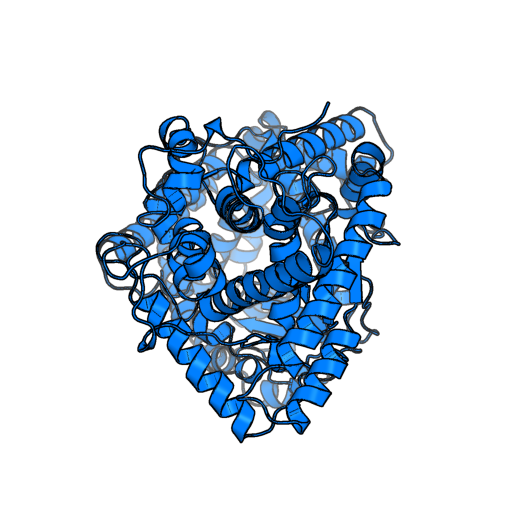 1
ATOM 2672 N N . PHE A 1 346 ? 62.92268 37.84524 89.32960 1.000 28.20069 343 PHE A N 1
ATOM 2673 C CA . PHE A 1 346 ? 64.11753 38.64068 89.05458 1.000 27.59962 343 PHE A CA 1
ATOM 2674 C C . PHE A 1 346 ? 64.74182 39.27413 90.28880 1.000 30.17922 343 PHE A C 1
ATOM 2675 O O . PHE A 1 346 ? 65.96848 39.42786 90.33158 1.000 24.12075 343 PHE A O 1
ATOM 2683 N N . LEU A 1 347 ? 63.94562 39.67119 91.28105 1.000 26.57832 344 LEU A N 1
ATOM 2684 C CA . LEU A 1 347 ? 64.46469 40.32938 92.47804 1.000 25.96740 344 LEU A CA 1
ATOM 2685 C C . LEU A 1 347 ? 63.93667 39.64753 93.73269 1.000 27.62569 344 LEU A C 1
ATOM 2686 O O . LEU A 1 347 ? 63.54957 40.30201 94.70365 1.000 25.43080 344 LEU A O 1
ATOM 2691 N N . GLY A 1 348 ? 63.95700 38.31075 93.73884 1.000 24.59430 345 GLY A N 1
ATOM 2692 C CA . GLY A 1 348 ? 63.27244 37.56300 94.78183 1.000 22.65626 345 GLY A CA 1
ATOM 2693 C C . GLY A 1 348 ? 63.83884 37.75471 96.17699 1.000 25.64657 345 GLY A C 1
ATOM 2694 O O . GLY A 1 348 ? 63.09685 37.69617 97.15679 1.000 24.58844 345 GLY A O 1
ATOM 2695 N N . GLU A 1 349 ? 65.15210 37.97099 96.29735 1.000 25.25212 346 GLU A N 1
ATOM 2696 C CA . GLU A 1 349 ? 65.72473 38.14189 97.63131 1.000 27.61724 346 GLU A CA 1
ATOM 2697 C C . GLU A 1 349 ? 65.45793 39.53100 98.19262 1.000 36.76723 346 GLU A C 1
ATOM 2698 O O . GLU A 1 349 ? 65.39696 39.69562 99.42033 1.000 31.56893 346 GLU A O 1
ATOM 2704 N N . ALA A 1 350 ? 65.29908 40.53692 97.32591 1.000 27.01922 347 ALA A N 1
ATOM 2705 C CA . ALA A 1 350 ? 64.86478 41.84570 97.80413 1.000 24.83633 347 ALA A CA 1
ATOM 2706 C C . ALA A 1 350 ? 63.44601 41.77356 98.35891 1.000 26.22531 347 ALA A C 1
ATOM 2707 O O . ALA A 1 350 ? 63.15855 42.32769 99.42436 1.000 27.94434 347 ALA A O 1
ATOM 2709 N N . LEU A 1 351 ? 62.54377 41.08751 97.65308 1.000 23.68108 348 LEU A N 1
ATOM 2710 C CA . LEU A 1 351 ? 61.20248 40.86485 98.18814 1.000 21.46621 348 LEU A CA 1
ATOM 2711 C C . LEU A 1 351 ? 61.24187 39.96552 99.42054 1.000 31.78978 348 LEU A C 1
ATOM 2712 O O . LEU A 1 351 ? 60.48814 40.17717 100.38019 1.000 24.40388 348 LEU A O 1
ATOM 2717 N N . GLY A 1 352 ? 62.12007 38.95983 99.41119 1.000 25.86477 349 GLY A N 1
ATOM 2718 C CA . GLY A 1 352 ? 62.15831 38.00526 100.50731 1.000 29.91096 349 GLY A CA 1
ATOM 2719 C C . GLY A 1 352 ? 62.60554 38.60638 101.82195 1.000 28.64308 349 GLY A C 1
ATOM 2720 O O . GLY A 1 352 ? 62.15574 38.17280 102.88803 1.000 27.55832 349 GLY A O 1
ATOM 2721 N N . GLU A 1 353 ? 63.50122 39.59735 101.77442 1.000 27.64423 350 GLU A N 1
ATOM 2722 C CA . GLU A 1 353 ? 63.90600 40.26984 103.00276 1.000 27.13073 350 GLU A CA 1
ATOM 2723 C C . GLU A 1 353 ? 62.71996 40.97215 103.64996 1.000 31.61618 350 GLU A C 1
ATOM 2724 O O . GLU A 1 353 ? 62.54912 40.91537 104.87225 1.000 24.90973 350 GLU A O 1
ATOM 2730 N N . VAL A 1 354 ? 61.88256 41.63362 102.84364 1.000 28.79725 351 VAL A N 1
ATOM 2731 C CA . VAL A 1 354 ? 60.69161 42.28266 103.38668 1.000 25.68168 351 VAL A CA 1
ATOM 2732 C C . VAL A 1 354 ? 59.70736 41.23750 103.88503 1.000 26.32310 351 VAL A C 1
ATOM 2733 O O . VAL A 1 354 ? 59.08240 41.40612 104.94121 1.000 26.49849 351 VAL A O 1
ATOM 2737 N N . TYR A 1 355 ? 59.57124 40.13509 103.14536 1.000 23.28513 352 TYR A N 1
ATOM 2738 C CA . TYR A 1 355 ? 58.62572 39.09100 103.52711 1.000 28.08812 352 TYR A CA 1
ATOM 2739 C C . TYR A 1 355 ? 58.91967 38.57036 104.93138 1.000 27.17206 352 TYR A C 1
ATOM 2740 O O . TYR A 1 355 ? 58.01485 38.46755 105.76913 1.000 26.37170 352 TYR A O 1
ATOM 2749 N N . VAL A 1 356 ? 60.18222 38.24021 105.21517 1.000 24.10663 353 VAL A N 1
ATOM 2750 C CA . VAL A 1 356 ? 60.49285 37.66306 106.52462 1.000 24.42434 353 VAL A CA 1
ATOM 2751 C C . VAL A 1 356 ? 60.30411 38.69577 107.63063 1.000 26.31453 353 VAL A C 1
ATOM 2752 O O . VAL A 1 356 ? 59.79195 38.37832 108.71167 1.000 27.84069 353 VAL A O 1
ATOM 2756 N N . LYS A 1 357 ? 60.69005 39.95048 107.37880 1.000 26.21567 354 LYS A N 1
ATOM 2757 C CA . LYS A 1 357 ? 60.52591 40.98790 108.39066 1.000 33.28300 354 LYS A CA 1
ATOM 2758 C C . LYS A 1 357 ? 59.05710 41.21771 108.72285 1.000 29.75685 354 LYS A C 1
ATOM 2759 O O . LYS A 1 357 ? 58.72162 41.54125 109.86674 1.000 34.26286 354 LYS A O 1
ATOM 2765 N N . GLN A 1 358 ? 58.16899 41.05229 107.74615 1.000 31.65784 355 GLN A N 1
ATOM 2766 C CA . GLN A 1 358 ? 56.75540 41.33488 107.96195 1.000 32.95424 355 GLN A CA 1
ATOM 2767 C C . GLN A 1 358 ? 55.97293 40.12135 108.45325 1.000 29.41220 355 GLN A C 1
ATOM 2768 O O . GLN A 1 358 ? 55.03337 40.28078 109.24383 1.000 30.82552 355 GLN A O 1
ATOM 2774 N N . TYR A 1 359 ? 56.34508 38.91298 108.02258 1.000 26.90883 356 TYR A N 1
ATOM 2775 C CA . TYR A 1 359 ? 55.48891 37.74670 108.18862 1.000 29.42987 356 TYR A CA 1
ATOM 2776 C C . TYR A 1 359 ? 56.09781 36.55849 108.92822 1.000 35.40531 356 TYR A C 1
ATOM 2777 O O . TYR A 1 359 ? 55.33984 35.66898 109.33033 1.000 32.45365 356 TYR A O 1
ATOM 2786 N N . PHE A 1 360 ? 57.42092 36.49054 109.10683 1.000 29.88479 357 PHE A N 1
ATOM 2787 C CA . PHE A 1 360 ? 58.02836 35.27190 109.63570 1.000 31.82049 357 PHE A CA 1
ATOM 2788 C C . PHE A 1 360 ? 58.35952 35.43688 111.10985 1.000 38.83722 357 PHE A C 1
ATOM 2789 O O . PHE A 1 360 ? 59.25412 36.22900 111.44976 1.000 33.21645 357 PHE A O 1
ATOM 2797 N N . PRO A 1 361 ? 57.70016 34.71323 112.01024 1.000 37.40892 358 PRO A N 1
ATOM 2798 C CA . PRO A 1 361 ? 57.97740 34.87209 113.44347 1.000 38.76952 358 PRO A CA 1
ATOM 2799 C C . PRO A 1 361 ? 59.23273 34.11675 113.84589 1.000 34.62107 358 PRO A C 1
ATOM 2800 O O . PRO A 1 361 ? 59.45377 32.97707 113.40673 1.000 38.45657 358 PRO A O 1
ATOM 2804 N N . PRO A 1 362 ? 60.08611 34.72012 114.67885 1.000 42.16916 359 PRO A N 1
ATOM 2805 C CA . PRO A 1 362 ? 61.34795 34.05111 115.04671 1.000 39.74356 359 PRO A CA 1
ATOM 2806 C C . PRO A 1 362 ? 61.15926 32.70351 115.72332 1.000 45.94539 359 PRO A C 1
ATOM 2807 O O . PRO A 1 362 ? 61.99444 31.80956 115.53116 1.000 46.68948 359 PRO A O 1
ATOM 2811 N N . GLU A 1 363 ? 60.09056 32.52878 116.51198 1.000 37.65613 360 GLU A N 1
ATOM 2812 C CA . GLU A 1 363 ? 59.88371 31.26385 117.21640 1.000 40.80734 360 GLU A CA 1
ATOM 2813 C C . GLU A 1 363 ? 59.72887 30.10060 116.24432 1.000 44.06869 360 GLU A C 1
ATOM 2814 O O . GLU A 1 363 ? 60.01333 28.94925 116.59971 1.000 37.25421 360 GLU A O 1
ATOM 2820 N N . ALA A 1 364 ? 59.29400 30.38143 115.01194 1.000 34.99185 361 ALA A N 1
ATOM 2821 C CA . ALA A 1 364 ? 59.11924 29.31945 114.02721 1.000 30.00028 361 ALA A CA 1
ATOM 2822 C C . ALA A 1 364 ? 60.45879 28.74187 113.58282 1.000 36.48726 361 ALA A C 1
ATOM 2823 O O . ALA A 1 364 ? 60.57296 27.53003 113.36207 1.000 29.61062 361 ALA A O 1
ATOM 2825 N N . LYS A 1 365 ? 61.48128 29.59108 113.43814 1.000 32.82615 362 LYS A N 1
ATOM 2826 C CA . LYS A 1 365 ? 62.79979 29.10404 113.03157 1.000 39.13544 362 LYS A CA 1
ATOM 2827 C C . LYS A 1 365 ? 63.40485 28.19181 114.09120 1.000 34.98148 362 LYS A C 1
ATOM 2828 O O . LYS A 1 365 ? 63.98651 27.14946 113.76517 1.000 30.86760 362 LYS A O 1
ATOM 2834 N N . GLU A 1 366 ? 63.28307 28.57380 115.36445 1.000 30.25075 363 GLU A N 1
ATOM 2835 C CA . GLU A 1 366 ? 63.85554 27.77850 116.44536 1.000 30.90417 363 GLU A CA 1
ATOM 2836 C C . GLU A 1 366 ? 63.15661 26.42983 116.56957 1.000 40.54987 363 GLU A C 1
ATOM 2837 O O . GLU A 1 366 ? 63.81633 25.39333 116.72703 1.000 30.09051 363 GLU A O 1
ATOM 2843 N N . ARG A 1 367 ? 61.82260 26.41866 116.48784 1.000 29.98439 364 ARG A N 1
ATOM 2844 C CA . ARG A 1 367 ? 61.09662 25.15604 116.58799 1.000 34.43339 364 ARG A CA 1
ATOM 2845 C C . ARG A 1 367 ? 61.35506 24.26809 115.37868 1.000 32.21179 364 ARG A C 1
ATOM 2846 O O . ARG A 1 367 ? 61.41773 23.04035 115.50883 1.000 28.01554 364 ARG A O 1
ATOM 2854 N N . MET A 1 368 ? 61.50521 24.86675 114.19310 1.000 25.28911 365 MET A N 1
ATOM 2855 C CA . MET A 1 368 ? 61.81451 24.07793 113.00371 1.000 29.82311 365 MET A CA 1
ATOM 2856 C C . MET A 1 368 ? 63.18062 23.41333 113.12585 1.000 29.42782 365 MET A C 1
ATOM 2857 O O . MET A 1 368 ? 63.35931 22.26052 112.71229 1.000 27.78814 365 MET A O 1
ATOM 2862 N N . LEU A 1 369 ? 64.16056 24.11826 113.69523 1.000 27.52970 366 LEU A N 1
ATOM 2863 C CA . LEU A 1 369 ? 65.48196 23.51532 113.84081 1.000 29.61012 366 LEU A CA 1
ATOM 2864 C C . LEU A 1 369 ? 65.43094 22.30032 114.76086 1.000 34.45895 366 LEU A C 1
ATOM 2865 O O . LEU A 1 369 ? 66.08949 21.28640 114.49739 1.000 30.65151 366 LEU A O 1
ATOM 2870 N N . LYS A 1 370 ? 64.65254 22.38165 115.84594 1.000 32.82099 367 LYS A N 1
ATOM 2871 C CA . LYS A 1 370 ? 64.48350 21.21918 116.71503 1.000 38.70971 367 LYS A CA 1
ATOM 2872 C C . LYS A 1 370 ? 63.88174 20.04774 115.94861 1.000 31.66397 367 LYS A C 1
ATOM 2873 O O . LYS A 1 370 ? 64.32017 18.90021 116.10469 1.000 32.75241 367 LYS A O 1
ATOM 2879 N N . LEU A 1 371 ? 62.86447 20.31651 115.12623 1.000 29.95907 368 LEU A N 1
ATOM 2880 C CA . LEU A 1 371 ? 62.23837 19.25299 114.34333 1.000 36.48489 368 LEU A CA 1
ATOM 2881 C C . LEU A 1 371 ? 63.22021 18.63835 113.35630 1.000 35.18117 368 LEU A C 1
ATOM 2882 O O . LEU A 1 371 ? 63.25483 17.41222 113.18842 1.000 26.37301 368 LEU A O 1
ATOM 2887 N N . VAL A 1 372 ? 64.01005 19.47618 112.67434 1.000 23.80631 369 VAL A N 1
ATOM 2888 C CA . VAL A 1 372 ? 64.98118 18.96281 111.70852 1.000 27.12322 369 VAL A CA 1
ATOM 2889 C C . VAL A 1 372 ? 65.98656 18.04661 112.39873 1.000 34.66558 369 VAL A C 1
ATOM 2890 O O . VAL A 1 372 ? 66.30725 16.95830 111.90348 1.000 27.41850 369 VAL A O 1
ATOM 2894 N N . LYS A 1 373 ? 66.48720 18.46439 113.56376 1.000 33.88345 370 LYS A N 1
ATOM 2895 C CA . LYS A 1 373 ? 67.44663 17.63491 114.28491 1.000 30.62975 370 LYS A CA 1
ATOM 2896 C C . LYS A 1 373 ? 66.81674 16.32463 114.75308 1.000 32.96236 370 LYS A C 1
ATOM 2897 O O . LYS A 1 373 ? 67.49030 15.28783 114.77686 1.000 28.68878 370 LYS A O 1
ATOM 2903 N N . ASN A 1 374 ? 65.52742 16.34191 115.10127 1.000 28.96692 371 ASN A N 1
ATOM 2904 C CA . ASN A 1 374 ? 64.83702 15.10074 115.44572 1.000 29.64083 371 ASN A CA 1
ATOM 2905 C C . ASN A 1 374 ? 64.75262 14.16532 114.24404 1.000 30.73678 371 ASN A C 1
ATOM 2906 O O . ASN A 1 374 ? 64.98431 12.95544 114.37403 1.000 26.68733 371 ASN A O 1
ATOM 2911 N N . LEU A 1 375 ? 64.40919 14.70810 113.06859 1.000 28.43021 372 LEU A N 1
ATOM 2912 C CA . LEU A 1 375 ? 64.34325 13.89329 111.85572 1.000 28.00249 372 LEU A CA 1
ATOM 2913 C C . LEU A 1 375 ? 65.71036 13.31797 111.51114 1.000 30.37212 372 LEU A C 1
ATOM 2914 O O . LEU A 1 375 ? 65.82044 12.14603 111.13245 1.000 28.87728 372 LEU A O 1
ATOM 2919 N N . GLN A 1 376 ? 66.76098 14.13594 111.63246 1.000 26.48971 373 GLN A N 1
ATOM 2920 C CA . GLN A 1 376 ? 68.12222 13.68004 111.36148 1.000 26.96426 373 GLN A CA 1
ATOM 2921 C C . GLN A 1 376 ? 68.50813 12.50995 112.25990 1.000 38.99573 373 GLN A C 1
ATOM 2922 O O . GLN A 1 376 ? 69.09984 11.52583 111.79425 1.000 29.40778 373 GLN A O 1
ATOM 2928 N N . THR A 1 377 ? 68.19261 12.60271 113.55449 1.000 31.37373 374 THR A N 1
ATOM 2929 C CA . THR A 1 377 ? 68.45848 11.48968 114.46069 1.000 30.29104 374 THR A CA 1
ATOM 2930 C C . THR A 1 377 ? 67.71105 10.23729 114.02296 1.000 37.82621 374 THR A C 1
ATOM 2931 O O . THR A 1 377 ? 68.27799 9.13774 114.01800 1.000 31.49224 374 THR A O 1
ATOM 2935 N N . ALA A 1 378 ? 66.44026 10.38672 113.63899 1.000 27.89834 375 ALA A N 1
ATOM 2936 C CA . ALA A 1 378 ? 65.63935 9.23053 113.24696 1.000 28.78919 375 ALA A CA 1
ATOM 2937 C C . ALA A 1 378 ? 66.17876 8.58527 111.97449 1.000 33.23707 375 ALA A C 1
ATOM 2938 O O . ALA A 1 378 ? 66.18098 7.35459 111.85171 1.000 30.08249 375 ALA A O 1
ATOM 2940 N N . LEU A 1 379 ? 66.64258 9.39822 111.01696 1.000 27.66972 376 LEU A N 1
ATOM 2941 C CA . LEU A 1 379 ? 67.24490 8.84387 109.80541 1.000 33.65660 376 LEU A CA 1
ATOM 2942 C C . LEU A 1 379 ? 68.46916 7.99514 110.13689 1.000 33.75945 376 LEU A C 1
ATOM 2943 O O . LEU A 1 379 ? 68.64676 6.90663 109.57847 1.000 32.71577 376 LEU A O 1
ATOM 2948 N N . GLY A 1 380 ? 69.31675 8.46294 111.05532 1.000 28.88438 377 GLY A N 1
ATOM 2949 C CA . GLY A 1 380 ? 70.44102 7.64188 111.48134 1.000 30.51845 377 GLY A CA 1
ATOM 2950 C C . GLY A 1 380 ? 69.99803 6.33476 112.11414 1.000 32.34887 377 GLY A C 1
ATOM 2951 O O . GLY A 1 380 ? 70.60523 5.28282 111.88671 1.000 32.55402 377 GLY A O 1
ATOM 2952 N N . GLU A 1 381 ? 68.93139 6.38007 112.91454 1.000 31.47074 378 GLU A N 1
ATOM 2953 C CA . GLU A 1 381 ? 68.41936 5.16047 113.53280 1.000 36.76028 378 GLU A CA 1
ATOM 2954 C C . GLU A 1 381 ? 67.89657 4.19685 112.47890 1.000 31.71440 378 GLU A C 1
ATOM 2955 O O . GLU A 1 381 ? 68.18550 2.99585 112.51883 1.000 38.56984 378 GLU A O 1
ATOM 2961 N N . ARG A 1 382 ? 67.11857 4.71596 111.52778 1.000 31.60102 379 ARG A N 1
ATOM 2962 C CA . ARG A 1 382 ? 66.55247 3.88528 110.47191 1.000 37.02106 379 ARG A CA 1
ATOM 2963 C C . ARG A 1 382 ? 67.64956 3.18761 109.67488 1.000 40.07354 379 ARG A C 1
ATOM 2964 O O . ARG A 1 382 ? 67.58182 1.97889 109.42661 1.000 35.27241 379 ARG A O 1
ATOM 2972 N N . ILE A 1 383 ? 68.68057 3.93498 109.27642 1.000 32.17478 380 ILE A N 1
ATOM 2973 C CA . ILE A 1 383 ? 69.74865 3.35226 108.47075 1.000 32.37917 380 ILE A CA 1
ATOM 2974 C C . ILE A 1 383 ? 70.45969 2.24845 109.24014 1.000 41.16038 380 ILE A C 1
ATOM 2975 O O . ILE A 1 383 ? 70.73388 1.17282 108.69406 1.000 39.17882 380 ILE A O 1
ATOM 2980 N N . ASN A 1 384 ? 70.74329 2.48040 110.52492 1.000 34.27758 381 ASN A N 1
ATOM 2981 C CA . ASN A 1 384 ? 71.43754 1.46892 111.31322 1.000 42.37429 381 ASN A CA 1
ATOM 2982 C C . ASN A 1 384 ? 70.59229 0.22440 111.55617 1.000 41.39154 381 ASN A C 1
ATOM 2983 O O . ASN A 1 384 ? 71.15748 -0.84483 111.81927 1.000 43.38589 381 ASN A O 1
ATOM 2988 N N . MET A 1 385 ? 69.26445 0.32951 111.47764 1.000 47.30805 382 MET A N 1
ATOM 2989 C CA . MET A 1 385 ? 68.40008 -0.82793 111.67631 1.000 42.32133 382 MET A CA 1
ATOM 2990 C C . MET A 1 385 ? 68.13832 -1.61281 110.39305 1.000 45.15327 382 MET A C 1
ATOM 2991 O O . MET A 1 385 ? 67.48647 -2.66089 110.45608 1.000 44.48447 382 MET A O 1
ATOM 2996 N N . LEU A 1 386 ? 68.62491 -1.14476 109.24079 1.000 40.08716 383 LEU A N 1
ATOM 2997 C CA . LEU A 1 386 ? 68.42409 -1.87901 107.99629 1.000 40.90635 383 LEU A CA 1
ATOM 2998 C C . LEU A 1 386 ? 69.12254 -3.23311 108.05425 1.000 51.84461 383 LEU A C 1
ATOM 2999 O O . LEU A 1 386 ? 70.25299 -3.34972 108.53470 1.000 48.27592 383 LEU A O 1
ATOM 3004 N N . THR A 1 387 ? 68.44351 -4.26277 107.55156 1.000 53.20752 384 THR A N 1
ATOM 3005 C CA . THR A 1 387 ? 68.98956 -5.61341 107.55259 1.000 56.33737 384 THR A CA 1
ATOM 3006 C C . THR A 1 387 ? 69.57929 -6.02021 106.21075 1.000 55.45726 384 THR A C 1
ATOM 3007 O O . THR A 1 387 ? 70.24812 -7.05577 106.13562 1.000 56.56851 384 THR A O 1
ATOM 3011 N N . TRP A 1 388 ? 69.34744 -5.24579 105.15413 1.000 45.26826 385 TRP A N 1
ATOM 3012 C CA . TRP A 1 388 ? 69.90644 -5.59294 103.85797 1.000 47.97755 385 TRP A CA 1
ATOM 3013 C C . TRP A 1 388 ? 71.24465 -4.92427 103.58736 1.000 50.85094 385 TRP A C 1
ATOM 3014 O O . TRP A 1 388 ? 71.99332 -5.40234 102.72944 1.000 43.62979 385 TRP A O 1
ATOM 3025 N N . MET A 1 389 ? 71.57369 -3.85517 104.30505 1.000 47.70320 386 MET A N 1
ATOM 3026 C CA . MET A 1 389 ? 72.77811 -3.07984 104.04374 1.000 47.68950 386 MET A CA 1
ATOM 3027 C C . MET A 1 389 ? 73.91629 -3.52335 104.95529 1.000 50.03488 386 MET A C 1
ATOM 3028 O O . MET A 1 389 ? 73.71744 -3.75516 106.15342 1.000 42.10963 386 MET A O 1
ATOM 3033 N N . GLY A 1 390 ? 75.10796 -3.65217 104.37237 1.000 49.53458 387 GLY A N 1
ATOM 3034 C CA . GLY A 1 390 ? 76.28527 -4.01504 105.12998 1.000 43.39209 387 GLY A CA 1
ATOM 3035 C C . GLY A 1 390 ? 76.80748 -2.87471 105.98880 1.000 48.58100 387 GLY A C 1
ATOM 3036 O O . GLY A 1 390 ? 76.36623 -1.72567 105.91053 1.000 47.13557 387 GLY A O 1
ATOM 3037 N N . ASP A 1 391 ? 77.79282 -3.21895 106.82311 1.000 48.26229 388 ASP A N 1
ATOM 3038 C CA . ASP A 1 391 ? 78.30846 -2.27897 107.81495 1.000 47.56074 388 ASP A CA 1
ATOM 3039 C C . ASP A 1 391 ? 79.12868 -1.17069 107.17133 1.000 43.87977 388 ASP A C 1
ATOM 3040 O O . ASP A 1 391 ? 79.10121 -0.02430 107.63587 1.000 45.44147 388 ASP A O 1
ATOM 3045 N N . SER A 1 392 ? 79.89207 -1.50116 106.12627 1.000 43.69056 389 SER A N 1
ATOM 3046 C CA . SER A 1 392 ? 80.70364 -0.49512 105.44805 1.000 43.19803 389 SER A CA 1
ATOM 3047 C C . SER A 1 392 ? 79.83305 0.61630 104.87958 1.000 40.90289 389 SER A C 1
ATOM 3048 O O . SER A 1 392 ? 80.08240 1.80527 105.11609 1.000 40.49566 389 SER A O 1
ATOM 3051 N N . THR A 1 393 ? 78.79145 0.24523 104.13303 1.000 44.71249 390 THR A N 1
ATOM 3052 C CA . THR A 1 393 ? 77.94316 1.25176 103.50801 1.000 38.98205 390 THR A CA 1
ATOM 3053 C C . THR A 1 393 ? 77.13321 2.02408 104.54551 1.000 37.20980 390 THR A C 1
ATOM 3054 O O . THR A 1 393 ? 76.90815 3.22851 104.37789 1.000 39.01822 390 THR A O 1
ATOM 3058 N N . LYS A 1 394 ? 76.70801 1.36008 105.62615 1.000 38.23604 391 LYS A N 1
ATOM 3059 C CA . LYS A 1 394 ? 76.01998 2.05916 106.71066 1.000 38.91327 391 LYS A CA 1
ATOM 3060 C C . LYS A 1 394 ? 76.88429 3.16827 107.29967 1.000 40.43004 391 LYS A C 1
ATOM 3061 O O . LYS A 1 394 ? 76.39131 4.26964 107.57195 1.000 39.77068 391 LYS A O 1
ATOM 3067 N N . MET A 1 395 ? 78.17320 2.89712 107.51499 1.000 38.74182 392 MET A N 1
ATOM 3068 C CA . MET A 1 395 ? 79.03542 3.90698 108.11924 1.000 41.56042 392 MET A CA 1
ATOM 3069 C C . MET A 1 395 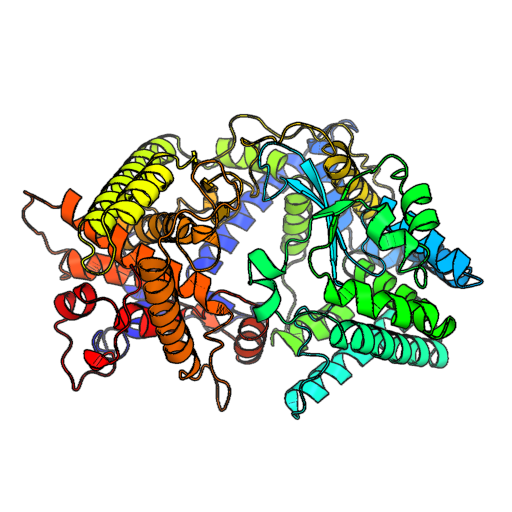? 79.17334 5.12741 107.22141 1.000 39.01077 392 MET A C 1
ATOM 3070 O O . MET A 1 395 ? 79.07869 6.26230 107.69720 1.000 36.97009 392 MET A O 1
ATOM 3075 N N . LYS A 1 396 ? 79.36693 4.92060 105.91607 1.000 37.20285 393 LYS A N 1
ATOM 3076 C CA . LYS A 1 396 ? 79.43701 6.06094 105.00568 1.000 35.94855 393 LYS A CA 1
ATOM 3077 C C . LYS A 1 396 ? 78.09702 6.78517 104.89619 1.000 35.98855 393 LYS A C 1
ATOM 3078 O O . LYS A 1 396 ? 78.07079 8.00552 104.70199 1.000 33.25405 393 LYS A O 1
ATOM 3084 N N . ALA A 1 397 ? 76.97866 6.06751 105.02646 1.000 33.90018 394 ALA A N 1
ATOM 3085 C CA . ALA A 1 397 ? 75.68343 6.74464 105.03246 1.000 32.46514 394 ALA A CA 1
ATOM 3086 C C . ALA A 1 397 ? 75.54039 7.63821 106.25988 1.000 34.45148 394 ALA A C 1
ATOM 3087 O O . ALA A 1 397 ? 75.00513 8.75237 106.16727 1.000 32.79306 394 ALA A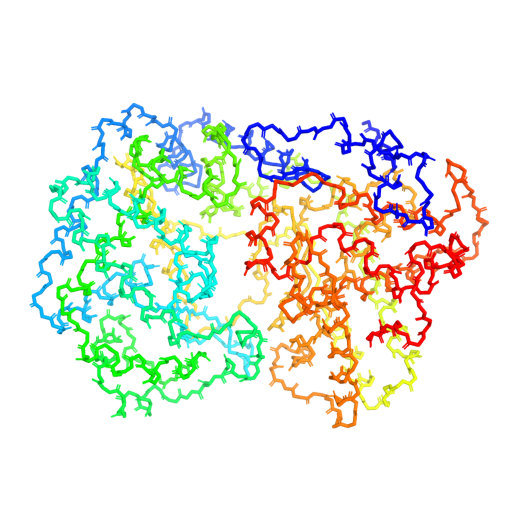 O 1
ATOM 3089 N N . GLN A 1 398 ? 76.02902 7.17451 107.41637 1.000 33.73663 395 GLN A N 1
ATOM 3090 C CA . GLN A 1 398 ? 75.98272 7.99665 108.62300 1.000 33.94679 395 GLN A CA 1
ATOM 3091 C C . GLN A 1 398 ? 76.83840 9.24681 108.47062 1.000 33.70838 395 GLN A C 1
ATOM 3092 O O . GLN A 1 398 ? 76.44940 10.32949 108.92461 1.000 33.13138 395 GLN A O 1
ATOM 3098 N N . GLU A 1 399 ? 78.01198 9.11668 107.83876 1.000 36.12948 396 GLU A N 1
ATOM 3099 C CA . GLU A 1 399 ? 78.86219 10.28372 107.61027 1.000 38.35648 396 GLU A CA 1
ATOM 3100 C C . GLU A 1 399 ? 78.14639 11.33066 106.77245 1.000 32.56126 396 GLU A C 1
ATOM 3101 O O . GLU A 1 399 ? 78.24471 12.53389 107.04740 1.000 35.81842 396 GLU A O 1
ATOM 3107 N N . LYS A 1 400 ? 77.41293 10.89451 105.74643 1.000 32.35138 397 LYS A N 1
ATOM 3108 C CA . LYS A 1 400 ? 76.71104 11.85300 104.90422 1.000 30.04343 397 LYS A CA 1
ATOM 3109 C C . LYS A 1 400 ? 75.57619 12.53393 105.66542 1.000 36.39288 397 LYS A C 1
ATOM 3110 O O . LYS A 1 400 ? 75.44948 13.76369 105.63505 1.000 31.13833 397 LYS A O 1
ATOM 3116 N N . LEU A 1 401 ? 74.73898 11.76035 106.36505 1.000 29.48274 398 LEU A N 1
ATOM 3117 C CA . LEU A 1 401 ? 73.59579 12.39080 107.02188 1.000 34.01071 398 LEU A CA 1
ATOM 3118 C C . LEU A 1 401 ? 74.02828 13.26197 108.19718 1.000 31.18599 398 LEU A C 1
ATOM 3119 O O . LEU A 1 401 ? 73.33043 14.22505 108.53602 1.000 34.94077 398 LEU A O 1
ATOM 3124 N N . ASN A 1 402 ? 75.17001 12.95847 108.82410 1.000 32.97275 399 ASN A N 1
ATOM 3125 C CA . ASN A 1 402 ? 75.67346 13.84180 109.87106 1.000 33.57111 399 ASN A CA 1
ATOM 3126 C C . ASN A 1 402 ? 76.19920 15.15746 109.30705 1.000 36.97968 399 ASN A C 1
ATOM 3127 O O . ASN A 1 402 ? 76.35874 16.12013 110.06399 1.000 40.16418 399 ASN A O 1
ATOM 3132 N N . SER A 1 403 ? 76.44970 15.22513 107.99934 1.000 36.08015 400 SER A N 1
ATOM 3133 C CA . SER A 1 403 ? 77.08221 16.37380 107.36292 1.000 33.91538 400 SER A CA 1
ATOM 3134 C C . SER A 1 403 ? 76.09792 17.31559 106.67984 1.000 30.98467 400 SER A C 1
ATOM 3135 O O . SER A 1 403 ? 76.54032 18.26206 106.02004 1.000 33.18349 400 SER A O 1
ATOM 3138 N N . PHE A 1 404 ? 74.79161 17.06742 106.79135 1.000 29.78561 401 PHE A N 1
ATOM 3139 C CA . PHE A 1 404 ? 73.79348 17.94210 106.17677 1.000 26.50701 401 PHE A CA 1
ATOM 3140 C C . PHE A 1 404 ? 74.05733 19.40282 106.53309 1.000 27.33881 401 PHE A C 1
ATOM 3141 O O . PHE A 1 404 ? 74.31871 19.73223 107.69074 1.000 29.16008 401 PHE A O 1
ATOM 3149 N N . ILE A 1 405 ? 73.95973 20.28400 105.53779 1.000 27.39821 402 ILE A N 1
ATOM 3150 C CA . ILE A 1 405 ? 73.84258 21.71916 105.78524 1.000 29.62007 402 ILE A CA 1
ATOM 3151 C C . ILE A 1 405 ? 72.36279 22.04319 105.91206 1.000 29.59488 402 ILE A C 1
ATOM 3152 O O . ILE A 1 405 ? 71.58063 21.71935 105.01411 1.000 30.10076 402 ILE A O 1
ATOM 3157 N N . ILE A 1 406 ? 71.97310 22.68400 107.01363 1.000 25.83550 403 ILE A N 1
ATOM 3158 C CA . ILE A 1 406 ? 70.56522 22.95623 107.31255 1.000 24.84114 403 ILE A CA 1
ATOM 3159 C C . ILE A 1 406 ? 70.30850 24.45067 107.14004 1.000 26.38676 403 ILE A C 1
ATOM 3160 O O . ILE A 1 406 ? 70.94712 25.27799 107.80279 1.000 27.57221 403 ILE A O 1
ATOM 3165 N N . LYS A 1 407 ? 69.35323 24.79909 106.27546 1.000 25.88274 404 LYS A N 1
ATOM 3166 C CA . LYS A 1 407 ? 69.00594 26.19134 106.00134 1.000 29.53802 404 LYS A CA 1
ATOM 3167 C C . LYS A 1 407 ? 67.51634 26.38135 106.23869 1.000 23.40884 404 LYS A C 1
ATOM 3168 O O . LYS A 1 407 ? 66.70091 25.72538 105.58522 1.000 25.24011 404 LYS A O 1
ATOM 3174 N N . ILE A 1 408 ? 67.15942 27.28402 107.15466 1.000 27.05443 405 ILE A N 1
ATOM 3175 C CA . ILE A 1 408 ? 65.77366 27.46253 107.58011 1.000 30.54099 405 ILE A CA 1
ATOM 3176 C C . ILE A 1 408 ? 65.39145 28.93552 107.48739 1.000 29.27991 405 ILE A C 1
ATOM 3177 O O . ILE A 1 408 ? 66.09921 29.80268 108.01361 1.000 26.40063 405 ILE A O 1
ATOM 3182 N N . GLY A 1 409 ? 64.25908 29.21297 106.84250 1.000 27.41401 406 GLY A N 1
ATOM 3183 C CA . GLY A 1 409 ? 63.68201 30.54393 106.88271 1.000 27.47840 406 GLY A CA 1
ATOM 3184 C C . GLY A 1 409 ? 64.18759 31.48056 105.80693 1.000 27.67818 406 GLY A C 1
ATOM 3185 O O . GLY A 1 409 ? 63.43869 31.85037 104.89436 1.000 23.80965 406 GLY A O 1
ATOM 3186 N N . TYR A 1 410 ? 65.46290 31.84997 105.88283 1.000 26.86206 407 TYR A N 1
ATOM 3187 C CA . TYR A 1 410 ? 66.01073 32.87789 105.00756 1.000 25.74891 407 TYR A CA 1
ATOM 3188 C C . TYR A 1 410 ? 67.53241 32.79823 105.06420 1.000 25.82853 407 TYR A C 1
ATOM 3189 O O . TYR A 1 410 ? 68.09275 32.25075 106.02128 1.000 28.81335 407 TYR A O 1
ATOM 3198 N N . PRO A 1 411 ? 68.22583 33.33643 104.06274 1.000 28.02623 408 PRO A N 1
ATOM 3199 C CA . PRO A 1 411 ? 69.69139 33.37331 104.11730 1.000 34.01722 408 PRO A CA 1
ATOM 3200 C C . PRO A 1 411 ? 70.18625 34.43540 105.08595 1.000 35.94311 408 PRO A C 1
ATOM 3201 O O . PRO A 1 411 ? 69.47462 35.37846 105.44235 1.000 31.70615 408 PRO A O 1
ATOM 3205 N N . ASP A 1 412 ? 71.44257 34.27340 105.50658 1.000 33.28438 409 ASP A N 1
ATOM 3206 C CA . ASP A 1 412 ? 72.06275 35.20443 106.43566 1.000 39.51597 409 ASP A CA 1
ATOM 3207 C C . ASP A 1 412 ? 72.65252 36.43062 105.74481 1.000 38.47627 409 ASP A C 1
ATOM 3208 O O . ASP A 1 412 ? 72.94171 37.42213 106.42100 1.000 47.11686 409 ASP A O 1
ATOM 3213 N N . LYS A 1 413 ? 72.83615 36.38630 104.42619 1.000 34.51958 410 LYS A N 1
ATOM 3214 C CA . LYS A 1 413 ? 73.20083 37.55012 103.62745 1.000 36.35330 410 LYS A CA 1
ATOM 3215 C C . LYS A 1 413 ? 72.25219 37.64041 102.43920 1.000 41.71038 410 LYS A C 1
ATOM 3216 O O . LYS A 1 413 ? 71.72293 36.62703 101.97443 1.000 36.69718 410 LYS A O 1
ATOM 3222 N N . TRP A 1 414 ? 72.04236 38.85810 101.94273 1.000 30.50328 411 TRP A N 1
ATOM 3223 C CA . TRP A 1 414 ? 71.09678 39.09592 100.86133 1.000 30.41812 411 TRP A CA 1
ATOM 3224 C C . TRP A 1 414 ? 71.81575 39.49626 99.57741 1.000 31.98858 411 TRP A C 1
ATOM 3225 O O . TRP A 1 414 ? 72.81300 40.22620 99.60467 1.000 27.80321 411 TRP A O 1
ATOM 3236 N N . LYS A 1 415 ? 71.25480 39.04816 98.45146 1.000 34.25030 412 LYS A N 1
ATOM 3237 C CA . LYS A 1 415 ? 71.86297 39.24954 97.13804 1.000 30.59655 412 LYS A CA 1
ATOM 3238 C C . LYS A 1 415 ? 72.03755 40.72954 96.80204 1.000 34.65470 412 LYS A C 1
ATOM 3239 O O . LYS A 1 415 ? 71.17325 41.56130 97.09191 1.000 29.09870 412 LYS A O 1
ATOM 3245 N N . ASP A 1 416 ? 73.16134 41.04690 96.15995 1.000 31.89562 413 ASP A N 1
ATOM 3246 C CA . ASP A 1 416 ? 73.47259 42.40230 95.71257 1.000 35.40138 413 ASP A CA 1
ATOM 3247 C C . ASP A 1 416 ? 72.96709 42.56673 94.27935 1.000 40.02475 413 ASP A C 1
ATOM 3248 O O . ASP A 1 416 ? 73.52486 41.97569 93.34743 1.000 35.44351 413 ASP A O 1
ATOM 3253 N N . TYR A 1 417 ? 71.91302 43.37070 94.10119 1.000 30.96437 414 TYR A N 1
ATOM 3254 C CA . TYR A 1 417 ? 71.31476 43.61503 92.79156 1.000 37.55782 414 TYR A CA 1
ATOM 3255 C C . TYR A 1 417 ? 71.79635 44.90969 92.13939 1.000 30.21764 414 TYR A C 1
ATOM 3256 O O . TYR A 1 417 ? 71.19346 45.35206 91.15589 1.000 28.20790 414 TYR A O 1
ATOM 3265 N N . SER A 1 418 ? 72.87721 45.51296 92.64030 1.000 29.93393 415 SER A N 1
ATOM 3266 C CA . SER A 1 418 ? 73.19447 46.89244 92.27128 1.000 34.90228 415 SER A CA 1
ATOM 3267 C C . SER A 1 418 ? 73.59491 47.05977 90.80577 1.000 34.84730 415 SER A C 1
ATOM 3268 O O . SER A 1 418 ? 73.49603 48.17502 90.28080 1.000 33.22224 415 SER A O 1
ATOM 3271 N N . LYS A 1 419 ? 74.03031 45.99800 90.12762 1.000 31.25183 416 LYS A N 1
ATOM 3272 C CA . LYS A 1 419 ? 74.41416 46.11449 88.72539 1.000 34.30974 416 LYS A CA 1
ATOM 3273 C C . LYS A 1 419 ? 73.24177 45.95610 87.76029 1.000 34.77504 416 LYS A C 1
ATOM 3274 O O . LYS A 1 419 ? 73.44001 46.11003 86.54801 1.000 30.81000 416 LYS A O 1
ATOM 3280 N N . MET A 1 420 ? 72.03506 45.65730 88.24790 1.000 29.04398 417 MET A N 1
ATOM 3281 C CA . MET A 1 420 ? 70.89608 45.45334 87.35851 1.000 28.02097 417 MET A CA 1
ATOM 3282 C C . MET A 1 420 ? 70.35528 46.80135 86.88750 1.000 32.35298 417 MET A C 1
ATOM 3283 O O . MET A 1 420 ? 69.93005 47.62188 87.70705 1.000 29.28143 417 MET A O 1
ATOM 3288 N N . GLU A 1 421 ? 70.36845 47.03142 85.57229 1.000 29.25700 418 GLU A N 1
ATOM 3289 C CA . GLU A 1 421 ? 69.89385 48.28917 84.99855 1.000 30.20048 418 GLU A CA 1
ATOM 3290 C C . GLU A 1 421 ? 68.42174 48.15664 84.62490 1.000 33.76655 418 GLU A C 1
ATOM 3291 O O . GLU A 1 421 ? 68.07191 47.43179 83.68948 1.000 36.79762 418 GLU A O 1
ATOM 3297 N N . ILE A 1 422 ? 67.56018 48.85837 85.35303 1.000 29.18432 419 ILE A N 1
ATOM 3298 C CA . ILE A 1 422 ? 66.14905 48.98964 85.00479 1.000 28.60830 419 ILE A CA 1
ATOM 3299 C C . ILE A 1 422 ? 65.92281 50.44183 84.59160 1.000 30.02534 419 ILE A C 1
ATOM 3300 O O . ILE A 1 422 ? 66.23072 51.36303 85.35835 1.000 31.04614 419 ILE A O 1
ATOM 3305 N N . LYS A 1 423 ? 65.40603 50.65641 83.37393 1.000 30.24177 420 LYS A N 1
ATOM 3306 C CA . LYS A 1 423 ? 65.32433 52.00205 82.81374 1.000 31.76420 420 LYS A CA 1
ATOM 3307 C C . LYS A 1 423 ? 63.91188 52.54194 82.62633 1.000 31.78964 420 LYS A C 1
ATOM 3308 O O . LYS A 1 423 ? 63.73970 53.76532 82.59564 1.000 33.11014 420 LYS A O 1
ATOM 3314 N N . GLY A 1 424 ? 62.90723 51.68431 82.48019 1.000 33.72985 421 GLY A N 1
ATOM 3315 C CA . GLY A 1 424 ? 61.55061 52.18021 82.34795 1.000 30.71570 421 GLY A CA 1
ATOM 3316 C C . GLY A 1 424 ? 61.16758 52.67633 80.97299 1.000 31.61059 421 GLY A C 1
ATOM 3317 O O . GLY A 1 424 ? 60.22023 53.46101 80.85686 1.000 32.25204 421 GLY A O 1
ATOM 3318 N N . ASP A 1 425 ? 61.87132 52.24521 79.92043 1.000 32.61312 422 ASP A N 1
ATOM 3319 C CA . ASP A 1 425 ? 61.48191 52.62750 78.56610 1.000 32.50530 422 ASP A CA 1
ATOM 3320 C C . ASP A 1 425 ? 60.41753 51.69168 77.99977 1.000 37.65132 422 ASP A C 1
ATOM 3321 O O . ASP A 1 425 ? 59.48563 52.14839 77.32994 1.000 34.79408 422 ASP A O 1
ATOM 3326 N N . SER A 1 426 ? 60.53327 50.38965 78.25031 1.000 30.21342 423 SER A N 1
ATOM 3327 C CA . SER A 1 426 ? 59.44985 49.47074 77.92312 1.000 31.51282 423 SER A CA 1
ATOM 3328 C C . SER A 1 426 ? 59.59684 48.20884 78.76018 1.000 31.38781 423 SER A C 1
ATOM 3329 O O . SER A 1 426 ? 60.70021 47.85368 79.18869 1.000 31.56022 423 SER A O 1
ATOM 3332 N N . TYR A 1 427 ? 58.45990 47.54657 78.99106 1.000 25.94403 424 TYR A N 1
ATOM 3333 C CA . TYR A 1 427 ? 58.43391 46.29559 79.73746 1.000 25.17464 424 TYR A CA 1
ATOM 3334 C C . TYR A 1 427 ? 59.41911 45.28357 79.15603 1.000 26.41466 424 TYR A C 1
ATOM 3335 O O . TYR A 1 427 ? 60.30159 44.77062 79.85888 1.000 24.62083 424 TYR A O 1
ATOM 3344 N N . TYR A 1 428 ? 59.28609 44.99883 77.85755 1.000 27.82626 425 TYR A N 1
ATOM 3345 C CA . TYR A 1 428 ? 60.12941 43.98717 77.21445 1.000 26.83239 425 TYR A CA 1
ATOM 3346 C C . TYR A 1 428 ? 61.60522 44.36311 77.28105 1.000 26.04567 425 TYR A C 1
ATOM 3347 O O . TYR A 1 428 ? 62.46339 43.49999 77.50616 1.000 25.26788 425 TYR A O 1
ATOM 3356 N N . ALA A 1 429 ? 61.92011 45.64554 77.08217 1.000 25.48127 426 ALA A N 1
ATOM 3357 C CA . ALA A 1 429 ? 63.30703 46.08772 77.16218 1.000 27.38753 426 ALA A CA 1
ATOM 3358 C C . ALA A 1 429 ? 63.89011 45.82852 78.54544 1.000 25.27911 426 ALA A C 1
ATOM 3359 O O . ALA A 1 429 ? 65.02888 45.36535 78.66719 1.000 27.72234 426 ALA A O 1
ATOM 3361 N N . ASP A 1 430 ? 63.12355 46.11624 79.60327 1.000 28.82499 427 ASP A N 1
ATOM 3362 C CA . ASP A 1 430 ? 63.64092 45.92395 80.95839 1.000 26.89444 427 ASP A CA 1
ATOM 3363 C C . ASP A 1 430 ? 63.69781 44.45377 81.34252 1.000 25.67738 427 ASP A C 1
ATOM 3364 O O . ASP A 1 430 ? 64.56447 44.05855 82.13070 1.000 24.41087 427 ASP A O 1
ATOM 3369 N N . ILE A 1 431 ? 62.78162 43.63128 80.81921 1.000 22.78180 428 ILE A N 1
ATOM 3370 C CA . ILE A 1 431 ? 62.88250 42.18598 81.01507 1.000 24.15450 428 ILE A CA 1
ATOM 3371 C C . ILE A 1 431 ? 64.19966 41.66718 80.45415 1.000 23.09588 428 ILE A C 1
ATOM 3372 O O . ILE A 1 431 ? 64.86778 40.82426 81.06921 1.000 23.46207 428 ILE A O 1
ATOM 3377 N N . LYS A 1 432 ? 64.60831 42.17718 79.29119 1.000 21.59812 429 LYS A N 1
ATOM 3378 C CA . LYS A 1 432 ? 65.87432 41.73604 78.71134 1.000 24.45998 429 LYS A CA 1
ATOM 3379 C C . LYS A 1 432 ? 67.06157 42.20237 79.54901 1.000 22.14850 429 LYS A C 1
ATOM 3380 O O . LYS A 1 432 ? 68.05688 41.48039 79.67532 1.000 25.18341 429 LYS A O 1
ATOM 3386 N N . ARG A 1 433 ? 66.98060 43.40624 80.12911 1.000 21.82193 430 ARG A N 1
ATOM 3387 C CA . ARG A 1 433 ? 68.07016 43.87586 80.98478 1.000 23.63541 430 ARG A CA 1
ATOM 3388 C C . ARG A 1 433 ? 68.15940 43.06209 82.27080 1.000 23.75675 430 ARG A C 1
ATOM 3389 O O . ARG A 1 433 ? 69.26173 42.75264 82.74215 1.000 25.58611 430 ARG A O 1
ATOM 3397 N N . ALA A 1 434 ? 67.01315 42.72641 82.86974 1.000 22.38954 431 ALA A N 1
ATOM 3398 C CA . ALA A 1 434 ? 67.02415 41.89680 84.06924 1.000 23.39959 431 ALA A CA 1
ATOM 3399 C C . ALA A 1 434 ? 67.56838 40.51125 83.75845 1.000 23.77306 431 ALA A C 1
ATOM 3400 O O . ALA A 1 434 ? 68.30721 39.93058 84.56225 1.000 22.33699 431 ALA A O 1
ATOM 3402 N N . SER A 1 435 ? 67.21655 39.97299 82.58572 1.000 25.61038 432 SER A N 1
ATOM 3403 C CA . SER A 1 435 ? 67.73346 38.67892 82.15602 1.000 21.32362 432 SER A CA 1
ATOM 3404 C C . SER A 1 435 ? 69.23106 38.75570 81.89836 1.000 21.47145 432 SER A C 1
ATOM 3405 O O . SER A 1 435 ? 69.97967 37.83120 82.24394 1.000 24.17165 432 SER A O 1
ATOM 3408 N N . LYS A 1 436 ? 69.68025 39.85012 81.28051 1.000 21.69293 433 LYS A N 1
ATOM 3409 C CA . LYS A 1 436 ? 71.11046 40.05683 81.07589 1.000 23.70413 433 LYS A CA 1
ATOM 3410 C C . LYS A 1 436 ? 71.85553 40.08956 82.40597 1.000 25.67862 433 LYS A C 1
ATOM 3411 O O . LYS A 1 436 ? 72.93920 39.51054 82.53100 1.000 24.15966 433 LYS A O 1
ATOM 3417 N N . TRP A 1 437 ? 71.28425 40.75012 83.41741 1.000 25.93678 434 TRP A N 1
ATOM 3418 C CA . TRP A 1 437 ? 71.92768 40.78219 84.72746 1.000 30.38081 434 TRP A CA 1
ATOM 3419 C C . TRP A 1 437 ? 72.06753 39.37626 85.30860 1.000 29.13467 434 TRP A C 1
ATOM 3420 O O . TRP A 1 437 ? 73.13741 39.00258 85.81055 1.000 28.07610 434 TRP A O 1
ATOM 3431 N N . MET A 1 438 ? 70.99074 38.58138 85.25978 1.000 24.13723 435 MET A N 1
ATOM 3432 C CA . MET A 1 438 ? 71.05890 37.22048 85.78644 1.000 21.83003 435 MET A CA 1
ATOM 3433 C C . MET A 1 438 ? 72.11453 36.39775 85.05871 1.000 24.73878 435 MET A C 1
ATOM 3434 O O . MET A 1 438 ? 72.85599 35.62969 85.68609 1.000 26.40916 435 MET A O 1
ATOM 3439 N N . HIS A 1 439 ? 72.21461 36.56225 83.73781 1.000 24.51024 436 HIS A N 1
ATOM 3440 C CA . HIS A 1 439 ? 73.22821 35.83574 82.97789 1.000 25.70688 436 HIS A CA 1
ATOM 3441 C C . HIS A 1 439 ? 74.63608 36.24622 83.39453 1.000 26.98279 436 HIS A C 1
ATOM 3442 O O . HIS A 1 439 ? 75.48791 35.39258 83.67469 1.000 26.51666 436 HIS A O 1
ATOM 3449 N N . ASP A 1 440 ? 74.91084 37.55589 83.40778 1.000 22.46649 437 ASP A N 1
ATOM 3450 C CA . ASP A 1 440 ? 76.24287 38.02816 83.78188 1.000 23.76772 437 ASP A CA 1
ATOM 3451 C C . ASP A 1 440 ? 76.61113 37.58310 85.19191 1.000 28.82297 437 ASP A C 1
ATOM 3452 O O . ASP A 1 440 ? 77.77202 37.25120 85.46882 1.000 28.73415 437 ASP A O 1
ATOM 3457 N N . ASP A 1 441 ? 75.63324 37.58546 86.10060 1.000 29.44837 438 ASP A N 1
ATOM 3458 C CA . ASP A 1 441 ? 75.88980 37.19133 87.48050 1.000 27.79750 438 ASP A CA 1
ATOM 3459 C C . ASP A 1 441 ? 76.30273 35.72808 87.56173 1.000 31.92338 438 ASP A C 1
ATOM 3460 O O . ASP A 1 441 ? 77.17551 35.36042 88.35836 1.000 27.91594 438 ASP A O 1
ATOM 3465 N N . ASN A 1 442 ? 75.68804 34.88058 86.73380 1.000 24.85050 439 ASN A N 1
ATOM 3466 C CA . ASN A 1 442 ? 76.07366 33.47521 86.66899 1.000 23.50479 439 ASN A CA 1
ATOM 3467 C C . ASN A 1 442 ? 77.45890 33.30452 86.05517 1.000 27.53138 439 ASN A C 1
ATOM 3468 O O . ASN A 1 442 ? 78.27120 32.50762 86.54634 1.000 24.47214 439 ASN A O 1
ATOM 3473 N N . MET A 1 443 ? 77.74089 34.02566 84.96578 1.000 24.33340 440 MET A N 1
ATOM 3474 C CA . MET A 1 443 ? 79.02758 33.87086 84.29713 1.000 26.80336 440 MET A CA 1
ATOM 3475 C C . MET A 1 443 ? 80.16954 34.29957 85.19962 1.000 24.17955 440 MET A C 1
ATOM 3476 O O . MET A 1 443 ? 81.26591 33.72992 85.12849 1.000 24.61060 440 MET A O 1
ATOM 3481 N N . ALA A 1 444 ? 79.92926 35.29001 86.06439 1.000 26.20151 441 ALA A N 1
ATOM 3482 C CA . ALA A 1 444 ? 80.99710 35.79872 86.91498 1.000 30.37111 441 ALA A CA 1
ATOM 3483 C C . ALA A 1 444 ? 81.47037 34.76386 87.92528 1.000 30.34035 441 ALA A C 1
ATOM 3484 O O . ALA A 1 444 ? 82.55375 34.92639 88.49119 1.000 30.28999 441 ALA A O 1
ATOM 3486 N N . ASP A 1 445 ? 80.69574 33.69652 88.14491 1.000 27.02243 442 ASP A N 1
ATOM 3487 C CA . ASP A 1 445 ? 81.10821 32.63798 89.05759 1.000 25.03549 442 ASP A CA 1
ATOM 3488 C C . ASP A 1 445 ? 82.21673 31.76449 88.48356 1.000 29.29999 442 ASP A C 1
ATOM 3489 O O . ASP A 1 445 ? 82.85342 31.02624 89.24341 1.000 25.89126 442 ASP A O 1
ATOM 3494 N N . LEU A 1 446 ? 82.45872 31.83285 87.17328 1.000 27.13137 443 LEU A N 1
ATOM 3495 C CA . LEU A 1 446 ? 83.33413 30.87007 86.50773 1.000 32.47819 443 LEU A CA 1
ATOM 3496 C C . LEU A 1 446 ? 84.75816 30.91735 87.05499 1.000 35.91212 443 LEU A C 1
ATOM 3497 O O . LEU A 1 446 ? 85.38444 31.98069 87.12887 1.000 33.19718 443 LEU A O 1
ATOM 3502 N N . GLY A 1 447 ? 85.27824 29.74780 87.41493 1.000 28.36331 444 GLY A N 1
ATOM 3503 C CA . GLY A 1 447 ? 86.61794 29.63679 87.94848 1.000 29.70275 444 GLY A CA 1
ATOM 3504 C C . GLY A 1 447 ? 86.77748 30.05589 89.39261 1.000 38.95353 444 GLY A C 1
ATOM 3505 O O . GLY A 1 447 ? 87.89725 29.98011 89.91606 1.000 30.43506 444 GLY A O 1
ATOM 3506 N N . LYS A 1 448 ? 85.70499 30.48867 90.05423 1.000 32.06131 445 LYS A N 1
ATOM 3507 C CA . LYS A 1 448 ? 85.74203 30.92923 91.44305 1.000 29.76635 445 LYS A CA 1
ATOM 3508 C C . LYS A 1 448 ? 85.22538 29.83835 92.37568 1.000 29.64590 445 LYS A C 1
ATOM 3509 O O . LYS A 1 448 ? 84.51364 28.92041 91.96366 1.000 32.85944 445 LYS A O 1
ATOM 3515 N N . THR A 1 449 ? 85.60773 29.94913 93.64758 1.000 31.32687 446 THR A N 1
ATOM 3516 C CA . THR A 1 449 ? 85.16672 28.99240 94.65639 1.000 28.09208 446 THR A CA 1
ATOM 3517 C C . THR A 1 449 ? 83.64712 29.02154 94.77418 1.000 27.29865 446 THR A C 1
ATOM 3518 O O . THR A 1 449 ? 83.02572 30.08446 94.70737 1.000 34.44670 446 THR A O 1
ATOM 3522 N N . VAL A 1 450 ? 83.04663 27.83917 94.92998 1.000 28.51794 447 VAL A N 1
ATOM 3523 C CA . VAL A 1 450 ? 81.59302 27.73849 94.99849 1.000 34.80491 447 VAL A CA 1
ATOM 3524 C C . VAL A 1 450 ? 81.10358 28.32456 96.31544 1.000 33.79905 447 VAL A C 1
ATOM 3525 O O . VAL A 1 450 ? 81.65992 28.04486 97.38624 1.000 28.59904 447 VAL A O 1
ATOM 3529 N N . ASP A 1 451 ? 80.06840 29.15793 96.23471 1.000 34.74771 448 ASP A N 1
ATOM 3530 C CA . ASP A 1 451 ? 79.41351 29.74376 97.40237 1.000 30.52762 448 ASP A CA 1
ATOM 3531 C C . ASP A 1 451 ? 78.39063 28.73662 97.91539 1.000 29.97670 448 ASP A C 1
ATOM 3532 O O . ASP A 1 451 ? 77.27936 28.64005 97.39010 1.000 31.62981 448 ASP A O 1
ATOM 3537 N N . ARG A 1 452 ? 78.75893 27.98807 98.95803 1.000 27.81864 449 ARG A N 1
ATOM 3538 C CA . ARG A 1 452 ? 77.89003 26.94294 99.48846 1.000 35.47292 449 ARG A CA 1
ATOM 3539 C C . ARG A 1 452 ? 76.74379 27.48362 100.33675 1.000 31.23026 449 ARG A C 1
ATOM 3540 O O . ARG A 1 452 ? 75.82070 26.72499 100.65102 1.000 34.01817 449 ARG A O 1
ATOM 3548 N N . GLU A 1 453 ? 76.77402 28.76566 100.70567 1.000 30.45449 450 GLU A N 1
ATOM 3549 C CA . GLU A 1 453 ? 75.71962 29.35941 101.52191 1.000 34.23466 450 GLU A CA 1
ATOM 3550 C C . GLU A 1 453 ? 74.54310 29.88501 100.70712 1.000 35.05561 450 GLU A C 1
ATOM 3551 O O . GLU A 1 453 ? 73.46656 30.10688 101.27248 1.000 33.31663 450 GLU A O 1
ATOM 3557 N N . ARG A 1 454 ? 74.72527 30.08321 99.40439 1.000 27.89355 451 ARG A N 1
ATOM 3558 C CA . ARG A 1 454 ? 73.67617 30.62230 98.54788 1.000 39.18877 451 ARG A CA 1
ATOM 3559 C C . ARG A 1 454 ? 72.40348 29.77861 98.61198 1.000 29.91375 451 ARG A C 1
ATOM 3560 O O . ARG A 1 454 ? 72.45156 28.54589 98.65783 1.000 28.59049 451 ARG 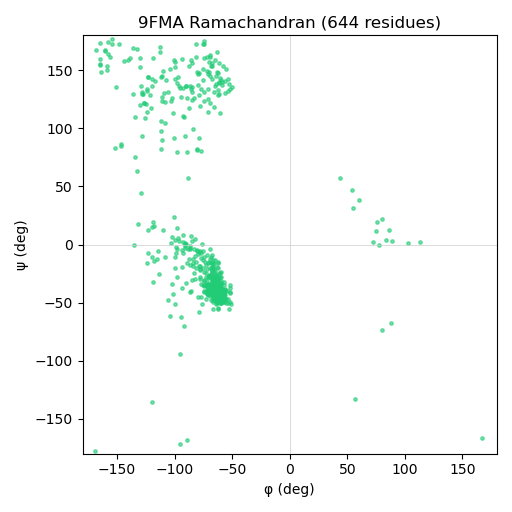A O 1
ATOM 3568 N N . TRP A 1 455 ? 71.25999 30.46275 98.61248 1.000 26.50069 452 TRP A N 1
ATOM 3569 C CA . TRP A 1 455 ? 69.94677 29.83520 98.51587 1.000 29.50661 452 TRP A CA 1
ATOM 3570 C C . TRP A 1 455 ? 69.51399 29.70630 97.05969 1.000 28.77989 452 TRP A C 1
ATOM 3571 O O . TRP A 1 455 ? 69.66333 30.64817 96.27305 1.000 25.28176 452 TRP A O 1
ATOM 3582 N N . LEU A 1 456 ? 68.96343 28.54229 96.70403 1.000 22.66743 453 LEU A N 1
ATOM 3583 C CA . LEU A 1 456 ? 68.42940 28.32294 95.36188 1.000 24.04418 453 LEU A CA 1
ATOM 3584 C C . LEU A 1 456 ? 66.92589 28.55528 95.27892 1.000 27.24508 453 LEU A C 1
ATOM 3585 O O . LEU A 1 456 ? 66.33646 28.34067 94.21306 1.000 29.61006 453 LEU A O 1
ATOM 3590 N N . MET A 1 457 ? 66.29817 28.97004 96.37713 1.000 23.74964 454 MET A N 1
ATOM 3591 C CA . MET A 1 457 ? 64.91468 29.41936 96.40708 1.000 22.67580 454 MET A CA 1
ATOM 3592 C C . MET A 1 457 ? 64.85300 30.67844 97.25888 1.000 23.46472 454 MET A C 1
ATOM 3593 O O . MET A 1 457 ? 65.80504 31.01306 97.96514 1.000 26.25174 454 MET A O 1
ATOM 3598 N N . ASN A 1 458 ? 63.70614 31.36613 97.21367 1.000 22.46308 455 ASN A N 1
ATOM 3599 C CA . ASN A 1 458 ? 63.48850 32.58482 97.98341 1.000 21.81853 455 ASN A CA 1
ATOM 3600 C C . ASN A 1 458 ? 62.67812 32.28280 99.23973 1.000 28.62953 455 ASN A C 1
ATOM 3601 O O . ASN A 1 458 ? 61.97574 31.27283 99.30186 1.000 22.03901 455 ASN A O 1
ATOM 3606 N N . PRO A 1 459 ? 62.76546 33.12246 100.28183 1.000 23.29977 456 PRO A N 1
ATOM 3607 C CA . PRO A 1 459 ? 62.00940 32.82004 101.51264 1.000 23.39444 456 PRO A CA 1
ATOM 3608 C C . PRO A 1 459 ? 60.50369 32.75336 101.29559 1.000 22.18436 456 PRO A C 1
ATOM 3609 O O . PRO A 1 459 ? 59.81717 32.03809 102.03173 1.000 25.66224 456 PRO A O 1
ATOM 3613 N N . GLN A 1 460 ? 59.97384 33.47164 100.30320 1.000 24.76609 457 GLN A N 1
ATOM 3614 C CA . GLN A 1 460 ? 58.53842 33.49807 100.04905 1.000 24.08659 457 GLN A CA 1
ATOM 3615 C C . GLN A 1 460 ? 58.05468 32.33720 99.18216 1.000 25.80827 457 GLN A C 1
ATOM 3616 O O . GLN A 1 460 ? 56.86228 32.29452 98.85438 1.000 25.50793 457 GLN A O 1
ATOM 3622 N N . ASP A 1 461 ? 58.93192 31.40314 98.80395 1.000 21.17913 458 ASP A N 1
ATOM 3623 C CA . ASP A 1 461 ? 58.54208 30.27519 97.95840 1.000 21.24721 458 ASP A CA 1
ATOM 3624 C C . ASP A 1 461 ? 57.96239 29.15275 98.81041 1.000 22.13405 458 ASP A C 1
ATOM 3625 O O . ASP A 1 461 ? 58.62391 28.66330 99.73521 1.000 23.74873 458 ASP A O 1
ATOM 3630 N N . VAL A 1 462 ? 56.73917 28.72581 98.48458 1.000 23.72164 459 VAL A N 1
ATOM 3631 C CA . VAL A 1 462 ? 56.10208 27.61133 99.18163 1.000 24.38286 459 VAL A CA 1
ATOM 3632 C C . VAL A 1 462 ? 56.65255 26.30869 98.60860 1.000 28.67831 459 VAL A C 1
ATOM 3633 O O . VAL A 1 462 ? 56.01985 25.67616 97.75559 1.000 24.24568 459 VAL A O 1
ATOM 3637 N N . ASN A 1 463 ? 57.83022 25.90528 99.07321 1.000 23.34505 460 ASN A N 1
ATOM 3638 C CA . ASN A 1 463 ? 58.55909 24.76604 98.52121 1.000 22.18316 460 ASN A CA 1
ATOM 3639 C C . ASN A 1 463 ? 59.70723 24.44443 99.47696 1.000 20.15814 460 ASN A C 1
ATOM 3640 O O . ASN A 1 463 ? 59.87233 25.09159 100.51344 1.000 25.45759 460 ASN A O 1
ATOM 3645 N N . ALA A 1 464 ? 60.51625 23.45206 99.10366 1.000 21.21846 461 ALA A N 1
ATOM 3646 C CA . ALA A 1 464 ? 61.73192 23.08313 99.83018 1.000 23.28519 461 ALA A CA 1
ATOM 3647 C C . ALA A 1 464 ? 62.62074 22.29192 98.87918 1.000 20.36813 461 ALA A C 1
ATOM 3648 O O . ALA A 1 464 ? 62.17131 21.86705 97.81742 1.000 22.95970 461 ALA A O 1
ATOM 3650 N N . TYR A 1 465 ? 63.89189 22.10078 99.24928 1.000 25.22561 462 TYR A N 1
ATOM 3651 C CA . TYR A 1 465 ? 64.75816 21.37929 98.31698 1.000 26.91920 462 TYR A CA 1
ATOM 3652 C C . TYR A 1 465 ? 65.94404 20.71904 99.01203 1.000 21.08156 462 TYR A C 1
ATOM 3653 O O . TYR A 1 465 ? 66.31591 21.05856 100.13791 1.000 21.30838 462 TYR A O 1
ATOM 3662 N N . TYR A 1 466 ? 66.52335 19.74844 98.30143 1.000 23.10813 463 TYR A N 1
ATOM 3663 C CA . TYR A 1 466 ? 67.81351 19.15517 98.62073 1.000 21.59652 463 TYR A CA 1
ATOM 3664 C C . TYR A 1 466 ? 68.76330 19.44655 97.46252 1.000 26.85483 463 TYR A C 1
ATOM 3665 O O . TYR A 1 466 ? 68.35616 19.40598 96.29540 1.000 23.72082 463 TYR A O 1
ATOM 3674 N N . ASN A 1 467 ? 70.01989 19.75733 97.77610 1.000 26.02847 464 ASN A N 1
ATOM 3675 C CA . ASN A 1 467 ? 71.02800 19.99264 96.74532 1.000 22.46740 464 ASN A CA 1
ATOM 3676 C C . ASN A 1 467 ? 72.18950 19.01757 96.89749 1.000 23.73542 464 ASN A C 1
ATOM 3677 O O . ASN A 1 467 ? 72.90173 19.07143 97.91351 1.000 26.13954 464 ASN A O 1
ATOM 3682 N N . PRO A 1 468 ? 72.44755 18.14784 95.91322 1.000 24.68807 465 PRO A N 1
ATOM 3683 C CA . PRO A 1 468 ? 73.51168 17.13936 96.09290 1.000 27.44129 465 PRO A CA 1
ATOM 3684 C C . PRO A 1 468 ? 74.91466 17.71659 96.17493 1.000 27.52488 465 PRO A C 1
ATOM 3685 O O . PRO A 1 468 ? 75.74379 17.18960 96.92707 1.000 27.98809 465 PRO A O 1
ATOM 3689 N N . THR A 1 469 ? 75.22863 18.76749 95.41444 1.000 28.98177 466 THR A N 1
ATOM 3690 C CA . THR A 1 469 ? 76.61505 19.22402 95.39844 1.000 27.24440 466 THR A CA 1
ATOM 3691 C C . THR A 1 469 ? 76.99675 20.01206 96.64518 1.000 29.77870 466 THR A C 1
ATOM 3692 O O . THR A 1 469 ? 78.17651 20.33470 96.81977 1.000 29.10984 466 THR A O 1
ATOM 3696 N N . THR A 1 470 ? 76.04044 20.32124 97.51577 1.000 28.81626 467 THR A N 1
ATOM 3697 C CA . THR A 1 470 ? 76.33595 20.93298 98.80068 1.000 27.95914 467 THR A CA 1
ATOM 3698 C C . THR A 1 470 ? 75.88003 20.08034 99.97177 1.000 30.71001 467 THR A C 1
ATOM 3699 O O . THR A 1 470 ? 76.24605 20.38713 101.11320 1.000 28.56882 467 THR A O 1
ATOM 3703 N N . ASN A 1 471 ? 75.09526 19.02901 99.71896 1.000 28.44935 468 ASN A N 1
ATOM 3704 C CA . ASN A 1 471 ? 74.47565 18.20942 100.75796 1.000 28.08002 468 ASN A CA 1
ATOM 3705 C C . ASN A 1 471 ? 73.67608 19.07893 101.72837 1.000 30.17159 468 ASN A C 1
ATOM 3706 O O . ASN A 1 471 ? 73.77450 18.95089 102.95011 1.000 31.51485 468 ASN A O 1
ATOM 3711 N N . GLU A 1 472 ? 72.86860 19.97676 101.16880 1.000 27.10683 469 GLU A N 1
ATOM 3712 C CA . GLU A 1 472 ? 72.06894 20.89503 101.96503 1.000 23.60324 469 GLU A CA 1
ATOM 3713 C C . GLU A 1 472 ? 70.59150 20.55200 101.86342 1.000 24.69551 469 GLU A C 1
ATOM 3714 O O . GLU A 1 472 ? 70.11640 20.04908 100.83803 1.000 25.66568 469 GLU A O 1
ATOM 3720 N N . ILE A 1 473 ? 69.86830 20.83608 102.94271 1.000 24.10847 470 ILE A N 1
ATOM 3721 C CA . ILE A 1 473 ? 68.41202 20.80609 102.95543 1.000 22.33474 470 ILE A CA 1
ATOM 3722 C C . ILE A 1 473 ? 67.92988 22.20395 103.31947 1.000 29.83348 470 ILE A C 1
ATOM 3723 O O . ILE A 1 473 ? 68.49779 22.85524 104.20242 1.000 27.41985 470 ILE A O 1
ATOM 3728 N N . CYS A 1 474 ? 66.90840 22.68104 102.61446 1.000 22.31277 471 CYS A N 1
ATOM 3729 C CA . CYS A 1 474 ? 66.53492 24.08663 102.70519 1.000 22.45436 471 CYS A CA 1
ATOM 3730 C C . CYS A 1 474 ? 65.02697 24.22211 102.80958 1.000 24.17962 471 CYS A C 1
ATOM 3731 O O . CYS A 1 474 ? 64.29689 23.68146 101.97113 1.000 25.28540 471 CYS A O 1
ATOM 3734 N N . PHE A 1 475 ? 64.57550 24.98562 103.81010 1.000 21.91466 472 PHE A N 1
ATOM 3735 C CA . PHE A 1 475 ? 63.15443 25.14436 104.13304 1.000 21.50352 472 PHE A CA 1
ATOM 3736 C C . PHE A 1 475 ? 62.80897 26.62834 104.21640 1.000 23.28412 472 PHE A C 1
ATOM 3737 O O . PHE A 1 475 ? 62.94657 27.25575 105.28176 1.000 24.17494 472 PHE A O 1
ATOM 3745 N N . PRO A 1 476 ? 62.34017 27.21932 103.11030 1.000 23.11299 473 PRO A N 1
ATOM 3746 C CA . PRO A 1 476 ? 61.94919 28.63970 103.11881 1.000 28.45809 473 PRO A CA 1
ATOM 3747 C C . PRO A 1 476 ? 60.87263 28.95941 104.14941 1.000 26.24543 473 PRO A C 1
ATOM 3748 O O . PRO A 1 476 ? 60.06641 28.11013 104.52677 1.000 23.72258 473 PRO A O 1
ATOM 3752 N N . ALA A 1 477 ? 60.86187 30.22508 104.58741 1.000 22.15960 474 ALA A N 1
ATOM 3753 C CA . ALA A 1 477 ? 59.87122 30.68823 105.55796 1.000 24.95668 474 ALA A CA 1
ATOM 3754 C C . ALA A 1 477 ? 58.44534 30.35055 105.12804 1.000 24.63228 474 ALA A C 1
ATOM 3755 O O . ALA A 1 477 ? 57.60012 29.99714 105.96308 1.000 24.67953 474 ALA A O 1
ATOM 3757 N N . ALA A 1 478 ? 58.16328 30.43956 103.82452 1.000 21.77896 475 ALA A N 1
ATOM 3758 C CA . ALA A 1 478 ? 56.79185 30.29092 103.33776 1.000 23.12622 475 ALA A CA 1
ATOM 3759 C C . ALA A 1 478 ? 56.24404 28.87279 103.50056 1.000 24.73647 475 ALA A C 1
ATOM 3760 O O . ALA A 1 478 ? 55.02363 28.69389 103.55075 1.000 25.85281 475 ALA A O 1
ATOM 3762 N N . ILE A 1 479 ? 57.09522 27.84540 103.55011 1.000 22.25275 476 ILE A N 1
ATOM 3763 C CA . ILE A 1 479 ? 56.53033 26.50954 103.76357 1.000 28.15381 476 ILE A CA 1
ATOM 3764 C C . ILE A 1 479 ? 56.25976 26.23333 105.23519 1.000 25.06509 476 ILE A C 1
ATOM 3765 O O . ILE A 1 479 ? 55.58651 25.24574 105.56143 1.000 27.05062 476 ILE A O 1
ATOM 3770 N N . LEU A 1 480 ? 56.72534 27.09576 106.13648 1.000 21.78962 477 LEU A N 1
ATOM 3771 C CA . LEU A 1 480 ? 56.51353 26.89701 107.57398 1.000 23.86206 477 LEU A CA 1
ATOM 3772 C C . LEU A 1 480 ? 55.19709 27.54097 108.01360 1.000 30.61711 477 LEU A C 1
ATOM 3773 O O . LEU A 1 480 ? 55.14451 28.39633 108.89655 1.000 25.70217 477 LEU A O 1
ATOM 3778 N N . GLN A 1 481 ? 54.12350 27.10573 107.36542 1.000 26.69835 478 GLN A N 1
ATOM 3779 C CA . GLN A 1 481 ? 52.77567 27.59316 107.60719 1.000 23.19017 478 GLN A CA 1
ATOM 3780 C C . GLN A 1 481 ? 51.82488 26.41404 107.55337 1.000 29.12071 478 GLN A C 1
ATOM 3781 O O . GLN A 1 481 ? 52.15166 25.37056 106.97055 1.000 24.65838 478 GLN A O 1
ATOM 3787 N N . PRO A 1 482 ? 50.63951 26.53422 108.14992 1.000 21.68386 479 PRO A N 1
ATOM 3788 C CA . PRO A 1 482 ? 49.65521 25.46406 108.04082 1.000 27.65345 479 PRO A CA 1
ATOM 3789 C C . PRO A 1 482 ? 49.25059 25.26264 106.59330 1.000 29.58215 479 PRO A C 1
ATOM 3790 O O . PRO A 1 482 ? 49.20320 26.22634 105.80535 1.000 29.89195 479 PRO A O 1
ATOM 3794 N N . PRO A 1 483 ? 48.93480 24.02177 106.19589 1.000 27.52476 480 PRO A N 1
ATOM 3795 C CA . PRO A 1 483 ? 48.83142 22.79589 107.00099 1.000 27.98264 480 PRO A CA 1
ATOM 3796 C C . PRO A 1 483 ? 50.15662 22.05034 107.19253 1.000 28.84291 480 PRO A C 1
ATOM 3797 O O . PRO A 1 483 ? 50.15849 20.92396 107.70138 1.000 24.30334 480 PRO A O 1
ATOM 3801 N N . PHE A 1 484 ? 51.29219 22.61636 106.77275 1.000 26.88011 481 PHE A N 1
ATOM 3802 C CA . PHE A 1 484 ? 52.56854 21.92726 106.95037 1.000 22.14710 481 PHE A CA 1
ATOM 3803 C C . PHE A 1 484 ? 53.07256 22.07530 108.38132 1.000 20.98675 481 PHE A C 1
ATOM 3804 O O . PHE A 1 484 ? 53.31436 21.08453 109.08136 1.000 22.15014 481 PHE A O 1
ATOM 3812 N N . PHE A 1 485 ? 53.24464 23.31565 108.82762 1.000 23.23468 482 PHE A N 1
ATOM 3813 C CA . PHE A 1 485 ? 53.76231 23.60753 110.15655 1.000 26.15544 482 PHE A CA 1
ATOM 3814 C C . PHE A 1 485 ? 52.78386 24.54190 110.84437 1.000 27.59795 482 PHE A C 1
ATOM 3815 O O . PHE A 1 485 ? 52.49570 25.62268 110.32806 1.000 26.26118 482 PHE A O 1
ATOM 3823 N N . ASN A 1 486 ? 52.27174 24.11985 111.99603 1.000 26.75673 483 ASN A N 1
ATOM 3824 C CA . ASN A 1 486 ? 51.23156 24.83742 112.72793 1.000 27.30680 483 ASN A CA 1
ATOM 3825 C C . ASN A 1 486 ? 51.65623 24.86956 114.18832 1.000 26.55299 483 ASN A C 1
ATOM 3826 O O . ASN A 1 486 ? 51.62589 23.84088 114.86945 1.000 26.98054 483 ASN A O 1
ATOM 3831 N N . MET A 1 487 ? 52.02959 26.04770 114.68466 1.000 25.29722 484 MET A N 1
ATOM 3832 C CA . MET A 1 487 ? 52.57408 26.08344 116.03344 1.000 25.18574 484 MET A CA 1
ATOM 3833 C C . MET A 1 487 ? 51.52383 25.84902 117.11298 1.000 29.47669 484 MET A C 1
ATOM 3834 O O . MET A 1 487 ? 51.89210 25.66850 118.27683 1.000 36.42947 484 MET A O 1
ATOM 3839 N N . ASP A 1 488 ? 50.24203 25.81540 116.76623 1.000 29.65498 485 ASP A N 1
ATOM 3840 C CA . ASP A 1 488 ? 49.19776 25.45795 117.72127 1.000 33.98767 485 ASP A CA 1
ATOM 3841 C C . ASP A 1 488 ? 48.74815 24.00286 117.59744 1.000 33.20515 485 ASP A C 1
ATOM 3842 O O . ASP A 1 488 ? 47.90493 23.55817 118.38527 1.000 30.44444 485 ASP A O 1
ATOM 3847 N N . ALA A 1 489 ? 49.29019 23.24778 116.64486 1.000 26.31213 486 ALA A N 1
ATOM 3848 C CA . ALA A 1 489 ? 48.83019 21.88157 116.41148 1.000 25.72683 486 ALA A CA 1
ATOM 3849 C C . ALA A 1 489 ? 49.55251 20.89103 117.32448 1.000 27.56096 486 ALA A C 1
ATOM 3850 O O . ALA A 1 489 ? 50.64830 21.15536 117.82737 1.000 24.11484 486 ALA A O 1
ATOM 3852 N N . ASP A 1 490 ? 48.92719 19.72816 117.52538 1.000 27.22003 487 ASP A N 1
ATOM 3853 C CA . ASP A 1 490 ? 49.59060 18.64227 118.24180 1.000 28.21057 487 ASP A CA 1
ATOM 3854 C C . ASP A 1 490 ? 50.74592 18.07386 117.41252 1.000 26.18827 487 ASP A C 1
ATOM 3855 O O . ASP A 1 490 ? 50.75228 18.15128 116.18059 1.000 25.54237 487 ASP A O 1
ATOM 3860 N N . ASP A 1 491 ? 51.73256 17.49642 118.11223 1.000 26.47698 488 ASP A N 1
ATOM 3861 C CA . ASP A 1 491 ? 52.96508 17.03669 117.46459 1.000 26.29135 488 ASP A CA 1
ATOM 3862 C C . ASP A 1 491 ? 52.70055 16.05159 116.32895 1.000 29.30370 488 ASP A C 1
ATOM 3863 O O . ASP A 1 491 ? 53.37906 16.09436 115.29458 1.000 26.59042 488 ASP A O 1
ATOM 3868 N N . ALA A 1 492 ? 51.73188 15.14378 116.50491 1.000 23.62257 489 ALA A N 1
ATOM 3869 C CA . ALA A 1 492 ? 51.47294 14.13072 115.48179 1.000 24.52251 489 ALA A CA 1
ATOM 3870 C C . ALA A 1 492 ? 51.17920 14.76394 114.12361 1.000 26.65399 489 ALA A C 1
ATOM 3871 O O . ALA A 1 492 ? 51.65196 14.27726 113.08945 1.000 22.74650 489 ALA A O 1
ATOM 3873 N N . VAL A 1 493 ? 50.41870 15.86464 114.10889 1.000 22.24425 490 VAL A N 1
ATOM 3874 C CA . VAL A 1 493 ? 50.02339 16.47661 112.84266 1.000 21.46187 490 VAL A CA 1
ATOM 3875 C C . VAL A 1 493 ? 51.20109 17.21135 112.20851 1.000 23.79438 490 VAL A C 1
ATOM 3876 O O . VAL A 1 493 ? 51.38770 17.16824 110.98667 1.000 23.45527 490 VAL A O 1
ATOM 3880 N N . ASN A 1 494 ? 52.00569 17.90601 113.02008 1.000 25.00369 491 ASN A N 1
ATOM 3881 C CA . ASN A 1 494 ? 53.18697 18.58002 112.48162 1.000 20.56902 491 ASN A CA 1
ATOM 3882 C C . ASN A 1 494 ? 54.20427 17.57760 111.94030 1.000 24.08387 491 ASN A C 1
ATOM 3883 O O . ASN A 1 494 ? 54.82921 17.82425 110.90103 1.000 24.22416 491 ASN A O 1
ATOM 3888 N N . TYR A 1 495 ? 54.37102 16.42701 112.60523 1.000 23.71139 492 TYR A N 1
ATOM 3889 C CA . TYR A 1 495 ? 55.25897 15.40402 112.04994 1.000 22.07519 492 TYR A CA 1
ATOM 3890 C C . TYR A 1 495 ? 54.71110 14.84440 110.74108 1.000 23.18190 492 TYR A C 1
ATOM 3891 O O . TYR A 1 495 ? 55.47155 14.60425 109.79035 1.000 22.20939 492 TYR A O 1
ATOM 3900 N N . GLY A 1 496 ? 53.39302 14.64356 110.66334 1.000 23.41975 493 GLY A N 1
ATOM 3901 C CA . GLY A 1 496 ? 52.79328 14.16926 109.42815 1.000 23.88427 493 GLY A CA 1
ATOM 3902 C C . GLY A 1 496 ? 52.89402 15.16596 108.28659 1.000 20.45690 493 GLY A C 1
ATOM 3903 O O . GLY A 1 496 ? 52.88033 14.77517 107.11583 1.000 21.73346 493 GLY A O 1
ATOM 3904 N N . GLY A 1 497 ? 52.98431 16.45806 108.60359 1.000 24.04465 494 GLY A N 1
ATOM 3905 C CA . GLY A 1 497 ? 53.09772 17.48814 107.59250 1.000 19.80772 494 GLY A CA 1
ATOM 3906 C C . GLY A 1 497 ? 54.53771 17.89146 107.33051 1.000 24.78970 494 GLY A C 1
ATOM 3907 O O . GLY A 1 497 ? 55.23594 17.23906 106.54235 1.000 24.16738 494 GLY A O 1
ATOM 3908 N N . ILE A 1 498 ? 55.00831 18.94608 108.00774 1.000 21.84189 495 ILE A N 1
ATOM 3909 C CA . ILE A 1 498 ? 56.36331 19.43744 107.75819 1.000 20.66399 495 ILE A CA 1
ATOM 3910 C C . ILE A 1 498 ? 57.40626 18.37985 108.11980 1.000 24.49480 495 ILE A C 1
ATOM 3911 O O . ILE A 1 498 ? 58.48273 18.32748 107.51419 1.000 23.00224 495 ILE A O 1
ATOM 3916 N N . GLY A 1 499 ? 57.10911 17.50853 109.08539 1.000 22.99258 496 GLY A N 1
ATOM 3917 C CA . GLY A 1 499 ? 58.04438 16.43415 109.39406 1.000 20.40661 496 GLY A CA 1
ATOM 3918 C C . GLY A 1 499 ? 58.32530 15.53809 108.20270 1.000 22.28163 496 GLY A C 1
ATOM 3919 O O . GLY A 1 499 ? 59.48007 15.18777 107.93972 1.000 21.52709 496 GLY A O 1
ATOM 3920 N N . VAL A 1 500 ? 57.27614 15.16077 107.45920 1.000 22.53989 497 VAL A N 1
ATOM 3921 C CA . VAL A 1 500 ? 57.46842 14.36037 106.25012 1.000 25.77430 497 VAL A CA 1
ATOM 3922 C C . VAL A 1 500 ? 58.19777 15.16715 105.17842 1.000 21.53427 497 VAL A C 1
ATOM 3923 O O . VAL A 1 500 ? 59.03378 14.62907 104.44761 1.000 22.06411 497 VAL A O 1
ATOM 3927 N N . VAL A 1 501 ? 57.91002 16.47026 105.07531 1.000 24.81482 498 VAL A N 1
ATOM 3928 C CA . VAL A 1 501 ? 58.63833 17.31384 104.12483 1.000 22.36037 498 VAL A CA 1
ATOM 3929 C C . VAL A 1 501 ? 60.13426 17.30049 104.43826 1.000 21.61980 498 VAL A C 1
ATOM 3930 O O . VAL A 1 501 ? 60.96852 17.16127 103.53308 1.000 26.56182 498 VAL A O 1
ATOM 3934 N N . ILE A 1 502 ? 60.49509 17.42119 105.72383 1.000 20.43649 499 ILE A N 1
ATOM 3935 C CA . ILE A 1 502 ? 61.90416 17.36492 106.12926 1.000 20.81601 499 ILE A CA 1
ATOM 3936 C C . ILE A 1 502 ? 62.52421 16.02874 105.73258 1.000 23.66982 499 ILE A C 1
ATOM 3937 O O . ILE A 1 502 ? 63.60341 15.97733 105.12452 1.000 23.20587 499 ILE A O 1
ATOM 3942 N N . GLY A 1 503 ? 61.86288 14.92251 106.08440 1.000 27.67700 500 GLY A N 1
ATOM 3943 C CA . GLY A 1 503 ? 62.41296 13.61580 105.75874 1.000 25.16101 500 GLY A CA 1
ATOM 3944 C C . GLY A 1 503 ? 62.50337 13.37501 104.26756 1.000 25.66512 500 GLY A C 1
ATOM 3945 O O . GLY A 1 503 ? 63.42060 12.69275 103.79678 1.000 25.57277 500 GLY A O 1
ATOM 3946 N N . HIS A 1 504 ? 61.55991 13.93312 103.51065 1.000 23.67463 501 HIS A N 1
ATOM 3947 C CA . HIS A 1 504 ? 61.58509 13.84489 102.05616 1.000 21.72863 501 HIS A CA 1
ATOM 3948 C C . HIS A 1 504 ? 62.84536 14.49875 101.49070 1.000 22.02451 501 HIS A C 1
ATOM 3949 O O . HIS A 1 504 ? 63.54548 13.90946 100.65799 1.000 21.59518 501 HIS A O 1
ATOM 3956 N N . GLU A 1 505 ? 63.17763 15.70596 101.96795 1.000 23.19804 502 GLU A N 1
ATOM 3957 C CA . GLU A 1 505 ? 64.40272 16.35627 101.50954 1.000 21.72430 502 GLU A CA 1
ATOM 3958 C C . GLU A 1 505 ? 65.63886 15.58115 101.93970 1.000 26.07448 502 GLU A C 1
ATOM 3959 O O . GLU A 1 505 ? 66.59331 15.45789 101.16519 1.000 26.40628 502 GLU A O 1
ATOM 3965 N N . MET A 1 506 ? 65.64541 15.05013 103.16928 1.000 21.47544 503 MET A N 1
ATOM 3966 C CA . MET A 1 506 ? 66.78747 14.25273 103.61022 1.000 21.93582 503 MET A CA 1
ATOM 3967 C C . MET A 1 506 ? 66.95403 13.00204 102.75721 1.000 27.55585 503 MET A C 1
ATOM 3968 O O . MET A 1 506 ? 68.07764 12.64651 102.38110 1.000 23.50651 503 MET A O 1
ATOM 3973 N N . THR A 1 507 ? 65.84618 12.32565 102.43262 1.000 22.79412 504 THR A N 1
ATOM 3974 C CA . THR A 1 507 ? 65.92001 11.10691 101.62838 1.000 24.33638 504 THR A CA 1
ATOM 3975 C C . THR A 1 507 ? 66.41165 11.38345 100.21015 1.000 26.25201 504 THR A C 1
ATOM 3976 O O . THR A 1 507 ? 66.97046 10.48663 99.57240 1.000 26.21164 504 THR A O 1
ATOM 3980 N N . HIS A 1 508 ? 66.25579 12.61009 99.71487 1.000 22.41674 505 HIS A N 1
ATOM 3981 C CA . HIS A 1 508 ? 66.83434 12.94677 98.41435 1.000 22.76893 505 HIS A CA 1
ATOM 3982 C C . HIS A 1 508 ? 68.34721 12.77371 98.39947 1.000 27.75850 505 HIS A C 1
ATOM 3983 O O . HIS A 1 508 ? 68.92509 12.49959 97.34020 1.000 25.72776 505 HIS A O 1
ATOM 3990 N N . GLY A 1 509 ? 69.00689 12.92245 99.54839 1.000 24.12888 506 GLY A N 1
ATOM 3991 C CA . GLY A 1 509 ? 70.43335 12.62021 99.61136 1.000 23.13958 506 GLY A CA 1
ATOM 3992 C C . GLY A 1 509 ? 70.75694 11.15528 99.43809 1.000 26.35010 506 GLY A C 1
ATOM 3993 O O . GLY A 1 509 ? 71.93622 10.80145 99.30640 1.000 25.87050 506 GLY A O 1
ATOM 3994 N N . PHE A 1 510 ? 69.73025 10.30094 99.43147 1.000 27.60555 507 PHE A N 1
ATOM 3995 C CA . PHE A 1 510 ? 69.90577 8.85783 99.37844 1.000 24.23892 507 PHE A CA 1
ATOM 3996 C C . PHE A 1 510 ? 69.01779 8.21659 98.31695 1.000 24.45409 507 PHE A C 1
ATOM 3997 O O . PHE A 1 510 ? 68.80224 7.00031 98.35891 1.000 27.90281 507 PHE A O 1
ATOM 4005 N N . ASP A 1 511 ? 68.50060 8.99587 97.35839 1.000 23.22531 508 ASP A N 1
ATOM 4006 C CA . ASP A 1 511 ? 67.63966 8.42078 96.33050 1.000 22.71749 508 ASP A CA 1
ATOM 4007 C C . ASP A 1 511 ? 68.50656 7.96015 95.15400 1.000 23.92111 508 ASP A C 1
ATOM 4008 O O . ASP A 1 511 ? 69.73532 7.87953 95.26165 1.000 26.34137 508 ASP A O 1
ATOM 4013 N N . ASP A 1 512 ? 67.88089 7.62538 94.01953 1.000 26.56603 509 ASP A N 1
ATOM 4014 C CA . ASP A 1 512 ? 68.64548 7.02744 92.92830 1.000 29.48494 509 ASP A CA 1
ATOM 4015 C C . ASP A 1 512 ? 69.63172 8.00954 92.29720 1.000 28.68725 509 ASP A C 1
ATOM 4016 O O . ASP A 1 512 ? 70.55518 7.57528 91.60148 1.000 30.56584 509 ASP A O 1
ATOM 4021 N N . GLN A 1 513 ? 69.48139 9.30935 92.55121 1.000 28.08165 510 GLN A N 1
ATOM 4022 C CA . GLN A 1 513 ? 70.47298 10.31234 92.16933 1.000 27.28100 510 GLN A CA 1
ATOM 4023 C C . GLN A 1 513 ? 71.37348 10.71000 93.33561 1.000 28.12987 510 GLN A C 1
ATOM 4024 O O . GLN A 1 513 ? 72.60677 10.68883 93.21426 1.000 25.13829 510 GLN A O 1
ATOM 4030 N N . GLY A 1 514 ? 70.77209 11.06935 94.47332 1.000 30.20928 511 GLY A N 1
ATOM 4031 C CA . GLY A 1 514 ? 71.54349 11.61793 95.57604 1.000 24.67146 511 GLY A CA 1
ATOM 4032 C C . GLY A 1 514 ? 72.52303 10.63662 96.18695 1.000 26.05694 511 GLY A C 1
ATOM 4033 O O . GLY A 1 514 ? 73.57753 11.04013 96.68951 1.000 28.33709 511 GLY A O 1
ATOM 4034 N N . ARG A 1 515 ? 72.20584 9.33815 96.14655 1.000 26.19372 512 ARG A N 1
ATOM 4035 C CA . ARG A 1 515 ? 73.10003 8.35271 96.74473 1.000 29.23468 512 ARG A CA 1
ATOM 4036 C C . ARG A 1 515 ? 74.46559 8.33083 96.07134 1.000 29.85981 512 ARG A C 1
ATOM 4037 O O . ARG A 1 515 ? 75.41372 7.77029 96.63365 1.000 29.77114 512 ARG A O 1
ATOM 4045 N N . ASN A 1 516 ? 74.58469 8.92722 94.88367 1.000 28.17328 513 ASN A N 1
ATOM 4046 C CA . ASN A 1 516 ? 75.84110 8.97891 94.14820 1.000 26.71051 513 ASN A CA 1
ATOM 4047 C C . ASN A 1 516 ? 76.79738 10.05440 94.65174 1.000 30.50742 513 ASN A C 1
ATOM 4048 O O . ASN A 1 516 ? 77.94086 10.09675 94.18563 1.000 30.11961 513 ASN A O 1
ATOM 4053 N N . PHE A 1 517 ? 76.36481 10.92247 95.56650 1.000 26.81204 514 PHE A N 1
ATOM 4054 C CA . PHE A 1 517 ? 77.16763 12.03717 96.05954 1.000 26.24167 514 PHE A CA 1
ATOM 4055 C C . PHE A 1 517 ? 77.54389 11.81318 97.51929 1.000 33.14804 514 PHE A C 1
ATOM 4056 O O . PHE A 1 517 ? 76.75221 11.26792 98.29598 1.000 29.37958 514 PHE A O 1
ATOM 4064 N N . ASP A 1 518 ? 78.75500 12.23571 97.89774 1.000 32.95141 515 ASP A N 1
ATOM 4065 C CA . ASP A 1 518 ? 79.24534 11.99366 99.24581 1.000 33.95163 515 ASP A CA 1
ATOM 4066 C C . ASP A 1 518 ? 78.97472 13.20425 100.14175 1.000 31.34452 515 ASP A C 1
ATOM 4067 O O . ASP A 1 518 ? 78.29822 14.16066 99.74842 1.000 31.21697 515 ASP A O 1
ATOM 4072 N N . LYS A 1 519 ? 79.53292 13.17813 101.35690 1.000 29.95937 516 LYS A N 1
ATOM 4073 C CA . LYS A 1 519 ? 79.23558 14.21739 102.34003 1.000 29.64165 516 LYS A CA 1
ATOM 4074 C C . LYS A 1 519 ? 79.73315 15.59059 101.91168 1.000 33.51309 516 LYS A C 1
ATOM 4075 O O . LYS A 1 519 ? 79.20861 16.59964 102.39397 1.000 36.50152 516 LYS A O 1
ATOM 4081 N N . ASP A 1 520 ? 80.72215 15.65410 101.01991 1.000 30.19612 517 ASP A N 1
ATOM 4082 C CA . ASP A 1 520 ? 81.26677 16.91762 100.53167 1.000 28.08991 517 ASP A CA 1
ATOM 4083 C C . ASP A 1 520 ? 80.56502 17.43006 99.28079 1.000 35.01506 517 ASP A C 1
ATOM 4084 O O . ASP A 1 520 ? 80.92457 18.50556 98.78407 1.000 35.18268 517 ASP A O 1
ATOM 4089 N N . GLY A 1 521 ? 79.58301 16.69492 98.76029 1.000 29.54202 518 GLY A N 1
ATOM 4090 C CA . GLY A 1 521 ? 78.92860 17.05533 97.51751 1.000 26.35087 518 GLY A CA 1
ATOM 4091 C C . GLY A 1 521 ? 79.60282 16.54734 96.26124 1.000 32.51917 518 GLY A C 1
ATOM 4092 O O . GLY A 1 521 ? 79.24988 16.99016 95.16297 1.000 29.90414 518 GLY A O 1
ATOM 4093 N N . ASN A 1 522 ? 80.55819 15.63339 96.38063 1.000 30.05069 519 ASN A N 1
ATOM 4094 C CA . ASN A 1 522 ? 81.28567 15.12203 95.22958 1.000 39.88268 519 ASN A CA 1
ATOM 4095 C C . ASN A 1 522 ? 80.67542 13.80895 94.75738 1.000 36.84777 519 ASN A C 1
ATOM 4096 O O . ASN A 1 522 ? 80.20698 12.99392 95.55807 1.000 29.96169 519 ASN A O 1
ATOM 4101 N N . MET A 1 523 ? 80.67810 13.61430 93.43728 1.000 31.73421 520 MET A N 1
ATOM 4102 C CA . MET A 1 523 ? 80.10744 12.41099 92.83400 1.000 30.51265 520 MET A CA 1
ATOM 4103 C C . MET A 1 523 ? 81.14870 11.30115 92.95525 1.000 33.70168 520 MET A C 1
ATOM 4104 O O . MET A 1 523 ? 81.92137 11.01825 92.03479 1.000 34.44266 520 MET A O 1
ATOM 4109 N N . ILE A 1 524 ? 81.18050 10.68138 94.13905 1.000 30.78441 521 ILE A N 1
ATOM 4110 C CA . ILE A 1 524 ? 82.13757 9.62993 94.47159 1.000 35.66698 521 ILE A CA 1
ATOM 4111 C C . ILE A 1 524 ? 81.37211 8.44371 95.03282 1.000 31.90866 521 ILE A C 1
ATOM 4112 O O . ILE A 1 524 ? 80.48080 8.61426 95.86942 1.000 33.41539 521 ILE A O 1
ATOM 4117 N N . ASN A 1 525 ? 81.73290 7.23929 94.59409 1.000 34.18651 522 ASN A N 1
ATOM 4118 C CA . ASN A 1 525 ? 81.01996 6.03274 95.00043 1.000 34.65587 522 ASN A CA 1
ATOM 4119 C C . ASN A 1 525 ? 81.38365 5.66408 96.43796 1.000 37.04008 522 ASN A C 1
ATOM 4120 O O . ASN A 1 525 ? 82.56088 5.47640 96.75250 1.000 37.48853 522 ASN A O 1
ATOM 4125 N N . TRP A 1 526 ? 80.37979 5.56013 97.31539 1.000 33.01337 523 TRP A N 1
ATOM 4126 C CA . TRP A 1 526 ? 80.61247 5.12339 98.68883 1.000 35.37818 523 TRP A CA 1
ATOM 4127 C C . TRP A 1 526 ? 79.87323 3.82940 99.01674 1.000 34.02798 523 TRP A C 1
ATOM 4128 O O . TRP A 1 526 ? 79.75831 3.46725 100.19321 1.000 35.20455 523 TRP A O 1
ATOM 4139 N N . TRP A 1 527 ? 79.41488 3.10417 97.99759 1.000 39.84279 524 TRP A N 1
ATOM 4140 C CA . TRP A 1 527 ? 78.63986 1.87837 98.14982 1.000 36.36561 524 TRP A CA 1
ATOM 4141 C C . TRP A 1 527 ? 79.47770 0.65936 97.78820 1.000 37.33298 524 TRP A C 1
ATOM 4142 O O . TRP A 1 527 ? 80.23556 0.69049 96.81695 1.000 36.37737 524 TRP A O 1
ATOM 4153 N N . THR A 1 528 ? 79.31288 -0.42825 98.54308 1.000 39.42450 525 THR A N 1
ATOM 4154 C CA . THR A 1 528 ? 79.79051 -1.71253 98.04900 1.000 40.34728 525 THR A CA 1
ATOM 4155 C C . THR A 1 528 ? 78.95721 -2.13612 96.84424 1.000 39.04362 525 THR A C 1
ATOM 4156 O O . THR A 1 528 ? 77.81787 -1.69326 96.65638 1.000 38.92533 525 THR A O 1
ATOM 4160 N N . ALA A 1 529 ? 79.54762 -2.99069 96.00728 1.000 41.08600 526 ALA A N 1
ATOM 4161 C CA . ALA A 1 529 ? 78.82147 -3.49782 94.84821 1.000 40.99481 526 ALA A CA 1
ATOM 4162 C C . ALA A 1 529 ? 77.56473 -4.24957 95.27336 1.000 49.44452 526 ALA A C 1
ATOM 4163 O O . ALA A 1 529 ? 76.50156 -4.09263 94.66049 1.000 42.12900 526 ALA A O 1
ATOM 4165 N N . GLU A 1 530 ? 77.66105 -5.05043 96.33902 1.000 40.98126 527 GLU A N 1
ATOM 4166 C CA . GLU A 1 530 ? 76.50736 -5.81810 96.79909 1.000 42.34508 527 GLU A CA 1
ATOM 4167 C C . GLU A 1 530 ? 75.37222 -4.90197 97.24320 1.000 42.12072 527 GLU A C 1
ATOM 4168 O O . GLU A 1 530 ? 74.21190 -5.10473 96.86733 1.000 39.77114 527 GLU A O 1
ATOM 4174 N N . ASP A 1 531 ? 75.68493 -3.88833 98.05405 1.000 42.87632 528 ASP A N 1
ATOM 4175 C CA . ASP A 1 531 ? 74.63362 -3.01202 98.56447 1.000 41.18359 528 ASP A CA 1
ATOM 4176 C C . ASP A 1 531 ? 74.04017 -2.14685 97.46198 1.000 37.43264 528 ASP A C 1
ATOM 4177 O O . ASP A 1 531 ? 72.83774 -1.85864 97.48330 1.000 33.36750 528 ASP A O 1
ATOM 4182 N N . ALA A 1 532 ? 74.86076 -1.72067 96.49717 1.000 36.67047 529 ALA A N 1
ATOM 4183 C CA . ALA A 1 532 ? 74.34081 -0.91642 95.39604 1.000 40.01158 529 ALA A CA 1
ATOM 4184 C C . ALA A 1 532 ? 73.38889 -1.73001 94.53254 1.000 34.31764 529 ALA A C 1
ATOM 4185 O O . ALA A 1 532 ? 72.36297 -1.21582 94.07433 1.000 35.13361 529 ALA A O 1
ATOM 4187 N N . GLN A 1 533 ? 73.70147 -3.00841 94.31984 1.000 39.11385 530 GLN A N 1
ATOM 4188 C CA . GLN A 1 533 ? 72.83392 -3.85550 93.51124 1.000 36.19478 530 GLN A CA 1
ATOM 4189 C C . GLN A 1 533 ? 71.50593 -4.10942 94.21387 1.000 37.17437 530 GLN A C 1
ATOM 4190 O O . GLN A 1 533 ? 70.45048 -4.12523 93.56772 1.000 36.19993 530 GLN A O 1
ATOM 4196 N N . LYS A 1 534 ? 71.53385 -4.29237 95.53893 1.000 35.29245 531 LYS A N 1
ATOM 4197 C CA . LYS A 1 534 ? 70.28685 -4.44314 96.28373 1.000 37.35053 531 LYS A CA 1
ATOM 4198 C C . LYS A 1 534 ? 69.43043 -3.19212 96.16886 1.000 40.82492 531 LYS A C 1
ATOM 4199 O O . LYS A 1 534 ? 68.21353 -3.28025 95.97187 1.000 33.29215 531 LYS A O 1
ATOM 4205 N N . PHE A 1 535 ? 70.04994 -2.01366 96.28974 1.000 36.42216 532 PHE A N 1
ATOM 4206 C CA . PHE A 1 535 ? 69.30617 -0.76557 96.13580 1.000 35.24698 532 PHE A CA 1
ATOM 4207 C C . PHE A 1 535 ? 68.65760 -0.67709 94.75900 1.000 29.76863 532 PHE A C 1
ATOM 4208 O O . PHE A 1 535 ? 67.48428 -0.30683 94.63347 1.000 29.79150 532 PHE A O 1
ATOM 4216 N N . GLU A 1 536 ? 69.42031 -0.98487 93.70655 1.000 32.57356 533 GLU A N 1
ATOM 4217 C CA . GLU A 1 536 ? 68.90152 -0.82500 92.35059 1.000 35.22118 533 GLU A CA 1
ATOM 4218 C C . GLU A 1 536 ? 67.76841 -1.80083 92.07433 1.000 39.21879 533 GLU A C 1
ATOM 4219 O O . GLU A 1 536 ? 66.79008 -1.45289 91.40281 1.000 37.49600 533 GLU A O 1
ATOM 4225 N N . THR A 1 537 ? 67.89091 -3.03084 92.57440 1.000 35.62328 534 THR A N 1
ATOM 4226 C CA . THR A 1 537 ? 66.81582 -4.00327 92.42203 1.000 32.82764 534 THR A CA 1
ATOM 4227 C C . THR A 1 537 ? 65.54075 -3.50667 93.08485 1.000 35.71376 534 THR A C 1
ATOM 4228 O O . THR A 1 537 ? 64.45582 -3.56139 92.49643 1.000 33.82692 534 THR A O 1
ATOM 4232 N N . THR A 1 538 ? 65.65884 -2.98958 94.30643 1.000 31.48862 535 THR A N 1
ATOM 4233 C CA . THR A 1 538 ? 64.47231 -2.54576 95.02857 1.000 34.37998 535 THR A CA 1
ATOM 4234 C C . THR A 1 538 ? 63.89951 -1.26993 94.41759 1.000 35.89832 535 THR A C 1
ATOM 4235 O O . THR A 1 538 ? 62.67484 -1.09918 94.34906 1.000 31.06746 535 THR A O 1
ATOM 4239 N N . ALA A 1 539 ? 64.76499 -0.37048 93.94454 1.000 30.04540 536 ALA A N 1
ATOM 4240 C CA . ALA A 1 539 ? 64.27665 0.85094 93.30996 1.000 33.23822 536 ALA A CA 1
ATOM 4241 C C . ALA A 1 539 ? 63.55370 0.54074 92.00466 1.000 34.89871 536 ALA A C 1
ATOM 4242 O O . ALA A 1 539 ? 62.56677 1.20250 91.66198 1.000 32.28406 536 ALA A O 1
ATOM 4244 N N . ARG A 1 540 ? 64.04046 -0.45875 91.26201 1.000 31.30004 537 ARG A N 1
ATOM 4245 C CA . ARG A 1 540 ? 63.36349 -0.89291 90.04562 1.000 31.72148 537 ARG A CA 1
ATOM 4246 C C . ARG A 1 540 ? 61.95542 -1.39575 90.35231 1.000 33.60020 537 ARG A C 1
ATOM 4247 O O . ARG A 1 540 ? 61.02331 -1.18530 89.56598 1.000 32.48347 537 ARG A O 1
ATOM 4255 N N . LYS A 1 541 ? 61.78306 -2.06214 91.49642 1.000 36.31339 538 LYS A N 1
ATOM 4256 C CA . LYS A 1 541 ? 60.47288 -2.58871 91.86206 1.000 29.07597 538 LYS A CA 1
ATOM 4257 C C . LYS A 1 541 ? 59.50918 -1.46937 92.22795 1.000 28.86804 538 LYS A C 1
ATOM 4258 O O . LYS A 1 541 ? 58.30495 -1.56523 91.95362 1.000 32.21772 538 LYS A O 1
ATOM 4264 N N . LEU A 1 542 ? 60.01817 -0.39919 92.84788 1.000 26.19550 539 LEU A N 1
ATOM 4265 C CA . LEU A 1 542 ? 59.16649 0.74574 93.15191 1.000 26.06916 539 LEU A CA 1
ATOM 4266 C C . LEU A 1 542 ? 58.76286 1.47852 91.88113 1.000 29.72841 539 LEU A C 1
ATOM 4267 O O . LEU A 1 542 ? 57.63984 1.98363 91.78395 1.000 28.20349 539 LEU A O 1
ATOM 4272 N N . ALA A 1 543 ? 59.66467 1.54315 90.89601 1.000 28.03728 540 ALA A N 1
ATOM 4273 C CA . ALA A 1 543 ? 59.32541 2.15340 89.61410 1.000 26.28612 540 ALA A CA 1
ATOM 4274 C C . ALA A 1 543 ? 58.21422 1.37574 88.91868 1.000 28.22227 540 ALA A C 1
ATOM 4275 O O . ALA A 1 543 ? 57.22021 1.95627 88.46769 1.000 27.07419 540 ALA A O 1
ATOM 4277 N N . ASP A 1 544 ? 58.36680 0.05247 88.82886 1.000 28.05929 541 ASP A N 1
ATOM 4278 C CA . ASP A 1 544 ? 57.36202 -0.76750 88.16039 1.000 29.59272 541 ASP A CA 1
ATOM 4279 C C . ASP A 1 544 ? 56.02498 -0.70372 88.88648 1.000 36.69505 541 ASP A C 1
ATOM 4280 O O . ASP A 1 544 ? 54.96357 -0.71813 88.24947 1.000 35.36228 541 ASP A O 1
ATOM 4285 N N . GLN A 1 545 ? 56.05876 -0.62006 90.22044 1.000 31.87677 542 GLN A N 1
ATOM 4286 C CA . GLN A 1 545 ? 54.82592 -0.58461 91.00173 1.000 29.17495 542 GLN A CA 1
ATOM 4287 C C . GLN A 1 545 ? 53.96409 0.60623 90.60490 1.000 26.91662 542 GLN A C 1
ATOM 4288 O O . GLN A 1 545 ? 52.76664 0.46007 90.33566 1.000 31.55288 542 GLN A O 1
ATOM 4294 N N . PHE A 1 546 ? 54.56611 1.79637 90.54922 1.000 28.94486 543 PHE A N 1
ATOM 4295 C CA . PHE A 1 546 ? 53.81686 2.98839 90.17480 1.000 29.49097 543 PHE A CA 1
ATOM 4296 C C . PHE A 1 546 ? 53.43611 2.95731 88.69908 1.000 30.08155 543 PHE A C 1
ATOM 4297 O O . PHE A 1 546 ? 52.36130 3.43841 88.32387 1.000 32.63072 543 PHE A O 1
ATOM 4305 N N . SER A 1 547 ? 54.29449 2.38173 87.84816 1.000 27.77098 544 SER A N 1
ATOM 4306 C CA . SER A 1 547 ? 54.02212 2.32931 86.41358 1.000 27.81673 544 SER A CA 1
ATOM 4307 C C . SER A 1 547 ? 52.80984 1.47500 86.05515 1.000 35.12384 544 SER A C 1
ATOM 4308 O O . SER A 1 547 ? 52.33845 1.54884 84.91400 1.000 38.29213 544 SER A O 1
ATOM 4311 N N . GLU A 1 548 ? 52.29135 0.67235 86.97907 1.000 32.17277 545 GLU A N 1
ATOM 4312 C CA . GLU A 1 548 ? 51.09839 -0.11607 86.69097 1.000 35.68095 545 GLU A CA 1
ATOM 4313 C C . GLU A 1 548 ? 49.80644 0.57993 87.10015 1.000 39.53580 545 GLU A C 1
ATOM 4314 O O . GLU A 1 548 ? 48.72195 0.07014 86.79101 1.000 41.96851 545 GLU A O 1
ATOM 4320 N N . ILE A 1 549 ? 49.89840 1.71058 87.77805 1.000 29.98425 546 ILE A N 1
ATOM 4321 C CA . ILE A 1 549 ? 48.73886 2.48415 88.21517 1.000 28.90486 546 ILE A CA 1
ATOM 4322 C C . ILE A 1 549 ? 48.30104 3.39557 87.07485 1.000 40.00824 546 ILE A C 1
ATOM 4323 O O . ILE A 1 549 ? 49.13340 4.03398 86.41914 1.000 35.38606 546 ILE A O 1
ATOM 4328 N N . TYR A 1 550 ? 46.99510 3.45839 86.82607 1.000 32.30451 547 TYR A N 1
ATOM 4329 C CA . TYR A 1 550 ? 46.45497 4.36945 85.82702 1.000 35.37863 547 TYR A CA 1
ATOM 4330 C C . TYR A 1 550 ? 46.11256 5.70573 86.47212 1.000 32.53942 547 TYR A C 1
ATOM 4331 O O . TYR A 1 550 ? 45.55939 5.75179 87.57416 1.000 44.95845 547 TYR A O 1
ATOM 4340 N N . VAL A 1 551 ? 46.47404 6.79328 85.78644 1.000 30.82659 548 VAL A N 1
ATOM 4341 C CA . VAL A 1 551 ? 46.11047 8.14277 86.21490 1.000 27.55495 548 VAL A CA 1
ATOM 4342 C C . VAL A 1 551 ? 44.90448 8.66524 85.44495 1.000 33.96241 548 VAL A C 1
ATOM 4343 O O . VAL A 1 551 ? 44.24715 9.61044 85.90650 1.000 32.10536 548 VAL A O 1
ATOM 4347 N N . ALA A 1 552 ? 44.61267 8.09310 84.28596 1.000 36.73680 549 ALA A N 1
ATOM 4348 C CA . ALA A 1 552 ? 43.45844 8.41718 83.46768 1.000 39.05708 549 ALA A CA 1
ATOM 4349 C C . ALA A 1 552 ? 43.21669 7.20668 82.58621 1.000 46.56148 549 ALA A C 1
ATOM 4350 O O . ALA A 1 552 ? 44.00183 6.25543 82.58873 1.000 39.44223 549 ALA A O 1
ATOM 4352 N N . ASP A 1 553 ? 42.12369 7.25202 81.82862 1.000 45.39862 550 ASP A N 1
ATOM 4353 C CA . ASP A 1 553 ? 41.75077 6.13292 80.97411 1.000 44.24369 550 ASP A CA 1
ATOM 4354 C C . ASP A 1 553 ? 42.83504 5.83421 79.94451 1.000 59.68447 550 ASP A C 1
ATOM 4355 O O . ASP A 1 553 ? 43.09909 6.64535 79.05052 1.000 53.12972 550 ASP A O 1
ATOM 4360 N N . GLY A 1 554 ? 43.47441 4.67239 80.07153 1.000 46.75737 551 GLY A N 1
ATOM 4361 C CA . GLY A 1 554 ? 44.52117 4.27831 79.15471 1.000 41.09566 551 GLY A CA 1
ATOM 4362 C C . GLY A 1 554 ? 45.84140 4.99084 79.33336 1.000 46.27303 551 GLY A C 1
ATOM 4363 O O . GLY A 1 554 ? 46.71257 4.87144 78.46296 1.000 43.97279 551 GLY A O 1
ATOM 4364 N N . VAL A 1 555 ? 46.02320 5.72562 80.42662 1.000 48.14375 552 VAL A N 1
ATOM 4365 C CA . VAL A 1 555 ? 47.25063 6.47069 80.68419 1.000 38.40765 552 VAL A CA 1
ATOM 4366 C C . VAL A 1 555 ? 47.79674 6.01127 82.02642 1.000 39.50622 552 VAL A C 1
ATOM 4367 O O . VAL A 1 555 ? 47.17149 6.24030 83.06809 1.000 34.16799 552 VAL A O 1
ATOM 4371 N N . ARG A 1 556 ? 48.95989 5.36813 82.00750 1.000 33.31770 553 ARG A N 1
ATOM 4372 C CA . ARG A 1 556 ? 49.59460 4.90641 83.23263 1.000 31.36576 553 ARG A CA 1
ATOM 4373 C C . ARG A 1 556 ? 50.47300 5.99660 83.83304 1.000 28.20950 553 ARG A C 1
ATOM 4374 O O . ARG A 1 556 ? 50.96000 6.88550 83.13071 1.000 33.49891 553 ARG A O 1
ATOM 4382 N N . ALA A 1 557 ? 50.66204 5.92832 85.14881 1.000 26.67887 554 ALA A N 1
ATOM 4383 C CA . ALA A 1 557 ? 51.66344 6.76507 85.78711 1.000 25.57844 554 ALA A CA 1
ATOM 4384 C C . ALA A 1 557 ? 53.04360 6.42197 85.23603 1.000 28.44403 554 ALA A C 1
ATOM 4385 O O . ALA A 1 557 ? 53.28174 5.32149 84.73110 1.000 27.97355 554 ALA A O 1
ATOM 4387 N N . ASN A 1 558 ? 53.96220 7.38373 85.32897 1.000 25.66648 555 ASN A N 1
ATOM 4388 C CA . ASN A 1 558 ? 55.34731 7.16471 84.90634 1.000 28.44262 555 ASN A CA 1
ATOM 4389 C C . ASN A 1 558 ? 56.16847 6.89515 86.16177 1.000 26.55337 555 ASN A C 1
ATOM 4390 O O . ASN A 1 558 ? 56.67728 7.81609 86.80566 1.000 26.62216 555 ASN A O 1
ATOM 4395 N N . GLY A 1 559 ? 56.29692 5.61040 86.50814 1.000 26.65385 556 GLY A N 1
ATOM 4396 C CA . GLY A 1 559 ? 57.04171 5.22672 87.69592 1.000 24.87856 556 GLY A CA 1
ATOM 4397 C C . GLY A 1 559 ? 58.54018 5.40233 87.56620 1.000 28.14818 556 GLY A C 1
ATOM 4398 O O . GLY A 1 559 ? 59.23635 5.47103 88.58525 1.000 27.48518 556 GLY A O 1
ATOM 4399 N N . ASN A 1 560 ? 59.05800 5.45766 86.33557 1.000 29.00113 557 ASN A N 1
ATOM 4400 C CA . ASN A 1 560 ? 60.48196 5.72077 86.16149 1.000 27.27995 557 ASN A CA 1
ATOM 4401 C C . ASN A 1 560 ? 60.79684 7.19509 86.35946 1.000 31.61213 557 ASN A C 1
ATOM 4402 O O . ASN A 1 560 ? 61.75834 7.53920 87.05341 1.000 30.41007 557 ASN A O 1
ATOM 4407 N N . MET A 1 561 ? 59.99221 8.07600 85.76580 1.000 26.17107 558 MET A N 1
ATOM 4408 C CA . MET A 1 561 ? 60.25238 9.50569 85.87378 1.000 31.95481 558 MET A CA 1
ATOM 4409 C C . MET A 1 561 ? 60.05837 10.00693 87.29933 1.000 31.99987 558 MET A C 1
ATOM 4410 O O . MET A 1 561 ? 60.77017 10.92383 87.73594 1.000 25.70719 558 MET A O 1
ATOM 4415 N N . THR A 1 562 ? 59.10171 9.42984 88.03099 1.000 23.29024 559 THR A N 1
ATOM 4416 C CA . THR A 1 562 ? 58.79156 9.84709 89.39302 1.000 21.99796 559 THR A CA 1
ATOM 4417 C C . THR A 1 562 ? 59.55941 9.05440 90.44772 1.000 24.04302 559 THR A C 1
ATOM 4418 O O . THR A 1 562 ? 59.27910 9.21242 91.63973 1.000 23.53289 559 THR A O 1
ATOM 4422 N N . LEU A 1 563 ? 60.52585 8.22237 90.03862 1.000 24.07977 560 LEU A N 1
ATOM 4423 C CA . LEU A 1 563 ? 61.15908 7.29392 90.97290 1.000 23.34814 560 LEU A CA 1
ATOM 4424 C C . LEU A 1 563 ? 61.81722 8.03016 92.13667 1.000 23.47090 560 LEU A C 1
ATOM 4425 O O . LEU A 1 563 ? 61.65449 7.63942 93.29911 1.000 25.69114 560 LEU A O 1
ATOM 4430 N N . GLY A 1 564 ? 62.57994 9.09051 91.84519 1.000 22.45168 561 GLY A N 1
ATOM 4431 C CA . GLY A 1 564 ? 63.26751 9.80398 92.91292 1.000 21.79762 561 GLY A CA 1
ATOM 4432 C C . GLY A 1 564 ? 62.30080 10.40605 93.91608 1.000 26.49693 561 GLY A C 1
ATOM 4433 O O . GLY A 1 564 ? 62.53003 10.35815 95.12910 1.000 22.96170 561 GLY A O 1
ATOM 4434 N N . GLU A 1 565 ? 61.19584 10.96334 93.42540 1.000 25.02749 562 GLU A N 1
ATOM 4435 C CA . GLU A 1 565 ? 60.23256 11.59027 94.32281 1.000 29.86624 562 GLU A CA 1
ATOM 4436 C C . GLU A 1 565 ? 59.47494 10.55102 95.14097 1.000 26.71222 562 GLU A C 1
ATOM 4437 O O . GLU A 1 565 ? 59.14571 10.79339 96.31001 1.000 26.00814 562 GLU A O 1
ATOM 4443 N N . ASN A 1 566 ? 59.17705 9.39177 94.54680 1.000 26.15528 563 ASN A N 1
ATOM 4444 C CA . ASN A 1 566 ? 58.46950 8.35775 95.29573 1.000 22.57182 563 ASN A CA 1
ATOM 4445 C C . ASN A 1 566 ? 59.37528 7.72366 96.34316 1.000 27.03882 563 ASN A C 1
ATOM 4446 O O . ASN A 1 566 ? 58.91396 7.35689 97.43533 1.000 22.39455 563 ASN A O 1
ATOM 4451 N N . ILE A 1 567 ? 60.66936 7.58531 96.03973 1.000 20.06801 564 ILE A N 1
ATOM 4452 C CA . ILE A 1 567 ? 61.60703 7.17076 97.08060 1.000 22.81750 564 ILE A CA 1
ATOM 4453 C C . ILE A 1 567 ? 61.61869 8.19379 98.21233 1.000 25.73463 564 ILE A C 1
ATOM 4454 O O . ILE A 1 567 ? 61.55891 7.83847 99.39658 1.000 25.19189 564 ILE A O 1
ATOM 4459 N N . ALA A 1 568 ? 61.67757 9.48444 97.86123 1.000 24.59585 565 ALA A N 1
ATOM 4460 C CA . ALA A 1 568 ? 61.76890 10.52709 98.88093 1.000 23.51484 565 ALA A CA 1
ATOM 4461 C C . ALA A 1 568 ? 60.50120 10.60696 99.73015 1.000 26.21470 565 ALA A C 1
ATOM 4462 O O . ALA A 1 568 ? 60.58059 10.82148 100.94798 1.000 24.55179 565 ALA A O 1
ATOM 4464 N N . ASP A 1 569 ? 59.32763 10.45272 99.10745 1.000 23.55529 566 ASP A N 1
ATOM 4465 C CA . ASP A 1 569 ? 58.07438 10.39672 99.86238 1.000 25.76659 566 ASP A CA 1
ATOM 4466 C C . ASP A 1 569 ? 58.07843 9.24390 100.85574 1.000 25.99291 566 ASP A C 1
ATOM 4467 O O . ASP A 1 569 ? 57.72173 9.41253 102.02841 1.000 24.39543 566 ASP A O 1
ATOM 4472 N N . GLN A 1 570 ? 58.42497 8.04407 100.38140 1.000 23.15680 567 GLN A N 1
ATOM 4473 C CA . GLN A 1 570 ? 58.43542 6.87457 101.24882 1.000 22.49186 567 GLN A CA 1
ATOM 4474 C C . GLN A 1 570 ? 59.40377 7.06090 102.40932 1.000 24.43720 567 GLN A C 1
ATOM 4475 O O . GLN A 1 570 ? 59.06079 6.78261 103.56348 1.000 23.94134 567 GLN A O 1
ATOM 4481 N N . GLY A 1 571 ? 60.61430 7.54618 102.12154 1.000 22.67785 568 GLY A N 1
ATOM 4482 C CA . GLY A 1 571 ? 61.57638 7.78185 103.18301 1.000 25.24112 568 GLY A CA 1
ATOM 4483 C C . GLY A 1 571 ? 61.09932 8.81631 104.18225 1.000 28.14808 568 GLY A C 1
ATOM 4484 O O . GLY A 1 571 ? 61.26439 8.64259 105.39225 1.000 30.59688 568 GLY A O 1
ATOM 4485 N N . GLY A 1 572 ? 60.49172 9.89962 103.69464 1.000 23.41840 569 GLY A N 1
ATOM 4486 C CA . GLY A 1 572 ? 60.00366 10.92806 104.60097 1.000 25.66854 569 GLY A CA 1
ATOM 4487 C C . GLY A 1 572 ? 58.90848 10.42248 105.52186 1.000 23.75588 569 GLY A C 1
ATOM 4488 O O . GLY A 1 572 ? 58.84406 10.80675 106.69507 1.000 27.56457 569 GLY A O 1
ATOM 4489 N N . LEU A 1 573 ? 58.03020 9.56016 105.00289 1.000 23.25660 570 LEU A N 1
ATOM 4490 C CA . LEU A 1 573 ? 56.99559 8.94920 105.83598 1.000 22.77757 570 LEU A CA 1
ATOM 4491 C C . LEU A 1 573 ? 57.61389 8.06230 106.91471 1.000 24.81914 570 LEU A C 1
ATOM 4492 O O . LEU A 1 573 ? 57.25768 8.16020 108.09749 1.000 25.79945 570 LEU A O 1
ATOM 4497 N N . LEU A 1 574 ? 58.56291 7.20334 106.52624 1.000 23.31431 571 LEU A N 1
ATOM 4498 C CA . LEU A 1 574 ? 59.17785 6.28450 107.48439 1.000 25.42182 571 LEU A CA 1
ATOM 4499 C C . LEU A 1 574 ? 59.99703 7.02836 108.53162 1.000 26.58130 571 LEU A C 1
ATOM 4500 O O . LEU A 1 574 ? 59.93081 6.69758 109.72221 1.000 25.45524 571 LEU A O 1
ATOM 4505 N N . ILE A 1 575 ? 60.78535 8.02608 108.10916 1.000 24.62745 572 ILE A N 1
ATOM 4506 C CA . ILE A 1 575 ? 61.66145 8.72973 109.04144 1.000 26.92439 572 ILE A CA 1
ATOM 4507 C C . ILE A 1 575 ? 60.85109 9.61770 109.97686 1.000 25.40383 572 ILE A C 1
ATOM 4508 O O . ILE A 1 575 ? 61.12588 9.67984 111.18071 1.000 26.95696 572 ILE A O 1
ATOM 4513 N N . SER A 1 576 ? 59.85555 10.33701 109.44570 1.000 25.74931 573 SER A N 1
ATOM 4514 C CA . SER A 1 576 ? 59.08751 11.23612 110.30591 1.000 22.65582 573 SER A CA 1
ATOM 4515 C C . SER A 1 576 ? 58.23593 10.45358 111.29743 1.000 27.09051 573 SER A C 1
ATOM 4516 O O . SER A 1 576 ? 58.05305 10.88332 112.44500 1.000 25.05283 573 SER A O 1
ATOM 4519 N N . TYR A 1 577 ? 57.69773 9.30912 110.87218 1.000 23.91701 574 TYR A N 1
ATOM 4520 C CA . TYR A 1 577 ? 56.94828 8.47032 111.80067 1.000 25.70124 574 TYR A CA 1
ATOM 4521 C C . TYR A 1 577 ? 57.83601 8.02574 112.96358 1.000 27.22978 574 TYR A C 1
ATOM 4522 O O . TYR A 1 577 ? 57.42419 8.08372 114.12822 1.000 26.33086 574 TYR A O 1
ATOM 4531 N N . LEU A 1 578 ? 59.07245 7.59864 112.66682 1.000 25.65306 575 LEU A N 1
ATOM 4532 C CA . LEU A 1 578 ? 59.99228 7.20009 113.73320 1.000 27.34429 575 LEU A CA 1
ATOM 4533 C C . LEU A 1 578 ? 60.33039 8.37965 114.63993 1.000 31.71320 575 LEU A C 1
ATOM 4534 O O . LEU A 1 578 ? 60.32349 8.24855 115.87085 1.000 29.67985 575 LEU A O 1
ATOM 4539 N N . ALA A 1 579 ? 60.62073 9.54332 114.05018 1.000 28.72984 576 ALA A N 1
ATOM 4540 C CA . ALA A 1 579 ? 60.83064 10.74595 114.85290 1.000 29.70969 576 ALA A CA 1
ATOM 4541 C C . ALA A 1 579 ? 59.62114 11.03708 115.73498 1.000 28.59493 576 ALA A C 1
ATOM 4542 O O . ALA A 1 579 ? 59.76934 11.37819 116.91470 1.000 30.16847 576 ALA A O 1
ATOM 4544 N N . PHE A 1 580 ? 58.41622 10.90306 115.17672 1.000 27.32188 577 PHE A N 1
ATOM 4545 C CA . PHE A 1 580 ? 57.19750 11.14811 115.94156 1.000 27.67440 577 PHE A CA 1
ATOM 4546 C C . PHE A 1 580 ? 57.05749 10.16308 117.10141 1.000 31.18127 577 PHE A C 1
ATOM 4547 O O . PHE A 1 580 ? 56.74315 10.56439 118.22855 1.000 30.61609 577 PHE A O 1
ATOM 4555 N N . ARG A 1 581 ? 57.30639 8.87352 116.85368 1.000 29.34140 578 ARG A N 1
ATOM 4556 C CA . ARG A 1 581 ? 57.25221 7.89549 117.93961 1.000 31.08630 578 ARG A CA 1
ATOM 4557 C C . ARG A 1 581 ? 58.32311 8.17400 118.98794 1.000 37.54045 578 ARG A C 1
ATOM 4558 O O . ARG A 1 581 ? 58.07124 8.03822 120.19237 1.000 35.31735 578 ARG A O 1
ATOM 4566 N N . ASN A 1 582 ? 59.52884 8.56013 118.55190 1.000 32.80967 579 ASN A N 1
ATOM 4567 C CA . ASN A 1 582 ? 60.57841 8.90443 119.50897 1.000 34.72380 579 ASN A CA 1
ATOM 4568 C C . ASN A 1 582 ? 60.13913 10.03970 120.42300 1.000 36.47231 579 ASN A C 1
ATOM 4569 O O . ASN A 1 582 ? 60.35805 9.98942 121.63982 1.000 40.13575 579 ASN A O 1
ATOM 4574 N N . ALA A 1 583 ? 59.52187 11.07659 119.85285 1.000 34.31386 580 ALA A N 1
ATOM 4575 C CA . ALA A 1 583 ? 59.04998 12.19212 120.65904 1.000 35.27029 580 ALA A CA 1
ATOM 4576 C C . ALA A 1 583 ? 57.89952 11.79463 121.57321 1.000 42.78704 580 ALA A C 1
ATOM 4577 O O . ALA A 1 583 ? 57.68462 12.45353 122.59540 1.000 43.58214 580 ALA A O 1
ATOM 4579 N N . ALA A 1 584 ? 57.17378 10.72661 121.23973 1.000 35.39814 581 ALA A N 1
ATOM 4580 C CA . ALA A 1 584 ? 56.02429 10.28480 122.01483 1.000 38.97531 581 ALA A CA 1
ATOM 4581 C C . ALA A 1 584 ? 56.38323 9.33540 123.15094 1.000 41.81342 581 ALA A C 1
ATOM 4582 O O . ALA A 1 584 ? 55.52729 9.07939 124.00808 1.000 43.01112 581 ALA A O 1
ATOM 4584 N N . LYS A 1 585 ? 57.61014 8.81619 123.18234 1.000 39.32367 582 LYS A N 1
ATOM 4585 C CA . LYS A 1 585 ? 58.02540 7.88850 124.23198 1.000 46.98851 582 LYS A CA 1
ATOM 4586 C C . LYS A 1 585 ? 57.77728 8.47216 125.61579 1.000 50.86971 582 LYS A C 1
ATOM 4587 O O . LYS A 1 585 ? 58.12780 9.62242 125.89230 1.000 56.79540 582 LYS A O 1
ATOM 4593 N N . GLY A 1 586 ? 57.17117 7.66919 126.48669 1.000 60.53722 583 GLY A N 1
ATOM 4594 C CA . GLY A 1 586 ? 56.93947 8.10699 127.84664 1.000 54.26694 583 GLY A CA 1
ATOM 4595 C C . GLY A 1 586 ? 55.80750 9.09123 128.01609 1.000 71.93432 583 GLY A C 1
ATOM 4596 O O . GLY A 1 586 ? 55.75542 9.79216 129.03112 1.000 72.86997 583 GLY A O 1
ATOM 4597 N N . GLU A 1 587 ? 54.89806 9.17276 127.04998 1.000 57.69018 584 GLU A N 1
ATOM 4598 C CA . GLU A 1 587 ? 53.72261 10.02224 127.15667 1.000 63.10453 584 GLU A CA 1
ATOM 4599 C C . GLU A 1 587 ? 52.47481 9.16012 127.06755 1.000 55.08833 584 GLU A C 1
ATOM 4600 O O . GLU A 1 587 ? 52.44324 8.17843 126.31921 1.000 54.31695 584 GLU A O 1
ATOM 4606 N N . VAL A 1 588 ? 51.45075 9.51503 127.84330 1.000 60.37259 585 VAL A N 1
ATOM 4607 C CA . VAL A 1 588 ? 50.17215 8.83598 127.69908 1.000 64.90508 585 VAL A CA 1
ATOM 4608 C C . VAL A 1 588 ? 49.53752 9.27054 126.38568 1.000 69.81218 585 VAL A C 1
ATOM 4609 O O . VAL A 1 588 ? 49.40549 10.46869 126.10013 1.000 67.47029 585 VAL A O 1
ATOM 4613 N N . MET A 1 589 ? 49.20119 8.29320 125.55269 1.000 61.75384 586 MET A N 1
ATOM 4614 C CA . MET A 1 589 ? 48.50855 8.56697 124.30457 1.000 63.11137 586 MET A CA 1
ATOM 4615 C C . MET A 1 589 ? 47.14764 9.19115 124.59462 1.000 70.25186 586 MET A C 1
ATOM 4616 O O . MET A 1 589 ? 46.36380 8.66014 125.38836 1.000 76.45589 586 MET A O 1
ATOM 4621 N N . GLU A 1 590 ? 46.86612 10.32431 123.95666 1.000 42.10422 587 GLU A N 1
ATOM 4622 C CA . GLU A 1 590 ? 45.57872 10.99344 124.09185 1.000 44.83353 587 GLU A CA 1
ATOM 4623 C C . GLU A 1 590 ? 44.93018 11.12367 122.72375 1.000 36.19462 587 GLU A C 1
ATOM 4624 O O . GLU A 1 590 ? 45.55668 11.61196 121.78044 1.000 37.71436 587 GLU A O 1
ATOM 4630 N N . GLU A 1 591 ? 43.68075 10.68776 122.61866 1.000 41.61150 588 GLU A N 1
ATOM 4631 C CA . GLU A 1 591 ? 42.94529 10.86088 121.37703 1.000 38.78886 588 GLU A CA 1
ATOM 4632 C C . GLU A 1 591 ? 42.50770 12.31085 121.22352 1.000 32.86630 588 GLU A C 1
ATOM 4633 O O . GLU A 1 591 ? 42.12508 12.96738 122.19490 1.000 34.36652 588 GLU A O 1
ATOM 4639 N N . ILE A 1 592 ? 42.56237 12.80850 119.99162 1.000 30.89152 589 ILE A N 1
ATOM 4640 C CA . ILE A 1 592 ? 42.04099 14.12557 119.65074 1.000 31.64159 589 ILE A CA 1
ATOM 4641 C C . ILE A 1 592 ? 41.11648 13.95406 118.45553 1.000 28.81432 589 ILE A C 1
ATOM 4642 O O . ILE A 1 592 ? 41.48900 13.29671 117.47522 1.000 27.53303 589 ILE A O 1
ATOM 4647 N N . ASP A 1 593 ? 39.91679 14.53670 118.53906 1.000 29.14427 590 ASP A N 1
ATOM 4648 C CA . ASP A 1 593 ? 38.87001 14.34006 117.52799 1.000 28.54884 590 ASP A CA 1
ATOM 4649 C C . ASP A 1 593 ? 38.55886 12.85329 117.32103 1.000 34.79392 590 ASP A C 1
ATOM 4650 O O . ASP A 1 593 ? 38.20364 12.43364 116.21497 1.000 30.86257 590 ASP A O 1
ATOM 4655 N N . GLY A 1 594 ? 38.69997 12.05090 118.37550 1.000 29.71481 591 GLY A N 1
ATOM 4656 C CA . GLY A 1 594 ? 38.51105 10.61268 118.29589 1.000 30.12634 591 GLY A CA 1
ATOM 4657 C C . GLY A 1 594 ? 39.60379 9.84492 117.57625 1.000 29.55191 591 GLY A C 1
ATOM 4658 O O . GLY A 1 594 ? 39.48940 8.61718 117.45082 1.000 30.99594 591 GLY A O 1
ATOM 4659 N N . PHE A 1 595 ? 40.66434 10.51207 117.11894 1.000 27.97900 592 PHE A N 1
ATOM 4660 C CA . PHE A 1 595 ? 41.76166 9.86755 116.40297 1.000 27.06353 592 PHE A CA 1
ATOM 4661 C C . PHE A 1 595 ? 42.92845 9.58371 117.34152 1.000 33.53611 592 PHE A C 1
ATOM 4662 O O . PHE A 1 595 ? 43.28815 10.42351 118.17156 1.000 29.23713 592 PHE A O 1
ATOM 4670 N N . THR A 1 596 ? 43.53277 8.40655 117.19023 1.000 28.27846 593 THR A N 1
ATOM 4671 C CA . THR A 1 596 ? 44.78290 8.13385 117.87271 1.000 29.09993 593 THR A CA 1
ATOM 4672 C C . THR A 1 596 ? 45.88012 9.01994 117.28486 1.000 27.85824 593 THR A C 1
ATOM 4673 O O . THR A 1 596 ? 45.78402 9.44715 116.13645 1.000 26.28190 593 THR A O 1
ATOM 4677 N N . PRO A 1 597 ? 46.92290 9.33406 118.06266 1.000 28.72166 594 PRO A N 1
ATOM 4678 C CA . PRO A 1 597 ? 48.06580 10.07417 117.48941 1.000 27.73395 594 PRO A CA 1
ATOM 4679 C C . PRO A 1 597 ? 48.63056 9.44445 116.22418 1.000 30.81095 594 PRO A C 1
ATOM 4680 O O . PRO A 1 597 ? 48.94747 10.17174 115.27539 1.000 25.02767 594 PRO A O 1
ATOM 4684 N N . ASP A 1 598 ? 48.76166 8.11199 116.17998 1.000 26.81111 595 ASP A N 1
ATOM 4685 C CA . ASP A 1 598 ? 49.23115 7.45801 114.95930 1.000 25.69629 595 ASP A CA 1
ATOM 4686 C C . ASP A 1 598 ? 48.33416 7.79378 113.77514 1.000 24.87421 595 ASP A C 1
ATOM 4687 O O . ASP A 1 598 ? 48.82525 8.08078 112.67873 1.000 23.04717 595 ASP A O 1
ATOM 4692 N N . GLN A 1 599 ? 47.01181 7.76271 113.97798 1.000 26.09685 596 GLN A N 1
ATOM 4693 C CA . GLN A 1 599 ? 46.08688 8.10670 112.90077 1.000 23.34220 596 GLN A CA 1
ATOM 4694 C C . GLN A 1 599 ? 46.22379 9.57067 112.50186 1.000 22.35787 596 GLN A C 1
ATOM 4695 O O . GLN A 1 599 ? 46.14723 9.90722 111.31404 1.000 23.89688 596 GLN A O 1
ATOM 4701 N N . ARG A 1 600 ? 46.42704 10.46132 113.47731 1.000 22.99008 597 ARG A N 1
ATOM 4702 C CA . ARG A 1 600 ? 46.54359 11.88109 113.14777 1.000 22.76690 597 ARG A CA 1
ATOM 4703 C C . ARG A 1 600 ? 47.81010 12.17098 112.35290 1.000 25.07165 597 ARG A C 1
ATOM 4704 O O . ARG A 1 600 ? 47.84207 13.12109 111.56066 1.000 22.03295 597 ARG A O 1
ATOM 4712 N N . PHE A 1 601 ? 48.86572 11.38489 112.56174 1.000 21.87948 598 PHE A N 1
ATOM 4713 C CA . PHE A 1 601 ? 50.05847 11.52071 111.73116 1.000 22.63786 598 PHE A CA 1
ATOM 4714 C C . PHE A 1 601 ? 49.71103 11.32624 110.25886 1.000 25.33309 598 PHE A C 1
ATOM 4715 O O . PHE A 1 601 ? 50.08648 12.13722 109.40481 1.000 23.60631 598 PHE A O 1
ATOM 4723 N N . PHE A 1 602 ? 48.95237 10.27538 109.95089 1.000 23.62924 599 PHE A N 1
ATOM 4724 C CA . PHE A 1 602 ? 48.65976 9.96929 108.55886 1.000 22.17377 599 PHE A CA 1
ATOM 4725 C C . PHE A 1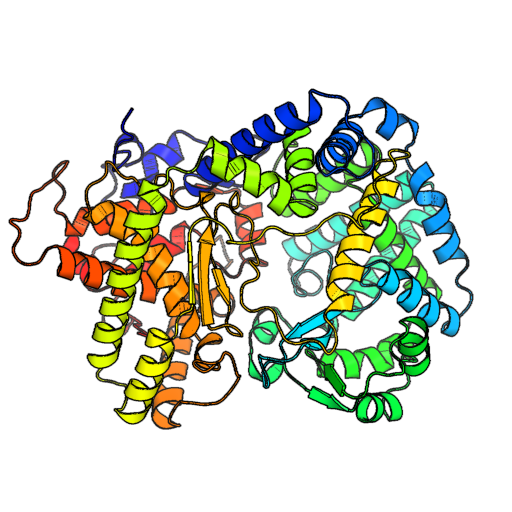 602 ? 47.58775 10.88351 107.97781 1.000 28.22695 599 PHE A C 1
ATOM 4726 O O . PHE A 1 602 ? 47.65988 11.22505 106.79523 1.000 23.86528 599 PHE A O 1
ATOM 4734 N N . ILE A 1 603 ? 46.60725 11.30681 108.78064 1.000 25.45508 600 ILE A N 1
ATOM 4735 C CA . ILE A 1 603 ? 45.61918 12.26217 108.28078 1.000 21.49903 600 ILE A CA 1
ATOM 4736 C C . ILE A 1 603 ? 46.27827 13.59759 107.95447 1.000 27.42772 600 ILE A C 1
ATOM 4737 O O . ILE A 1 603 ? 45.93953 14.24479 106.95291 1.000 25.03913 600 ILE A O 1
ATOM 4742 N N . GLY A 1 604 ? 47.22359 14.03877 108.78972 1.000 21.00646 601 GLY A N 1
ATOM 4743 C CA . GLY A 1 604 ? 47.90157 15.29809 108.51762 1.000 21.07816 601 GLY A CA 1
ATOM 4744 C C . GLY A 1 604 ? 48.74554 15.23286 107.25962 1.000 24.49127 601 GLY A C 1
ATOM 4745 O O . GLY A 1 604 ? 48.83651 16.20848 106.50626 1.000 22.83579 601 GLY A O 1
ATOM 4746 N N . TYR A 1 605 ? 49.35873 14.07809 107.00534 1.000 23.04853 602 TYR A N 1
ATOM 4747 C CA . TYR A 1 605 ? 50.06569 13.88864 105.74214 1.000 24.86122 602 TYR A CA 1
ATOM 4748 C C . TYR A 1 605 ? 49.10048 13.97105 104.56243 1.000 21.56724 602 TYR A C 1
ATOM 4749 O O . TYR A 1 605 ? 49.34090 14.70932 103.60373 1.000 22.38823 602 TYR A O 1
ATOM 4758 N N . ALA A 1 606 ? 47.99726 13.21793 104.62022 1.000 21.18377 603 ALA A N 1
ATOM 4759 C CA . ALA A 1 606 ? 47.08224 13.15658 103.47955 1.000 20.84203 603 ALA A CA 1
ATOM 4760 C C . ALA A 1 606 ? 46.40349 14.49764 103.22095 1.000 21.55793 603 ALA A C 1
ATOM 4761 O O . ALA A 1 606 ? 46.06882 14.81042 102.06991 1.000 22.59185 603 ALA A O 1
ATOM 4763 N N . ARG A 1 607 ? 46.20966 15.31338 104.26131 1.000 22.81282 604 ARG A N 1
ATOM 4764 C CA . ARG A 1 607 ? 45.58693 16.61669 104.05573 1.000 23.84482 604 ARG A CA 1
ATOM 4765 C C . ARG A 1 607 ? 46.46697 17.55753 103.24509 1.000 23.06675 604 ARG A C 1
ATOM 4766 O O . ARG A 1 607 ? 45.95464 18.53990 102.69770 1.000 22.67537 604 ARG A O 1
ATOM 4774 N N . LEU A 1 608 ? 47.77369 17.28882 103.15658 1.000 21.89170 605 LEU A N 1
ATOM 4775 C CA . LEU A 1 608 ? 48.63271 18.13711 102.33767 1.000 22.97085 605 LEU A CA 1
ATOM 4776 C C . LEU A 1 608 ? 48.29969 18.04655 100.85514 1.000 28.77989 605 LEU A C 1
ATOM 4777 O O . LEU A 1 608 ? 48.66494 18.95169 100.09260 1.000 20.62108 605 LEU A O 1
ATOM 4782 N N . TRP A 1 609 ? 47.63225 16.97419 100.42795 1.000 25.02120 606 TRP A N 1
ATOM 4783 C CA . TRP A 1 609 ? 47.59643 16.60434 99.02091 1.000 25.23569 606 TRP A CA 1
ATOM 4784 C C . TRP A 1 609 ? 46.21863 16.70638 98.38966 1.000 22.21453 606 TRP A C 1
ATOM 4785 O O . TRP A 1 609 ? 46.10767 16.50695 97.17798 1.000 22.83178 606 TRP A O 1
ATOM 4796 N N . GLY A 1 610 ? 45.17400 17.00300 99.16837 1.000 26.09012 607 GLY A N 1
ATOM 4797 C CA . GLY A 1 610 ? 43.83570 17.13040 98.62103 1.000 25.37726 607 GLY A CA 1
ATOM 4798 C C . GLY A 1 610 ? 43.77380 18.16488 97.51632 1.000 35.38789 607 GLY A C 1
ATOM 4799 O O . GLY A 1 610 ? 44.27237 19.28074 97.69498 1.000 26.08210 607 GLY A O 1
ATOM 4800 N N . GLN A 1 611 ? 43.19151 17.80712 96.36963 1.000 22.89492 608 GLN A N 1
ATOM 4801 C CA . GLN A 1 611 ? 43.13514 18.73081 95.24193 1.000 25.28205 608 GLN A CA 1
ATOM 4802 C C . GLN A 1 611 ? 42.12294 18.23371 94.21690 1.000 27.43563 608 GLN A C 1
ATOM 4803 O O . GLN A 1 611 ? 41.84573 17.03048 94.12698 1.000 26.02042 608 GLN A O 1
ATOM 4809 N N . ASN A 1 612 ? 41.57847 19.17283 93.44762 1.000 24.85347 609 ASN A N 1
ATOM 4810 C CA . ASN A 1 612 ? 40.90666 18.87292 92.18877 1.000 26.08714 609 ASN A CA 1
ATOM 4811 C C . ASN A 1 612 ? 41.83562 19.26111 91.04711 1.000 24.08627 609 ASN A C 1
ATOM 4812 O O . ASN A 1 612 ? 42.66039 20.16454 91.19246 1.000 24.28893 609 ASN A O 1
ATOM 4817 N N . ILE A 1 613 ? 41.70468 18.57101 89.91453 1.000 24.49127 610 ILE A N 1
ATOM 4818 C CA . ILE A 1 613 ? 42.62299 18.76949 88.79488 1.000 22.37083 610 ILE A CA 1
ATOM 4819 C C . ILE A 1 613 ? 41.89401 18.46570 87.48771 1.000 22.06975 610 ILE A C 1
ATOM 4820 O O . ILE A 1 613 ? 41.14828 17.48384 87.38289 1.000 26.39542 610 ILE A O 1
ATOM 4825 N N . ARG A 1 614 ? 42.09255 19.32694 86.49196 1.000 22.58873 611 ARG A N 1
ATOM 4826 C CA . ARG A 1 614 ? 41.46955 19.11224 85.19620 1.000 23.32760 611 ARG A CA 1
ATOM 4827 C C . ARG A 1 614 ? 42.10907 17.91715 84.48953 1.000 24.49780 611 ARG A C 1
ATOM 4828 O O . ARG A 1 614 ? 43.29817 17.64206 84.67450 1.000 25.72023 611 ARG A O 1
ATOM 4836 N N . PRO A 1 615 ? 41.33557 17.18315 83.68357 1.000 26.03432 612 PRO A N 1
ATOM 4837 C CA . PRO A 1 615 ? 41.91021 16.01760 82.98595 1.000 27.32922 612 PRO A CA 1
ATOM 4838 C C . PRO A 1 615 ? 43.05874 16.37365 82.05349 1.000 28.32351 612 PRO A C 1
ATOM 4839 O O . PRO A 1 615 ? 44.00542 15.58305 81.91299 1.000 24.41218 612 PRO A O 1
ATOM 4843 N N . GLU A 1 616 ? 42.99813 17.54082 81.40610 1.000 24.51571 613 GLU A N 1
ATOM 4844 C CA . GLU A 1 616 ? 44.13205 18.01718 80.61754 1.000 29.32459 613 GLU A CA 1
ATOM 4845 C C . GLU A 1 616 ? 45.38594 18.11885 81.47714 1.000 28.17372 613 GLU A C 1
ATOM 4846 O O . GLU A 1 616 ? 46.48238 17.72969 81.05202 1.000 26.71645 613 GLU A O 1
ATOM 4852 N N . GLU A 1 617 ? 45.23587 18.63285 82.69737 1.000 22.05031 614 GLU A N 1
ATOM 4853 C CA . GLU A 1 617 ? 46.38262 18.86826 83.56616 1.000 21.70589 614 GLU A CA 1
ATOM 4854 C C . GLU A 1 617 ? 46.92300 17.56446 84.14843 1.000 26.56094 614 GLU A C 1
ATOM 4855 O O . GLU A 1 617 ? 48.12646 17.45388 84.40414 1.000 22.83588 614 GLU A O 1
ATOM 4861 N N . VAL A 1 618 ? 46.05954 16.56890 84.36649 1.000 25.50209 615 VAL A N 1
ATOM 4862 C CA . VAL A 1 618 ? 46.54880 15.23774 84.71922 1.000 24.01304 615 VAL A CA 1
ATOM 4863 C C . VAL A 1 618 ? 47.51725 14.73795 83.65209 1.000 22.35986 615 VAL A C 1
ATOM 4864 O O . VAL A 1 618 ? 48.61287 14.24555 83.95602 1.000 25.57859 615 VAL A O 1
ATOM 4868 N N . LEU A 1 619 ? 47.14331 14.89161 82.38072 1.000 23.39935 616 LEU A N 1
ATOM 4869 C CA . LEU A 1 619 ? 48.01154 14.43940 81.30027 1.000 24.00869 616 LEU A CA 1
ATOM 4870 C C . LEU A 1 619 ? 49.30219 15.24904 81.25413 1.000 29.12008 616 LEU A C 1
ATOM 4871 O O . LEU A 1 619 ? 50.39357 14.68296 81.11687 1.000 24.51383 616 LEU A O 1
ATOM 4876 N N . ARG A 1 620 ? 49.19939 16.57455 81.37576 1.000 22.86264 617 ARG A N 1
ATOM 4877 C CA . ARG A 1 620 ? 50.38786 17.41880 81.27217 1.000 22.92844 617 ARG A CA 1
ATOM 4878 C C . ARG A 1 620 ? 51.38672 17.11333 82.38442 1.000 23.73257 617 ARG A C 1
ATOM 4879 O O . ARG A 1 620 ? 52.58418 16.94721 82.12244 1.000 25.11749 617 ARG A O 1
ATOM 4887 N N . LEU A 1 621 ? 50.91146 17.02346 83.63329 1.000 23.31340 618 LEU A N 1
ATOM 4888 C CA . LEU A 1 621 ? 51.82048 16.75204 84.74916 1.000 23.03724 618 LEU A CA 1
ATOM 4889 C C . LEU A 1 621 ? 52.44163 15.36593 84.63933 1.000 24.47454 618 LEU A C 1
ATOM 4890 O O . LEU A 1 621 ? 53.60327 15.17425 85.00729 1.000 22.55683 618 LEU A O 1
ATOM 4895 N N . THR A 1 622 ? 51.69022 14.38421 84.13675 1.000 23.13298 619 THR A N 1
ATOM 4896 C CA . THR A 1 622 ? 52.28095 13.06890 83.88948 1.000 25.05407 619 THR A CA 1
ATOM 4897 C C . THR A 1 622 ? 53.44747 13.15218 82.90940 1.000 28.31181 619 THR A C 1
ATOM 4898 O O . THR A 1 622 ? 54.40487 12.37501 83.01673 1.000 26.69272 619 THR A O 1
ATOM 4902 N N A GLN A 1 623 ? 53.39181 14.09425 81.96087 0.533 23.96850 620 GLN A N 1
ATOM 4903 N N B GLN A 1 623 ? 53.40660 14.08684 81.96072 0.467 23.99785 620 GLN A N 1
ATOM 4904 C CA A GLN A 1 623 ? 54.45881 14.24373 80.97704 0.533 24.43697 620 GLN A CA 1
ATOM 4905 C CA B GLN A 1 623 ? 54.50363 14.18185 81.00567 0.467 24.44567 620 GLN A CA 1
ATOM 4906 C C A GLN A 1 623 ? 55.64845 15.03806 81.50549 0.533 24.82706 620 GLN A C 1
ATOM 4907 C C B GLN A 1 623 ? 55.65850 15.05261 81.48895 0.467 24.84335 620 GLN A C 1
ATOM 4908 O O A GLN A 1 623 ? 56.79111 14.75522 81.12660 0.533 28.13465 620 GLN A O 1
ATOM 4909 O O B GLN A 1 623 ? 56.80181 14.82106 81.07787 0.467 28.11308 620 GLN A O 1
ATOM 4920 N N . ILE A 1 624 ? 55.41774 16.03285 82.35732 1.000 25.86631 621 ILE A N 1
ATOM 4921 C CA . ILE A 1 624 ? 56.46680 16.99122 82.69329 1.000 30.85522 621 ILE A CA 1
ATOM 4922 C C . ILE A 1 624 ? 56.86554 17.01122 84.16886 1.000 28.32307 621 ILE A C 1
ATOM 4923 O O . ILE A 1 624 ? 57.92323 17.58244 84.48889 1.000 28.58981 621 ILE A O 1
ATOM 4928 N N . ASP A 1 625 ? 56.08598 16.43876 85.09141 1.000 26.86833 622 ASP A N 1
ATOM 4929 C CA . ASP A 1 625 ? 56.35595 16.56986 86.52336 1.000 27.86504 622 ASP A CA 1
ATOM 4930 C C . ASP A 1 625 ? 57.00790 15.30227 87.06965 1.000 26.66637 622 ASP A C 1
ATOM 4931 O O . ASP A 1 625 ? 56.46991 14.20057 86.90024 1.000 27.95406 622 ASP A O 1
ATOM 4936 N N . VAL A 1 626 ? 58.16298 15.45404 87.73055 1.000 25.96223 623 VAL A N 1
ATOM 4937 C CA . VAL A 1 626 ? 58.78352 14.30571 88.39144 1.000 26.12316 623 VAL A CA 1
ATOM 4938 C C . VAL A 1 626 ? 58.06403 13.91662 89.67591 1.000 24.76964 623 VAL A C 1
ATOM 4939 O O . VAL A 1 626 ? 58.34764 12.85052 90.23370 1.000 27.72828 623 VAL A O 1
ATOM 4943 N N . HIS A 1 627 ? 57.14390 14.74609 90.16408 1.000 21.41764 624 HIS A N 1
ATOM 4944 C CA . HIS A 1 627 ? 56.31750 14.39111 91.31389 1.000 23.41006 624 HIS A CA 1
ATOM 4945 C C . HIS A 1 627 ? 55.07619 13.62711 90.86312 1.000 27.11523 624 HIS A C 1
ATOM 4946 O O . HIS A 1 627 ? 54.43180 13.99290 89.87635 1.000 24.98993 624 HIS A O 1
ATOM 4953 N N . SER A 1 628 ? 54.74260 12.56254 91.59154 1.000 23.07537 625 SER A N 1
ATOM 4954 C CA . SER A 1 628 ? 53.47917 11.87421 91.35091 1.000 24.45742 625 SER A CA 1
ATOM 4955 C C . SER A 1 628 ? 52.30098 12.79113 91.67590 1.000 19.88360 625 SER A C 1
ATOM 4956 O O . SER A 1 628 ? 52.42681 13.76945 92.41139 1.000 21.15355 625 SER A O 1
ATOM 4959 N N . LEU A 1 629 ? 51.13602 12.46732 91.11015 1.000 22.83532 626 LEU A N 1
ATOM 4960 C CA . LEU A 1 629 ? 49.93597 13.23027 91.43085 1.000 23.16969 626 LEU A CA 1
ATOM 4961 C C . LEU A 1 629 ? 49.59070 13.07975 92.91216 1.000 26.42673 626 LEU A C 1
ATOM 4962 O O . LEU A 1 629 ? 49.87222 12.05244 93.53503 1.000 25.49669 626 LEU A O 1
ATOM 4967 N N . GLY A 1 630 ? 48.99398 14.13527 93.48118 1.000 24.74256 627 GLY A N 1
ATOM 4968 C CA . GLY A 1 630 ? 48.67333 14.12422 94.90271 1.000 21.38452 627 GLY A CA 1
ATOM 4969 C C . GLY A 1 630 ? 47.88709 12.89838 95.32899 1.000 25.07024 627 GLY A C 1
ATOM 4970 O O . GLY A 1 630 ? 48.15470 12.31163 96.38187 1.000 23.17552 627 GLY A O 1
ATOM 4971 N N . GLU A 1 631 ? 46.92451 12.47858 94.50435 1.000 23.35353 628 GLU A N 1
ATOM 4972 C CA . GLU A 1 631 ? 46.14726 11.28368 94.81733 1.000 20.78775 628 GLU A CA 1
ATOM 4973 C C . GLU A 1 631 ? 47.04529 10.06228 94.99377 1.000 27.29320 628 GLU A C 1
ATOM 4974 O O . GLU A 1 631 ? 46.83847 9.26289 95.91481 1.000 27.93886 628 GLU A O 1
ATOM 4980 N N . LEU A 1 632 ? 48.05948 9.90748 94.13270 1.000 23.90305 629 LEU A N 1
ATOM 4981 C CA . LEU A 1 632 ? 48.94954 8.75182 94.24528 1.000 27.53932 629 LEU A CA 1
ATOM 4982 C C . LEU A 1 632 ? 49.97426 8.91951 95.36292 1.000 24.93786 629 LEU A C 1
ATOM 4983 O O . LEU A 1 632 ? 50.41666 7.92271 95.94744 1.000 28.23166 629 LEU A O 1
ATOM 4988 N N . ARG A 1 633 ? 50.37104 10.15139 95.67823 1.000 21.43049 630 ARG A N 1
ATOM 4989 C CA . ARG A 1 633 ? 51.27554 10.32194 96.80955 1.000 21.27160 630 ARG A CA 1
ATOM 4990 C C . ARG A 1 633 ? 50.60447 9.95339 98.12211 1.000 24.21109 630 ARG A C 1
ATOM 4991 O O . ARG A 1 633 ? 51.30202 9.78035 99.12560 1.000 25.17291 630 ARG A O 1
ATOM 4999 N N . VAL A 1 634 ? 49.27789 9.79941 98.13049 1.000 19.96238 631 VAL A N 1
ATOM 5000 C CA . VAL A 1 634 ? 48.56723 9.30959 99.30850 1.000 24.13043 631 VAL A CA 1
ATOM 5001 C C . VAL A 1 634 ? 48.17253 7.85293 99.09655 1.000 25.52037 631 VAL A C 1
ATOM 5002 O O . VAL A 1 634 ? 48.62924 6.96688 99.82784 1.000 23.86536 631 VAL A O 1
ATOM 5006 N N . ASN A 1 635 ? 47.34798 7.58188 98.07785 1.000 24.82973 632 ASN A N 1
ATOM 5007 C CA . ASN A 1 635 ? 46.73907 6.26094 97.97126 1.000 23.50860 632 ASN A CA 1
ATOM 5008 C C . ASN A 1 635 ? 47.69621 5.17809 97.47495 1.000 22.30977 632 ASN A C 1
ATOM 5009 O O . ASN A 1 635 ? 47.41771 3.99489 97.68718 1.000 23.88816 632 ASN A O 1
ATOM 5014 N N . GLN A 1 636 ? 48.80155 5.52780 96.81713 1.000 21.76801 633 GLN A N 1
ATOM 5015 C CA . GLN A 1 636 ? 49.77621 4.49844 96.46774 1.000 27.11031 633 GLN A CA 1
ATOM 5016 C C . GLN A 1 636 ? 50.96641 4.48516 97.41212 1.000 25.64927 633 GLN A C 1
ATOM 5017 O O . GLN A 1 636 ? 51.39008 3.40840 97.84145 1.000 26.95380 633 GLN A O 1
ATOM 5023 N N . ALA A 1 637 ? 51.48842 5.65962 97.78215 1.000 23.10747 634 ALA A N 1
ATOM 5024 C CA . ALA A 1 637 ? 52.68654 5.69495 98.61683 1.000 27.36849 634 ALA A CA 1
ATOM 5025 C C . ALA A 1 637 ? 52.45583 4.99669 99.95224 1.000 24.43954 634 ALA A C 1
ATOM 5026 O O . ALA A 1 637 ? 53.33435 4.27775 100.44068 1.000 24.58738 634 ALA A O 1
ATOM 5028 N N . LEU A 1 638 ? 51.27198 5.17309 100.54823 1.000 22.32247 635 LEU A N 1
ATOM 5029 C CA . LEU A 1 638 ? 50.99574 4.57408 101.85473 1.000 23.80545 635 LEU A CA 1
ATOM 5030 C C . LEU A 1 638 ? 50.84943 3.05858 101.80032 1.000 26.29031 635 LEU A C 1
ATOM 5031 O O . LEU A 1 638 ? 50.89930 2.41022 102.85306 1.000 24.26540 635 LEU A O 1
ATOM 5036 N N . ARG A 1 639 ? 50.67979 2.47565 100.61291 1.000 23.81712 636 ARG A N 1
ATOM 5037 C CA . ARG A 1 639 ? 50.52652 1.02808 100.51838 1.000 24.82195 636 ARG A CA 1
ATOM 5038 C C . ARG A 1 639 ? 51.80830 0.27219 100.85575 1.000 25.44966 636 ARG A C 1
ATOM 5039 O O . ARG A 1 639 ? 51.75116 -0.94712 101.05826 1.000 27.45390 636 ARG A O 1
ATOM 5047 N N . ASN A 1 640 ? 52.94819 0.96505 100.94004 1.000 28.67015 637 ASN A N 1
ATOM 5048 C CA . ASN A 1 640 ? 54.22467 0.37709 101.32649 1.000 27.36272 637 ASN A CA 1
ATOM 5049 C C . ASN A 1 640 ? 54.61633 0.68575 102.77538 1.000 30.49460 637 ASN A C 1
ATOM 5050 O O . ASN A 1 640 ? 55.72426 0.33375 103.19434 1.000 26.66004 637 ASN A O 1
ATOM 5055 N N . ILE A 1 641 ? 53.73763 1.31145 103.55311 1.000 28.19572 638 ILE A N 1
ATOM 5056 C CA . ILE A 1 641 ? 54.07183 1.80740 104.88902 1.000 25.69995 638 ILE A CA 1
ATOM 5057 C C . ILE A 1 641 ? 53.37052 0.91564 105.90987 1.000 27.67049 638 ILE A C 1
ATOM 5058 O O . ILE A 1 641 ? 52.16168 1.03591 106.12003 1.000 26.22663 638 ILE A O 1
ATOM 5063 N N . GLU A 1 642 ? 54.13355 0.03481 106.56696 1.000 30.68191 639 GLU A N 1
ATOM 5064 C CA . GLU A 1 642 ? 53.55826 -0.87746 107.55358 1.000 30.71023 639 GLU A CA 1
ATOM 5065 C C . GLU A 1 642 ? 52.81237 -0.13204 108.65431 1.000 29.87500 639 GLU A C 1
ATOM 5066 O O . GLU A 1 642 ? 51.74719 -0.57465 109.10637 1.000 29.28955 639 GLU A O 1
ATOM 5072 N N . ALA A 1 643 ? 53.34906 1.01229 109.09000 1.000 28.63189 640 ALA A N 1
ATOM 5073 C CA . ALA A 1 643 ? 52.71889 1.75464 110.17753 1.000 32.15079 640 ALA A CA 1
ATOM 5074 C C . ALA A 1 643 ? 51.31480 2.21853 109.81243 1.000 34.26486 640 ALA A C 1
ATOM 5075 O O . ALA A 1 643 ? 50.46284 2.36131 110.69814 1.000 27.92549 640 ALA A O 1
ATOM 5077 N N . PHE A 1 644 ? 51.05561 2.46042 108.52263 1.000 29.11190 641 PHE A N 1
ATOM 5078 C CA . PHE A 1 644 ? 49.72838 2.90659 108.09763 1.000 27.18085 641 PHE A CA 1
ATOM 5079 C C . PHE A 1 644 ? 48.71275 1.77055 108.17705 1.000 33.46061 641 PHE A C 1
ATOM 5080 O O . PHE A 1 644 ? 47.56115 1.98046 108.59028 1.000 26.44737 641 PHE A O 1
ATOM 5088 N N . TYR A 1 645 ? 49.12227 0.56030 107.78535 1.000 32.24669 642 TYR A N 1
ATOM 5089 C CA . TYR A 1 645 ? 48.28497 -0.61985 107.98329 1.000 27.90810 642 TYR A CA 1
ATOM 5090 C C . TYR A 1 645 ? 47.92631 -0.80169 109.44942 1.000 30.31314 642 TYR A C 1
ATOM 5091 O O . TYR A 1 645 ? 46.78866 -1.15658 109.77915 1.000 30.17670 642 TYR A O 1
ATOM 5100 N N . GLU A 1 646 ? 48.89659 -0.58729 110.34474 1.000 28.96530 643 GLU A N 1
ATOM 5101 C CA . GLU A 1 646 ? 48.64903 -0.76809 111.77149 1.000 32.88057 643 GLU A CA 1
ATOM 5102 C C . GLU A 1 646 ? 47.71571 0.30483 112.32008 1.000 29.85953 643 GLU A C 1
ATOM 5103 O O . GLU A 1 646 ? 46.86903 0.01880 113.17707 1.000 30.30091 643 GLU A O 1
ATOM 5109 N N . ALA A 1 647 ? 47.85353 1.54458 111.83891 1.000 28.40363 644 ALA A N 1
ATOM 5110 C CA . ALA A 1 647 ? 47.07228 2.65010 112.38581 1.000 28.13009 644 ALA A CA 1
ATOM 5111 C C . ALA A 1 647 ? 45.58569 2.51558 112.07025 1.000 28.62453 644 ALA A C 1
ATOM 5112 O O . ALA A 1 647 ? 44.74259 2.97088 112.85153 1.000 28.56650 644 ALA A O 1
ATOM 5114 N N . PHE A 1 648 ? 45.24523 1.91078 110.93422 1.000 27.96174 645 PHE A N 1
ATOM 5115 C CA . PHE A 1 648 ? 43.85534 1.76170 110.52276 1.000 29.26001 645 PHE A CA 1
ATOM 5116 C C . PHE A 1 648 ? 43.45169 0.29633 110.36204 1.000 32.71894 645 PHE A C 1
ATOM 5117 O O . PHE A 1 648 ? 42.39541 0.01402 109.78252 1.000 29.72771 645 PHE A O 1
ATOM 5125 N N . ASN A 1 649 ? 44.24706 -0.63178 110.89369 1.000 30.56048 646 ASN A N 1
ATOM 5126 C CA . ASN A 1 649 ? 43.97897 -2.07428 110.86369 1.000 31.05862 646 ASN A CA 1
ATOM 5127 C C . ASN A 1 649 ? 43.48092 -2.52496 109.49186 1.000 37.65359 646 ASN A C 1
ATOM 5128 O O . ASN A 1 649 ? 42.40537 -3.10464 109.34313 1.000 34.13643 646 ASN A O 1
ATOM 5133 N N . ILE A 1 650 ? 44.29824 -2.24732 108.47834 1.000 33.70882 647 ILE A N 1
ATOM 5134 C CA . ILE A 1 650 ? 43.91243 -2.53934 107.10477 1.000 29.80368 647 ILE A CA 1
ATOM 5135 C C . ILE A 1 650 ? 44.00247 -4.04002 106.85410 1.000 33.06951 647 ILE A C 1
ATOM 5136 O O . ILE A 1 650 ? 44.99364 -4.69437 107.20778 1.000 31.56996 647 ILE A O 1
ATOM 5141 N N . GLN A 1 651 ? 42.94838 -4.59445 106.27637 1.000 31.67680 648 GLN A N 1
ATOM 5142 C CA . GLN A 1 651 ? 42.76787 -6.01745 106.04444 1.000 33.07386 648 GLN A CA 1
ATOM 5143 C C . GLN A 1 651 ? 42.79474 -6.31733 104.55333 1.000 33.23908 648 GLN A C 1
ATOM 5144 O O . GLN A 1 651 ? 42.69279 -5.40788 103.72413 1.000 31.91441 648 GLN A O 1
ATOM 5150 N N . PRO A 1 652 ? 42.93230 -7.59419 104.16961 1.000 34.22386 649 PRO A N 1
ATOM 5151 C CA . PRO A 1 652 ? 43.10399 -7.90794 102.74070 1.000 37.07562 649 PRO A CA 1
ATOM 5152 C C . PRO A 1 652 ? 41.92715 -7.53683 101.85203 1.000 36.82158 649 PRO A C 1
ATOM 5153 O O . PRO A 1 652 ? 42.13552 -7.29713 100.65408 1.000 42.38691 649 PRO A O 1
ATOM 5157 N N . THR A 1 653 ? 40.70151 -7.49223 102.37518 1.000 34.73329 650 THR A N 1
ATOM 5158 C CA . THR A 1 653 ? 39.57400 -7.09769 101.53864 1.000 34.75893 650 THR A CA 1
ATOM 5159 C C . THR A 1 653 ? 39.41702 -5.58553 101.42739 1.000 33.88416 650 THR A C 1
ATOM 5160 O O . THR A 1 653 ? 38.54084 -5.12550 100.68669 1.000 34.16316 650 THR A O 1
ATOM 5164 N N . ASP A 1 654 ? 40.23200 -4.80430 102.13331 1.000 32.06702 651 ASP A N 1
ATOM 5165 C CA . ASP A 1 654 ? 40.16474 -3.35683 102.02163 1.000 30.67476 651 ASP A CA 1
ATOM 5166 C C . ASP A 1 654 ? 40.88404 -2.89522 100.75809 1.000 29.78001 651 ASP A C 1
ATOM 5167 O O . ASP A 1 654 ? 41.87767 -3.49284 100.33119 1.000 31.14810 651 ASP A O 1
ATOM 5172 N N . LYS A 1 655 ? 40.37302 -1.81272 100.15955 1.000 32.75876 652 LYS A N 1
ATOM 5173 C CA . LYS A 1 655 ? 40.86854 -1.38919 98.85012 1.000 28.33993 652 LYS A CA 1
ATOM 5174 C C . LYS A 1 655 ? 42.28692 -0.83228 98.91237 1.000 32.37753 652 LYS A C 1
ATOM 5175 O O . LYS A 1 655 ? 43.02234 -0.92161 97.91940 1.000 28.79380 652 LYS A O 1
ATOM 5181 N N . MET A 1 656 ? 42.70080 -0.26203 100.05070 1.000 26.99922 653 MET A N 1
ATOM 5182 C CA . MET A 1 656 ? 44.07781 0.22424 100.16759 1.000 27.78620 653 MET A CA 1
ATOM 5183 C C . MET A 1 656 ? 45.09112 -0.90912 100.27594 1.000 26.63821 653 MET A C 1
ATOM 5184 O O . MET A 1 656 ? 46.28796 -0.67837 100.06523 1.000 30.70204 653 MET A O 1
ATOM 5189 N N . TYR A 1 657 ? 44.64429 -2.11279 100.60974 1.000 29.59081 654 TYR A N 1
ATOM 5190 C CA . TYR A 1 657 ? 45.55355 -3.21300 100.90483 1.000 30.69256 654 TYR A CA 1
ATOM 5191 C C . TYR A 1 657 ? 46.37234 -3.62054 99.68086 1.000 35.91841 654 TYR A C 1
ATOM 5192 O O . TYR A 1 657 ? 45.84804 -3.74203 98.57082 1.000 31.10931 654 TYR A O 1
ATOM 5201 N N . LEU A 1 658 ? 47.66506 -3.85196 99.90230 1.000 28.76900 655 LEU A N 1
ATOM 5202 C CA . LEU A 1 658 ? 48.56613 -4.44020 98.91918 1.000 29.21609 655 LEU A CA 1
ATOM 5203 C C . LEU A 1 658 ? 49.19222 -5.67793 99.54131 1.000 30.41149 655 LEU A C 1
ATOM 5204 O O . LEU A 1 658 ? 49.65887 -5.62640 100.68394 1.000 32.49679 655 LEU A O 1
ATOM 5209 N N . GLU A 1 659 ? 49.18086 -6.78425 98.80208 1.000 36.32169 656 GLU A N 1
ATOM 5210 C CA . GLU A 1 659 ? 49.73128 -8.03803 99.30068 1.000 40.34716 656 GLU A CA 1
ATOM 5211 C C . GLU A 1 659 ? 51.15950 -7.82380 99.80205 1.000 41.99880 656 GLU A C 1
ATOM 5212 O O . GLU A 1 659 ? 51.94452 -7.11907 99.15053 1.000 37.69571 656 GLU A O 1
ATOM 5218 N N . PRO A 1 660 ? 51.53004 -8.41348 100.94563 1.000 38.48958 657 PRO A N 1
ATOM 5219 C CA . PRO A 1 660 ? 52.86156 -8.15355 101.52278 1.000 34.45717 657 PRO A CA 1
ATOM 5220 C C . PRO A 1 660 ? 54.01920 -8.41424 100.57554 1.000 38.74623 657 PRO A C 1
ATOM 5221 O O . PRO A 1 660 ? 54.98645 -7.64095 100.56330 1.000 34.06442 657 PRO A O 1
ATOM 5225 N N . GLU A 1 661 ? 53.95255 -9.48448 99.78028 1.000 37.99714 658 GLU A N 1
ATOM 5226 C CA . GLU A 1 661 ? 55.04401 -9.79348 98.86262 1.000 35.37704 658 GLU A CA 1
ATOM 5227 C C . GLU A 1 661 ? 55.19573 -8.74231 97.76858 1.000 46.21279 658 GLU A C 1
ATOM 5228 O O . GLU A 1 661 ? 56.24983 -8.68240 97.12744 1.000 37.25736 658 GLU A O 1
ATOM 5234 N N . LYS A 1 662 ? 54.18075 -7.90430 97.55000 1.000 40.59000 659 LYS A N 1
ATOM 5235 C CA . LYS A 1 662 ? 54.23618 -6.88831 96.50841 1.000 37.85904 659 LYS A CA 1
ATOM 5236 C C . LYS A 1 662 ? 54.59758 -5.50919 97.03800 1.000 38.21341 659 LYS A C 1
ATOM 5237 O O . LYS A 1 662 ? 54.79927 -4.58939 96.23763 1.000 35.02897 659 LYS A O 1
ATOM 5243 N N . ARG A 1 663 ? 54.68140 -5.34168 98.35234 1.000 30.86101 660 ARG A N 1
ATOM 5244 C CA . ARG A 1 663 ? 55.13395 -4.07325 98.90049 1.000 29.46944 660 ARG A CA 1
ATOM 5245 C C . ARG A 1 663 ? 56.63009 -3.90554 98.65774 1.000 33.78278 660 ARG A C 1
ATOM 5246 O O . ARG A 1 663 ? 57.38657 -4.88068 98.58317 1.000 33.13821 660 ARG A O 1
ATOM 5254 N N . VAL A 1 664 ? 57.04568 -2.65070 98.49852 1.000 30.55666 661 VAL A N 1
ATOM 5255 C CA . VAL A 1 664 ? 58.42276 -2.29758 98.17088 1.000 29.96759 661 VAL A CA 1
ATOM 5256 C C . VAL A 1 664 ? 58.86108 -1.22766 99.15612 1.000 28.41179 661 VAL A C 1
ATOM 5257 O O . VAL A 1 664 ? 58.23881 -0.16206 99.23299 1.000 30.34350 661 VAL A O 1
ATOM 5261 N N . VAL A 1 665 ? 59.91165 -1.51366 99.92144 1.000 31.69228 662 VAL A N 1
ATOM 5262 C CA . VAL A 1 665 ? 60.43087 -0.58652 100.92599 1.000 29.66370 662 VAL A CA 1
ATOM 5263 C C . VAL A 1 665 ? 61.91488 -0.39086 100.63967 1.000 42.60272 662 VAL A C 1
ATOM 5264 O O . VAL A 1 665 ? 62.71798 -1.30894 100.84722 1.000 30.73041 662 VAL A O 1
ATOM 5268 N N . VAL A 1 666 ? 62.27860 0.79761 100.15487 1.000 30.70353 663 VAL A N 1
ATOM 5269 C CA . VAL A 1 666 ? 63.65389 1.04727 99.73769 1.000 32.79624 663 VAL A CA 1
ATOM 5270 C C . VAL A 1 666 ? 64.54247 1.33602 100.94029 1.000 33.17737 663 VAL A C 1
ATOM 5271 O O . VAL A 1 666 ? 65.65306 0.80524 101.04451 1.000 36.95104 663 VAL A O 1
ATOM 5275 N N . TRP A 1 667 ? 64.07323 2.17806 101.85765 1.000 36.32279 664 TRP A N 1
ATOM 5276 C CA . TRP A 1 667 ? 64.85977 2.59474 103.01346 1.000 35.03186 664 TRP A CA 1
ATOM 5277 C C . TRP A 1 667 ? 64.17398 2.22074 104.32150 1.000 45.16330 664 TRP A C 1
ATOM 5278 O O . TRP A 1 667 ? 63.50830 1.19129 104.41553 1.000 47.37086 664 TRP A O 1
#

Foldseek 3Di:
DADDLAPCQQADCVDACLFAVLRRLGVNVPVVQDDDQADQKDAQLVVLVVVLLVVLLVVLCVLLVDDDDFLDVSCLSNLLLVQLPCQVVLAVCFLVVVVVVLVQLVPQDDLVSVLLVCLVVVLLVDQLQWDKFWAAQQFGLFAIFIEIGADQAPLRFLVLLPPDDDLSVVLLVLQLVLQLQLCVSNPDDNVVSNVLSVLLSVVSNVSSVQHDGLLVLLQAVQQWDKDFPCVVCVVQPLRPVCSSCVSNVNNVHGMHTHRNVSSVNVVSVCSNDPDSVSSSSNSSSVSSLVCLSFHHVSSVVSVCVNVPCSQSNRRDHDDSSSVSSVLSCVLFVLVSLVVCCVVPFDPVLQVVVVVLLVLLLVLLLVVLVPDPQADPQLNVQLNQQSVLEAEAEAAAPDTDDPSPQGADSPHSSVSSSSSSSSVRVVRVVSHGHTHDLRDDPHGLSDLAWAADLQNNYTYYRSSVCDPPQHGPPHDPLLNLLHVQLVSQLRNCLCVFSNNQQGGNNSHRHHSGDPSSVVVLVVLLVLQLVLQQVDALDVVHGARSSLLSSNLSSNLRSLSSSVSSSVVVCPPHDFDDDPNATSLRSSLSSNSSSQRMDRDPSVSVSCSSNPSHDHSSCSRLVSCQQPVSVCVRSVNDPVHNSHDPPVSRGRND

Solvent-accessible surface area: 28279 Å² total; per-residue (Å²): 202,85,74,100,30,11,67,83,89,1,8,16,115,101,35,118,21,30,42,29,0,4,80,21,0,0,6,42,33,29,132,107,51,96,37,136,53,16,45,22,58,52,1,10,63,18,70,10,77,30,56,2,30,68,72,3,27,94,7,0,64,106,21,22,87,29,180,66,137,112,49,47,46,65,39,9,2,0,10,0,18,97,22,5,46,57,41,148,70,31,64,151,35,18,23,72,38,0,126,139,36,12,85,111,0,86,78,9,79,73,76,69,33,0,4,105,22,0,0,37,65,2,37,93,39,24,66,5,0,1,11,33,83,2,55,4,4,14,98,67,2,111,62,11,22,0,8,0,26,22,7,62,21,48,6,65,7,52,53,12,9,51,98,156,64,73,82,12,77,102,16,22,101,31,9,46,61,8,5,32,101,2,1,92,44,18,67,38,93,98,140,13,0,77,95,0,1,120,10,4,18,90,2,13,31,47,0,0,99,26,7,11,28,39,68,60,64,35,74,22,99,90,17,26,35,79,32,47,2,108,128,8,7,108,155,38,126,25,0,62,7,74,42,0,8,47,47,11,155,9,105,109,26,143,86,0,5,0,22,8,32,40,0,2,83,106,1,30,52,28,1,44,160,9,67,34,88,35,0,41,3,25,8,3,5,46,21,1,27,51,0,0,16,55,4,6,77,80,2,33,87,9,62,21,62,4,50,10,97,41,18,13,10,11,82,100,72,78,71,140,48,37,118,5,0,32,16,0,19,72,22,0,4,21,17,1,0,61,35,4,15,147,126,62,23,59,107,98,2,62,113,76,0,66,146,21,0,110,64,0,32,81,0,8,9,72,50,1,80,98,13,140,60,9,33,115,78,0,25,101,95,0,24,67,2,4,107,38,14,79,52,19,10,0,68,11,126,172,78,82,96,12,66,165,4,107,14,122,34,75,15,13,19,20,0,9,76,62,0,40,62,26,91,30,63,44,41,35,61,27,46,51,129,103,19,83,76,127,81,18,81,40,29,0,10,45,10,79,10,24,24,17,39,14,9,0,1,0,0,0,0,2,0,8,13,23,48,42,11,3,8,67,101,12,38,81,5,5,4,6,0,0,0,0,5,19,0,0,18,11,0,4,28,0,2,3,36,60,2,20,20,14,24,94,71,0,25,8,93,114,21,15,58,89,117,4,20,100,75,4,89,43,36,4,137,119,1,4,82,21,2,31,114,46,117,28,39,148,64,42,118,14,39,0,78,1,10,21,2,20,5,1,0,4,5,2,0,0,22,1,0,42,35,2,7,101,52,42,27,164,90,123,140,100,120,98,64,74,61,31,38,27,34,35,3,0,0,0,4,1,0,21,3,50,2,22,28,43,46,99,55,4,15,52,67,22,26,32,40,36,50,71,12,22,6,59,14,21,0,29,8,6,0,46,1,0,89,14,0,18,137,18,13,106,14,82,89,128,14,161,5,41,10,63,80,142,110,41,13,56,3,10

Radius of gyration: 25.67 Å; Cα contacts (8 Å, |Δi|>4): 1050; chains: 1; bounding box: 59×67×74 Å

B-factor: mean 31.92, std 9.97, range [18.88, 104.9]

Organism: Porphyromonas gingivalis (strain ATCC BAA-308 / W83) (NCBI:txid242619)

Nearest PDB structures (foldseek):
  6sh2-assembly1_AAA  TM=9.185E-01  e=1.475E-41  Homo sapiens
  6svy-assembly1_A  TM=9.015E-01  e=4.272E-41  Homo sapiens
  4cth-assembly1_A-2  TM=9.000E-01  e=4.880E-41  Homo sapiens
  4iuw-assembly1_A  TM=9.210E-01  e=1.847E-38  Lacticaseibacillus rhamnosus HN001
  7k1v-assembly1_A  TM=7.475E-01  e=1.045E-32  Mycobacterium tuberculosis H37Rv

InterPro domains:
  IPR000718 Peptidase M13 [PS51885] (33-689)
  IPR000718 Peptidase M13 [PTHR11733] (45-684)
  IPR000718 Peptidase M13 [cd08662] (52-686)
  IPR008753 Peptidase M13, N-terminal domain [PF05649] (54-433)
  IPR018497 Peptidase M13, C-terminal domain [PF01431] (485-686)
  IPR018497 Peptidase M13, C-terminal domain [PR00786] (477-489)
  IPR018497 Peptidase M13, C-terminal domain [PR00786] (495-507)
  IPR018497 Peptidase M13, C-terminal domain [PR00786] (516-532)
  IPR018497 Peptidase M13, C-terminal domain [PR00786] (587-598)
  IPR024079 Metallopeptidase, catalytic domain superfamily [G3DSA:3.40.390.10] (49-689)
  IPR042089 Peptidase M13, domain 2 [G3DSA:1.10.1380.10] (80-472)